Protein 5WV8 (pdb70)

Foldseek 3Di:
DFFFEEFEDEPCQCVFDDLSHDALVLDQLPLGQEYEYPAWEDDPLETHHPDPQQPDDDPRHHRLQSNLVSCVVPVSHAYEHEYEDDVRAAVSVCVCLQDPVSLVRHLVRPVCVCVVSVHQAYEYERPFQFADSQQVSVLVSLQVNLVVQVVVCVVVVHPGRFYEYEDEQDPNRCVGHYLLQSNQVSHPAYEYAQFCLDWQVDFFAAWGAFQFHDPPDDPNSRCRHQVNSLVVSVVSHHDQQRYAYEAEQKKFKFQAPALVQADGRGGGPGFFQAFPGVRDTRMGGNLSVLQCQQPAKAKDQDPRRLFIWIDDRRMIIHHHFLRSLLVVLVVSVVSVHNAHYYDHLSRASSCLPRNPQSFGRSRSQSRCCSGVVDHSDDRRDGDPSNPNGHD

B-factor: mean 26.25, std 10.49, range [10.87, 82.77]

Nearest PDB structures (foldseek):
  5wv9-assembly1_A  TM=1.002E+00  e=1.729E-93  Ostrinia furnacalis
  5wvb-assembly1_A  TM=1.001E+00  e=1.410E-90  Ostrinia furnacalis
  8fra-assembly3_C  TM=9.796E-01  e=1.006E-55  Mus musculus
  6g9c-assembly1_A  TM=9.795E-01  e=4.367E-55  Trichuris suis
  1vf8-assembly1_A  TM=9.755E-01  e=1.193E-50  Mus musculus

Organism: Ostrinia furnacalis (NCBI:txid93504)

InterPro domains:
  IPR001223 Glycoside hydrolase family 18, catalytic domain [PF00704] (94-438)
  IPR001223 Glycoside hydrolase family 18, catalytic domain [PF00704] (530-869)
  IPR001223 Glycoside hydrolase family 18, catalytic domain [PS51910] (93-464)
  IPR001223 Glycoside hydrolase family 18, catalytic domain [PS51910] (529-893)
  IPR001579 Glycosyl hydrolase family 18, active site [PS01095] (209-217)
  IPR001579 Glycosyl hydrolase family 18, active site [PS01095] (639-647)
  IPR002557 Chitin binding domain [PF01607] (922-976)
  IPR002557 Chitin binding domain [PS50940] (919-978)
  IPR002557 Chitin binding domain [SM00494] (920-978)
  IPR011583 Chitinase II/V-like, catalytic domain [SM00636] (93-438)
  IPR011583 Chitinase II/V-like, catalytic domain [SM00636] (529-869)
  IPR017853 Glycoside hydrolase superfamily [SSF51445] (94-460)
  IPR017853 Glycoside hydrolase superfamily [SSF51445] (531-890)
  IPR029070 Chitinase insertion domain superfamily [G3DSA:3.10.50.10] (343-409)
  IPR029070 Chitinase insertion domain superfamily [G3DSA:3.10.50.10] (769-840)
  IPR029070 Chitinase insertion domain superfamily [SSF54556] (340-409)
  IPR029070 Chitinase insertion domain superfamily [SSF54556] (770-840)
  IPR036508 Chitin binding domain superfamily [SSF57625] (916-980)
  IPR050314 Glycosyl hydrolase family 18 [PTHR11177] (92-491)

Sequence (391 aa):
DGYKIVCYYTNWSQYRTKIGKFMPEDIQPELCTHIIFAFGWLKKGKLSSFESNDETKDGKTGLYDRINALKKANPKLKTLLAIGGWSFGTQKFKEMSATRYARQTFIYSAIPYLRDRNFDGLDIDWLYPKGGDDKKNYVLLLKELREAFEAEAQEVKKPRLLLTAAVPVGPDNIKSGYDVPAVASYLDFINLMAYDFHGKWERETGHNAPLYAPSSDSEWRKQLSVDHAAHLWVKLGAPKEKLIIGMPTYGRTFTLSNPNNFKVNSPASGGGKAGEYTKESGFLAYYEVCEILRRNGGAYVWDDEMKVPYAIHGDQWVGFDDEKSIRNKMRWIKDNSFGGAMVWTVDMDDFSGGVCGGNVKYPLIGAMREELRGISRGKDAKDVDWASVAAS

Radius of gyration: 20.5 Å; Cα contacts (8 Å, |Δi|>4): 886; chains: 1; bounding box: 48×38×60 Å

Solvent-accessible surface area: 16095 Å² total; per-residue (Å²): 186,61,57,61,0,0,0,2,0,1,0,92,0,20,141,30,57,132,69,0,102,0,41,0,108,56,4,64,37,90,3,5,27,18,1,0,0,0,14,0,62,15,140,179,26,105,8,24,32,70,33,94,61,0,23,60,120,149,83,154,68,3,4,3,56,63,0,8,43,15,27,176,71,7,104,160,2,80,0,0,0,0,0,1,3,156,100,3,26,49,103,66,1,72,106,6,0,54,75,132,175,24,13,42,32,0,0,137,19,0,18,62,21,0,62,113,53,89,3,34,0,0,0,0,6,2,15,47,2,145,31,49,104,4,68,135,26,2,18,65,0,0,80,6,0,46,88,11,0,65,57,24,13,143,146,59,185,114,120,61,0,35,0,0,0,5,0,2,13,15,26,97,60,1,170,36,0,7,50,4,75,24,0,1,72,57,0,30,5,0,0,0,17,0,14,39,7,6,0,102,143,35,184,43,1,4,0,0,0,0,0,86,25,7,93,63,12,66,125,148,49,106,52,16,4,0,37,70,0,0,71,24,0,38,164,66,40,4,51,97,116,44,0,0,0,0,0,0,0,4,0,37,4,0,22,5,67,61,69,116,78,92,130,12,41,4,77,14,86,26,20,0,146,56,13,89,14,21,143,88,50,1,22,11,0,2,2,6,0,0,60,42,4,122,105,54,0,20,20,41,61,21,94,87,1,55,0,0,11,0,16,86,51,47,38,1,4,0,1,2,2,3,110,0,0,36,34,0,0,110,14,0,81,125,36,64,4,8,0,0,0,0,47,1,0,0,3,0,4,16,57,5,50,21,5,36,26,130,15,120,0,4,0,0,3,0,0,24,48,39,14,90,68,75,74,30,37,206,120,23,147,54,26,83,3,68,84,84,13,50,132

Structure (mmCIF, N/CA/C/O backbone):
data_5WV8
#
_entry.id   5WV8
#
_cell.length_a   72.100
_cell.length_b   72.100
_cell.length_c   192.997
_cell.angle_alpha   90.00
_cell.angle_beta   90.00
_cell.angle_gamma   90.00
#
_symmetry.space_group_name_H-M   'P 41 21 2'
#
loop_
_entity.id
_entity.type
_entity.pdbx_description
1 polymer Chitinase
2 water water
#
loop_
_atom_site.group_PDB
_atom_site.id
_atom_site.type_symbol
_atom_site.label_atom_id
_atom_site.label_alt_id
_atom_site.label_comp_id
_atom_site.label_asym_id
_atom_site.label_entity_id
_atom_site.label_seq_id
_atom_site.pdbx_PDB_ins_code
_atom_site.Cartn_x
_atom_site.Cartn_y
_atom_site.Cartn_z
_atom_site.occupancy
_atom_site.B_iso_or_equiv
_atom_site.auth_seq_id
_atom_site.auth_comp_id
_atom_site.auth_asym_id
_atom_site.auth_atom_id
_atom_site.pdbx_PDB_model_num
ATOM 1 N N . ASP A 1 91 ? -32.049 -0.129 25.235 1.00 48.34 91 ASP A N 1
ATOM 2 C CA . ASP A 1 91 ? -31.012 -0.838 24.494 1.00 46.76 91 ASP A CA 1
ATOM 3 C C . ASP A 1 91 ? -30.989 -0.421 23.021 1.00 39.77 91 ASP A C 1
ATOM 4 O O . ASP A 1 91 ? -31.625 0.557 22.633 1.00 41.68 91 ASP A O 1
ATOM 9 N N . GLY A 1 92 ? -30.235 -1.152 22.209 1.00 33.58 92 GLY A N 1
ATOM 10 C CA . GLY A 1 92 ? -30.088 -0.811 20.807 1.00 30.18 92 GLY A CA 1
ATOM 11 C C . GLY A 1 92 ? -29.156 0.370 20.593 1.00 29.52 92 GLY A C 1
ATOM 12 O O . GLY A 1 92 ? -28.343 0.701 21.457 1.00 28.01 92 GLY A O 1
ATOM 13 N N . TYR A 1 93 ? -29.273 1.007 19.433 1.00 26.02 93 TYR A N 1
ATOM 14 C CA . TYR A 1 93 ? -28.430 2.149 19.110 1.00 22.39 93 TYR A CA 1
ATOM 15 C C . TYR A 1 93 ? -28.920 3.399 19.810 1.00 22.44 93 TYR A C 1
ATOM 16 O O . TYR A 1 93 ? -30.127 3.620 19.934 1.00 23.60 93 TYR A O 1
ATOM 25 N N . LYS A 1 94 ? -27.979 4.222 20.259 1.00 21.92 94 LYS A N 1
ATOM 26 C CA . LYS A 1 94 ? -28.323 5.479 20.908 1.00 20.82 94 LYS A CA 1
ATOM 27 C C . LYS A 1 94 ? -28.493 6.605 19.895 1.00 19.84 94 LYS A C 1
ATOM 28 O O . LYS A 1 94 ? -27.860 6.601 18.840 1.00 19.29 94 LYS A O 1
ATOM 34 N N . ILE A 1 95 ? -29.359 7.556 20.232 1.00 20.17 95 ILE A N 1
ATOM 35 C CA . ILE A 1 95 ? -29.480 8.811 19.502 1.00 18.01 95 ILE A CA 1
ATOM 36 C C . ILE A 1 95 ? -29.255 9.915 20.515 1.00 19.15 95 ILE A C 1
ATOM 37 O O . ILE A 1 95 ? -30.150 10.244 21.287 1.00 19.58 95 ILE A O 1
ATOM 42 N N . VAL A 1 96 ? -28.049 10.464 20.522 1.00 17.80 96 VAL A N 1
ATOM 43 C CA . VAL A 1 96 ? -27.647 11.410 21.548 1.00 17.59 96 VAL A CA 1
ATOM 44 C C . VAL A 1 96 ? -27.692 12.833 21.003 1.00 16.96 96 VAL A C 1
ATOM 45 O O . VAL A 1 96 ? -26.886 13.203 20.157 1.00 18.95 96 VAL A O 1
ATOM 49 N N . CYS A 1 97 ? -28.632 13.632 21.494 1.00 14.80 97 CYS A N 1
ATOM 50 C CA . CYS A 1 97 ? -28.835 14.977 20.957 1.00 16.94 97 CYS A CA 1
ATOM 51 C C . CYS A 1 97 ? -28.333 16.086 21.882 1.00 18.87 97 CYS A C 1
ATOM 52 O O . CYS A 1 97 ? -28.737 16.172 23.045 1.00 16.57 97 CYS A O 1
ATOM 55 N N . TYR A 1 98 ? -27.467 16.946 21.355 1.00 18.26 98 TYR A N 1
ATOM 56 C CA . TYR A 1 98 ? -27.056 18.135 22.089 1.00 15.62 98 TYR A CA 1
ATOM 57 C C . TYR A 1 98 ? -28.078 19.242 21.888 1.00 16.81 98 TYR A C 1
ATOM 58 O O . TYR A 1 98 ? -28.439 19.562 20.755 1.00 18.24 98 TYR A O 1
ATOM 67 N N . TYR A 1 99 ? -28.552 19.803 22.992 1.00 17.60 99 TYR A N 1
ATOM 68 C CA . TYR A 1 99 ? -29.365 21.015 22.975 1.00 16.96 99 TYR A CA 1
ATOM 69 C C . TYR A 1 99 ? -28.490 22.172 23.456 1.00 20.63 99 TYR A C 1
ATOM 70 O O . TYR A 1 99 ? -27.804 22.045 24.474 1.00 16.49 99 TYR A O 1
ATOM 79 N N . THR A 1 100 ? -28.480 23.282 22.723 1.00 16.93 100 THR A N 1
ATOM 80 C CA . THR A 1 100 ? -27.647 24.419 23.122 1.00 20.10 100 THR A CA 1
ATOM 81 C C . THR A 1 100 ? -28.512 25.561 23.647 1.00 19.36 100 THR A C 1
ATOM 82 O O . THR A 1 100 ? -29.484 25.972 22.999 1.00 18.41 100 THR A O 1
ATOM 86 N N . ASN A 1 101 ? -28.172 26.071 24.827 1.00 15.69 101 ASN A N 1
ATOM 87 C CA . ASN A 1 101 ? -29.053 27.042 25.469 1.00 18.52 101 ASN A CA 1
ATOM 88 C C . ASN A 1 101 ? -29.044 28.401 24.764 1.00 20.42 101 ASN A C 1
ATOM 89 O O . ASN A 1 101 ? -29.976 29.178 24.922 1.00 20.73 101 ASN A O 1
ATOM 94 N N . TRP A 1 102 ? -28.025 28.683 23.960 1.00 18.77 102 TRP A N 1
ATOM 95 C CA . TRP A 1 102 ? -28.001 29.971 23.273 1.00 20.69 102 TRP A CA 1
ATOM 96 C C . TRP A 1 102 ? -28.903 29.991 22.034 1.00 21.02 102 TRP A C 1
ATOM 97 O O . TRP A 1 102 ? -29.116 31.046 21.440 1.00 20.21 102 TRP A O 1
ATOM 108 N N . SER A 1 103 ? -29.462 28.837 21.666 1.00 20.47 103 SER A N 1
ATOM 109 C CA . SER A 1 103 ? -30.418 28.787 20.561 1.00 21.67 103 SER A CA 1
ATOM 110 C C . SER A 1 103 ? -31.701 29.548 20.915 1.00 21.47 103 SER A C 1
ATOM 111 O O . SER A 1 103 ? -32.474 29.901 20.032 1.00 19.83 103 SER A O 1
ATOM 114 N N . GLN A 1 104 ? -31.913 29.801 22.206 1.00 19.10 104 GLN A N 1
ATOM 115 C CA . GLN A 1 104 ? -33.066 30.573 22.682 1.00 20.34 104 GLN A CA 1
ATOM 116 C C . GLN A 1 104 ? -33.068 32.022 22.171 1.00 23.58 104 GLN A C 1
ATOM 117 O O . GLN A 1 104 ? -34.114 32.669 22.148 1.00 21.22 104 GLN A O 1
ATOM 123 N N . TYR A 1 105 ? -31.901 32.530 21.779 1.00 19.23 105 TYR A N 1
ATOM 124 C CA . TYR A 1 105 ? -31.768 33.936 21.380 1.00 22.97 105 TYR A CA 1
ATOM 125 C C . TYR A 1 105 ? -31.890 34.161 19.873 1.00 24.20 105 TYR A C 1
ATOM 126 O O . TYR A 1 105 ? -31.852 35.299 19.413 1.00 28.67 105 TYR A O 1
ATOM 135 N N . ARG A 1 106 ? -32.032 33.086 19.105 1.00 23.53 106 ARG A N 1
ATOM 136 C CA . ARG A 1 106 ? -32.143 33.230 17.660 1.00 21.10 106 ARG A CA 1
ATOM 137 C C . ARG A 1 106 ? -33.513 33.796 17.297 1.00 27.95 106 ARG A C 1
ATOM 138 O O . ARG A 1 106 ? -34.466 33.690 18.070 1.00 24.84 106 ARG A O 1
ATOM 146 N N . THR A 1 107 ? -33.624 34.395 16.136 1.00 27.61 107 THR A N 1
ATOM 147 C CA . THR A 1 107 ? -34.802 35.147 15.747 1.00 31.26 107 THR A CA 1
ATOM 148 C C . THR A 1 107 ? -35.590 34.547 14.591 1.00 30.79 107 THR A C 1
ATOM 149 O O . THR A 1 107 ? -35.041 33.923 13.757 1.00 36.47 107 THR A O 1
ATOM 153 N N . LYS A 1 108 ? -36.890 34.723 14.579 1.00 26.32 108 LYS A N 1
ATOM 154 C CA . LYS A 1 108 ? -37.713 34.223 13.482 1.00 31.99 108 LYS A CA 1
ATOM 155 C C . LYS A 1 108 ? -37.411 32.730 13.377 1.00 34.83 108 LYS A C 1
ATOM 156 O O . LYS A 1 108 ? -37.223 32.108 14.360 1.00 42.27 108 LYS A O 1
ATOM 162 N N . ILE A 1 109 ? -37.372 32.173 12.183 1.00 32.13 109 ILE A N 1
ATOM 163 C CA . ILE A 1 109 ? -37.425 30.745 11.973 1.00 34.05 109 ILE A CA 1
ATOM 164 C C . ILE A 1 109 ? -36.388 30.021 12.804 1.00 35.23 109 ILE A C 1
ATOM 165 O O . ILE A 1 109 ? -36.530 28.870 13.067 1.00 32.27 109 ILE A O 1
ATOM 170 N N . GLY A 1 110 ? -35.342 30.732 13.180 1.00 29.69 110 GLY A N 1
ATOM 171 C CA . GLY A 1 110 ? -34.250 30.178 13.956 1.00 26.25 110 GLY A CA 1
ATOM 172 C C . GLY A 1 110 ? -34.585 29.964 15.421 1.00 25.72 110 GLY A C 1
ATOM 173 O O . GLY A 1 110 ? -33.933 29.170 16.101 1.00 23.17 110 GLY A O 1
ATOM 174 N N . LYS A 1 111 ? -35.605 30.664 15.908 1.00 23.91 111 LYS A N 1
ATOM 175 C CA . LYS A 1 111 ? -35.950 30.632 17.327 1.00 28.85 111 LYS A CA 1
ATOM 176 C C . LYS A 1 111 ? -36.342 29.237 17.809 1.00 26.44 111 LYS A C 1
ATOM 177 O O . LYS A 1 111 ? -37.269 28.622 17.288 1.00 24.43 111 LYS A O 1
ATOM 183 N N . PHE A 1 112 ? -35.626 28.755 18.820 1.00 26.28 112 PHE A N 1
ATOM 184 C CA . PHE A 1 112 ? -35.785 27.387 19.304 1.00 24.42 112 PHE A CA 1
ATOM 185 C C . PHE A 1 112 ? -35.961 27.391 20.816 1.00 22.93 112 PHE A C 1
ATOM 186 O O . PHE A 1 112 ? -35.268 28.121 21.525 1.00 24.05 112 PHE A O 1
ATOM 194 N N . MET A 1 113 ? -36.888 26.576 21.306 1.00 20.73 113 MET A N 1
ATOM 195 C CA . MET A 1 113 ? -37.077 26.391 22.744 1.00 22.77 113 MET A CA 1
ATOM 196 C C . MET A 1 113 ? -37.177 24.897 23.072 1.00 22.33 113 MET A C 1
ATOM 197 O O . MET A 1 113 ? -37.401 24.090 22.179 1.00 21.36 113 MET A O 1
ATOM 202 N N . PRO A 1 114 ? -36.994 24.524 24.350 1.00 23.96 114 PRO A N 1
ATOM 203 C CA . PRO A 1 114 ? -37.028 23.103 24.728 1.00 25.11 114 PRO A CA 1
ATOM 204 C C . PRO A 1 114 ? -38.275 22.358 24.238 1.00 24.98 114 PRO A C 1
ATOM 205 O O . PRO A 1 114 ? -38.181 21.189 23.877 1.00 23.94 114 PRO A O 1
ATOM 209 N N . GLU A 1 115 ? -39.416 23.036 24.192 1.00 23.40 115 GLU A N 1
ATOM 210 C CA . GLU A 1 115 ? -40.666 22.383 23.814 1.00 26.63 115 GLU A CA 1
ATOM 211 C C . GLU A 1 115 ? -40.716 22.049 22.323 1.00 26.90 115 GLU A C 1
ATOM 212 O O . GLU A 1 115 ? -41.630 21.355 21.875 1.00 26.37 115 GLU A O 1
ATOM 218 N N . ASP A 1 116 ? -39.738 22.540 21.560 1.00 24.44 116 ASP A N 1
ATOM 219 C CA . ASP A 1 116 ? -39.627 22.203 20.140 1.00 29.12 116 ASP A CA 1
ATOM 220 C C . ASP A 1 116 ? -39.033 20.810 19.938 1.00 27.38 116 ASP A C 1
ATOM 221 O O . ASP A 1 116 ? -39.033 20.281 18.825 1.00 25.37 116 ASP A O 1
ATOM 226 N N . ILE A 1 117 ? -38.510 20.230 21.012 1.00 25.04 117 ILE A N 1
ATOM 227 C CA . ILE A 1 117 ? -37.967 18.877 20.963 1.00 23.74 117 ILE A CA 1
ATOM 228 C C . ILE A 1 117 ? -39.079 17.862 21.186 1.00 23.89 117 ILE A C 1
ATOM 229 O O . ILE A 1 117 ? -39.789 17.934 22.182 1.00 25.42 117 ILE A O 1
ATOM 234 N N . GLN A 1 118 ? -39.237 16.921 20.259 1.00 28.93 118 GLN A N 1
ATOM 235 C CA . GLN A 1 118 ? -40.159 15.808 20.469 1.00 26.33 118 GLN A CA 1
ATOM 236 C C . GLN A 1 118 ? -39.548 14.827 21.468 1.00 22.23 118 GLN A C 1
ATOM 237 O O . GLN A 1 118 ? -38.424 14.378 21.276 1.00 20.59 118 GLN A O 1
ATOM 243 N N . PRO A 1 119 ? -40.287 14.494 22.539 1.00 26.98 119 PRO A N 1
ATOM 244 C CA . PRO A 1 119 ? -39.775 13.648 23.627 1.00 27.95 119 PRO A CA 1
ATOM 245 C C . PRO A 1 119 ? -39.229 12.307 23.148 1.00 26.43 119 PRO A C 1
ATOM 246 O O . PRO A 1 119 ? -38.350 11.743 23.805 1.00 24.29 119 PRO A O 1
ATOM 250 N N . GLU A 1 120 ? -39.742 11.813 22.021 1.00 23.79 120 GLU A N 1
ATOM 251 C CA . GLU A 1 120 ? -39.360 10.501 21.507 1.00 25.75 120 GLU A CA 1
ATOM 252 C C . GLU A 1 120 ? -38.291 10.577 20.421 1.00 25.57 120 GLU A C 1
ATOM 253 O O . GLU A 1 120 ? -37.894 9.553 19.868 1.00 23.90 120 GLU A O 1
ATOM 259 N N . LEU A 1 121 ? -37.827 11.784 20.109 1.00 25.01 121 LEU A N 1
ATOM 260 C CA . LEU A 1 121 ? -36.853 11.954 19.035 1.00 21.46 121 LEU A CA 1
ATOM 261 C C . LEU A 1 121 ? -35.502 11.318 19.378 1.00 23.84 121 LEU A C 1
ATOM 262 O O . LEU A 1 121 ? -34.924 10.584 18.566 1.00 24.46 121 LEU A O 1
ATOM 267 N N . CYS A 1 122 ? -35.009 11.591 20.582 1.00 22.78 122 CYS A N 1
ATOM 268 C CA . CYS A 1 122 ? -33.675 11.139 20.998 1.00 24.22 122 CYS A CA 1
ATOM 269 C C . CYS A 1 122 ? -33.750 10.130 22.146 1.00 22.79 122 CYS A C 1
ATOM 270 O O . CYS A 1 122 ? -34.744 10.078 22.869 1.00 23.36 122 CYS A O 1
ATOM 273 N N . THR A 1 123 ? -32.697 9.341 22.332 1.00 19.29 123 THR A N 1
ATOM 274 C CA . THR A 1 123 ? -32.621 8.476 23.514 1.00 21.00 123 THR A CA 1
ATOM 275 C C . THR A 1 123 ? -31.978 9.224 24.687 1.00 23.05 123 THR A C 1
ATOM 276 O O . THR A 1 123 ? -32.269 8.944 25.853 1.00 18.34 123 THR A O 1
ATOM 280 N N . HIS A 1 124 ? -31.097 10.168 24.354 1.00 19.98 124 HIS A N 1
ATOM 281 C CA . HIS A 1 124 ? -30.430 11.028 25.331 1.00 18.47 124 HIS A CA 1
ATOM 282 C C . HIS A 1 124 ? -30.427 12.470 24.848 1.00 18.45 124 HIS A C 1
ATOM 283 O O . HIS A 1 124 ? -30.190 12.728 23.670 1.00 19.86 124 HIS A O 1
ATOM 290 N N . ILE A 1 125 ? -30.679 13.405 25.757 1.00 16.27 125 ILE A N 1
ATOM 291 C CA . ILE A 1 125 ? -30.477 14.821 25.459 1.00 17.20 125 ILE A CA 1
ATOM 292 C C . ILE A 1 125 ? -29.384 15.385 26.361 1.00 17.32 125 ILE A C 1
ATOM 293 O O . ILE A 1 125 ? -29.428 15.228 27.582 1.00 17.61 125 ILE A O 1
ATOM 298 N N . ILE A 1 126 ? -28.389 16.018 25.754 1.00 14.48 126 ILE A N 1
ATOM 299 C CA . ILE A 1 126 ? -27.323 16.641 26.522 1.00 17.83 126 ILE A CA 1
ATOM 300 C C . ILE A 1 126 ? -27.490 18.161 26.477 1.00 17.40 126 ILE A C 1
ATOM 301 O O . ILE A 1 126 ? -27.586 18.759 25.404 1.00 17.80 126 ILE A O 1
ATOM 306 N N . PHE A 1 127 ? -27.554 18.767 27.657 1.00 15.69 127 PHE A N 1
ATOM 307 C CA . PHE A 1 127 ? -27.730 20.209 27.814 1.00 14.95 127 PHE A CA 1
ATOM 308 C C . PHE A 1 127 ? -26.381 20.923 27.763 1.00 17.02 127 PHE A C 1
ATOM 309 O O . PHE A 1 127 ? -25.559 20.766 28.665 1.00 15.89 127 PHE A O 1
ATOM 317 N N . ALA A 1 128 ? -26.162 21.707 26.712 1.00 15.40 128 ALA A N 1
ATOM 318 C CA . ALA A 1 128 ? -24.954 22.510 26.586 1.00 14.21 128 ALA A CA 1
ATOM 319 C C . ALA A 1 128 ? -25.281 23.976 26.858 1.00 17.60 128 ALA A C 1
ATOM 320 O O . ALA A 1 128 ? -26.054 24.578 26.115 1.00 18.90 128 ALA A O 1
ATOM 322 N N . PHE A 1 129 ? -24.711 24.563 27.911 1.00 18.11 129 PHE A N 1
ATOM 323 C CA . PHE A 1 129 ? -23.780 23.910 28.836 1.00 16.80 129 PHE A CA 1
ATOM 324 C C . PHE A 1 129 ? -24.086 24.336 30.261 1.00 20.38 129 PHE A C 1
ATOM 325 O O . PHE A 1 129 ? -24.818 25.305 30.486 1.00 17.94 129 PHE A O 1
ATOM 333 N N . GLY A 1 130 ? -23.487 23.636 31.222 1.00 17.72 130 GLY A N 1
ATOM 334 C CA . GLY A 1 130 ? -23.347 24.166 32.565 1.00 15.92 130 GLY A CA 1
ATOM 335 C C . GLY A 1 130 ? -22.109 25.052 32.592 1.00 20.06 130 GLY A C 1
ATOM 336 O O . GLY A 1 130 ? -21.650 25.513 31.547 1.00 19.30 130 GLY A O 1
ATOM 337 N N . TRP A 1 131 ? -21.555 25.292 33.776 1.00 17.26 131 TRP A N 1
ATOM 338 C CA . TRP A 1 131 ? -20.391 26.164 33.885 1.00 18.54 131 TRP A CA 1
ATOM 339 C C . TRP A 1 131 ? -19.607 25.827 35.145 1.00 18.15 131 TRP A C 1
ATOM 340 O O . TRP A 1 131 ? -19.980 24.928 35.893 1.00 19.47 131 TRP A O 1
ATOM 351 N N . LEU A 1 132 ? -18.511 26.540 35.368 1.00 18.53 132 LEU A N 1
ATOM 352 C CA . LEU A 1 132 ? -17.711 26.347 36.568 1.00 17.18 132 LEU A CA 1
ATOM 353 C C . LEU A 1 132 ? -17.489 27.681 37.256 1.00 20.34 132 LEU A C 1
ATOM 354 O O . LEU A 1 132 ? -17.093 28.653 36.618 1.00 21.42 132 LEU A O 1
ATOM 359 N N . LYS A 1 133 ? -17.745 27.725 38.554 1.00 17.98 133 LYS A N 1
ATOM 360 C CA . LYS A 1 133 ? -17.466 28.920 39.340 1.00 25.19 133 LYS A CA 1
ATOM 361 C C . LYS A 1 133 ? -16.926 28.507 40.696 1.00 18.81 133 LYS A C 1
ATOM 362 O O . LYS A 1 133 ? -17.530 27.679 41.380 1.00 20.48 133 LYS A O 1
ATOM 368 N N . LYS A 1 134 ? -15.782 29.079 41.065 1.00 20.31 134 LYS A N 1
ATOM 369 C CA . LYS A 1 134 ? -15.101 28.749 42.316 1.00 24.36 134 LYS A CA 1
ATOM 370 C C . LYS A 1 134 ? -14.870 27.238 42.426 1.00 21.12 134 LYS A C 1
ATOM 371 O O . LYS A 1 134 ? -15.035 26.646 43.491 1.00 23.45 134 LYS A O 1
ATOM 377 N N . GLY A 1 135 ? -14.503 26.627 41.304 1.00 19.59 135 GLY A N 1
ATOM 378 C CA . GLY A 1 135 ? -14.156 25.221 41.264 1.00 21.84 135 GLY A CA 1
ATOM 379 C C . GLY A 1 135 ? -15.344 24.279 41.328 1.00 19.63 135 GLY A C 1
ATOM 380 O O . GLY A 1 135 ? -15.163 23.070 41.462 1.00 17.79 135 GLY A O 1
ATOM 381 N N . LYS A 1 136 ? -16.558 24.816 41.226 1.00 19.20 136 LYS A N 1
ATOM 382 C CA . LYS A 1 136 ? -17.749 23.983 41.373 1.00 15.55 136 LYS A CA 1
ATOM 383 C C . LYS A 1 136 ? -18.709 24.091 40.188 1.00 18.41 136 LYS A C 1
ATOM 384 O O . LYS A 1 136 ? -18.826 25.143 39.560 1.00 17.07 136 LYS A O 1
ATOM 390 N N . LEU A 1 137 ? -19.399 22.993 39.894 1.00 16.96 137 LEU A N 1
ATOM 391 C CA . LEU A 1 137 ? -20.390 22.974 38.817 1.00 18.89 137 LEU A CA 1
ATOM 392 C C . LEU A 1 137 ? -21.464 24.025 39.074 1.00 17.77 137 LEU A C 1
ATOM 393 O O . LEU A 1 137 ? -22.043 24.083 40.158 1.00 16.93 137 LEU A O 1
ATOM 398 N N . SER A 1 138 ? -21.725 24.857 38.074 1.00 19.66 138 SER A N 1
ATOM 399 C CA . SER A 1 138 ? -22.663 25.960 38.240 1.00 20.62 138 SER A CA 1
ATOM 400 C C . SER A 1 138 ? -23.410 26.274 36.952 1.00 21.42 138 SER A C 1
ATOM 401 O O . SER A 1 138 ? -23.257 25.577 35.941 1.00 21.12 138 SER A O 1
ATOM 404 N N . SER A 1 139 ? -24.208 27.338 36.991 1.00 19.02 139 SER A N 1
ATOM 405 C CA . SER A 1 139 ? -25.048 27.700 35.855 1.00 23.92 139 SER A CA 1
ATOM 406 C C . SER A 1 139 ? -24.340 28.617 34.856 1.00 24.45 139 SER A C 1
ATOM 407 O O . SER A 1 139 ? -23.575 29.508 35.227 1.00 25.08 139 SER A O 1
ATOM 410 N N . PHE A 1 140 ? -24.614 28.378 33.581 1.00 21.58 140 PHE A N 1
ATOM 411 C CA . PHE A 1 140 ? -24.095 29.186 32.487 1.00 23.83 140 PHE A CA 1
ATOM 412 C C . PHE A 1 140 ? -24.709 30.592 32.497 1.00 27.28 140 PHE A C 1
ATOM 413 O O . PHE A 1 140 ? -24.045 31.576 32.175 1.00 34.21 140 PHE A O 1
ATOM 421 N N . GLU A 1 141 ? -25.978 30.670 32.876 1.00 23.31 141 GLU A N 1
ATOM 422 C CA . GLU A 1 141 ? -26.759 31.907 32.792 1.00 26.68 141 GLU A CA 1
ATOM 423 C C . GLU A 1 141 ? -27.966 31.735 33.703 1.00 27.40 141 GLU A C 1
ATOM 424 O O . GLU A 1 141 ? -28.453 30.617 33.876 1.00 25.52 141 GLU A O 1
ATOM 430 N N . SER A 1 142 ? -28.447 32.822 34.296 1.00 29.65 142 SER A N 1
ATOM 431 C CA . SER A 1 142 ? -29.456 32.704 35.345 1.00 28.35 142 SER A CA 1
ATOM 432 C C . SER A 1 142 ? -30.766 32.092 34.847 1.00 26.57 142 SER A C 1
ATOM 433 O O . SER A 1 142 ? -31.467 31.441 35.619 1.00 25.95 142 SER A O 1
ATOM 436 N N . ASN A 1 143 ? -31.094 32.265 33.568 1.00 24.86 143 ASN A N 1
ATOM 437 C CA . ASN A 1 143 ? -32.372 31.749 33.081 1.00 28.05 143 ASN A CA 1
ATOM 438 C C . ASN A 1 143 ? -32.340 30.250 32.733 1.00 28.58 143 ASN A C 1
ATOM 439 O O . ASN A 1 143 ? -33.334 29.691 32.272 1.00 23.07 143 ASN A O 1
ATOM 444 N N . ASP A 1 144 ? -31.211 29.621 32.901 1.00 23.93 144 ASP A N 1
ATOM 445 C CA . ASP A 1 144 ? -31.153 28.204 32.968 1.00 23.30 144 ASP A CA 1
ATOM 446 C C . ASP A 1 144 ? -31.834 27.652 34.227 1.00 24.53 144 ASP A C 1
ATOM 447 O O . ASP A 1 144 ? -32.381 26.613 34.202 1.00 21.72 144 ASP A O 1
ATOM 452 N N . GLU A 1 145 ? -31.675 28.357 35.334 1.00 21.90 145 GLU A N 1
ATOM 453 C CA . GLU A 1 145 ? -32.224 27.971 36.622 1.00 24.92 145 GLU A CA 1
ATOM 454 C C . GLU A 1 145 ? -33.700 28.294 36.754 1.00 30.04 145 GLU A C 1
ATOM 455 O O . GLU A 1 145 ? -34.167 29.188 36.124 1.00 28.55 145 GLU A O 1
ATOM 461 N N . THR A 1 146 ? -34.391 27.604 37.630 1.00 25.06 146 THR A N 1
ATOM 462 C CA . THR A 1 146 ? -35.729 28.003 37.985 1.00 32.64 146 THR A CA 1
ATOM 463 C C . THR A 1 146 ? -35.666 28.926 39.216 1.00 38.00 146 THR A C 1
ATOM 464 O O . THR A 1 146 ? -35.095 28.580 40.208 1.00 35.18 146 THR A O 1
ATOM 468 N N . LYS A 1 147 ? -36.218 30.119 39.106 1.00 41.62 147 LYS A N 1
ATOM 469 C CA . LYS A 1 147 ? -36.256 31.057 40.235 1.00 47.08 147 LYS A CA 1
ATOM 470 C C . LYS A 1 147 ? -37.532 31.865 40.298 1.00 56.42 147 LYS A C 1
ATOM 471 O O . LYS A 1 147 ? -38.135 32.134 39.292 1.00 51.54 147 LYS A O 1
ATOM 477 N N . ASP A 1 148 ? -37.922 32.268 41.501 1.00 59.70 148 ASP A N 1
ATOM 478 C CA . ASP A 1 148 ? -39.119 33.062 41.663 1.00 58.85 148 ASP A CA 1
ATOM 479 C C . ASP A 1 148 ? -40.104 32.209 40.915 1.00 55.92 148 ASP A C 1
ATOM 480 O O . ASP A 1 148 ? -40.039 31.020 41.021 1.00 61.66 148 ASP A O 1
ATOM 485 N N . GLY A 1 149 ? -41.041 32.801 40.205 1.00 53.96 149 GLY A N 1
ATOM 486 C CA . GLY A 1 149 ? -42.107 32.028 39.607 1.00 54.45 149 GLY A CA 1
ATOM 487 C C . GLY A 1 149 ? -41.771 31.309 38.331 1.00 57.46 149 GLY A C 1
ATOM 488 O O . GLY A 1 149 ? -42.586 30.577 37.801 1.00 58.32 149 GLY A O 1
ATOM 489 N N . LYS A 1 150 ? -40.572 31.522 37.828 1.00 49.53 150 LYS A N 1
ATOM 490 C CA . LYS A 1 150 ? -40.312 31.279 36.452 1.00 47.32 150 LYS A CA 1
ATOM 491 C C . LYS A 1 150 ? -39.482 30.044 36.167 1.00 46.25 150 LYS A C 1
ATOM 492 O O . LYS A 1 150 ? -38.367 29.955 36.567 1.00 39.46 150 LYS A O 1
ATOM 498 N N . THR A 1 151 ? -40.056 29.119 35.424 1.00 40.33 151 THR A N 1
ATOM 499 C CA . THR A 1 151 ? -39.383 27.885 35.090 1.00 36.26 151 THR A CA 1
ATOM 500 C C . THR A 1 151 ? -38.202 28.174 34.205 1.00 33.37 151 THR A C 1
ATOM 501 O O . THR A 1 151 ? -38.327 28.860 33.252 1.00 29.81 151 THR A O 1
ATOM 505 N N . GLY A 1 152 ? -37.060 27.629 34.549 1.00 26.46 152 GLY A N 1
ATOM 506 C CA . GLY A 1 152 ? -35.871 27.731 33.752 1.00 22.49 152 GLY A CA 1
ATOM 507 C C . GLY A 1 152 ? -35.714 26.734 32.629 1.00 25.20 152 GLY A C 1
ATOM 508 O O . GLY A 1 152 ? -36.466 25.831 32.514 1.00 24.04 152 GLY A O 1
ATOM 509 N N . LEU A 1 153 ? -34.689 26.916 31.817 1.00 21.01 153 LEU A N 1
ATOM 510 C CA . LEU A 1 153 ? -34.390 26.013 30.732 1.00 19.67 153 LEU A CA 1
ATOM 511 C C . LEU A 1 153 ? -34.083 24.583 31.186 1.00 22.10 153 LEU A C 1
ATOM 512 O O . LEU A 1 153 ? -34.500 23.667 30.534 1.00 19.34 153 LEU A O 1
ATOM 517 N N . TYR A 1 154 ? -33.366 24.413 32.291 1.00 18.24 154 TYR A N 1
ATOM 518 C CA . TYR A 1 154 ? -33.096 23.062 32.816 1.00 18.84 154 TYR A CA 1
ATOM 519 C C . TYR A 1 154 ? -34.401 22.280 32.960 1.00 19.76 154 TYR A C 1
ATOM 520 O O . TYR A 1 154 ? -34.539 21.161 32.458 1.00 19.88 154 TYR A O 1
ATOM 529 N N . ASP A 1 155 ? -35.356 22.875 33.668 1.00 19.42 155 ASP A N 1
ATOM 530 C CA . ASP A 1 155 ? -36.613 22.197 33.954 1.00 22.33 155 ASP A CA 1
ATOM 531 C C . ASP A 1 155 ? -37.429 21.961 32.682 1.00 21.22 155 ASP A C 1
ATOM 532 O O . ASP A 1 155 ? -38.076 20.925 32.541 1.00 24.45 155 ASP A O 1
ATOM 537 N N . ARG A 1 156 ? -37.402 22.913 31.757 1.00 19.35 156 ARG A N 1
ATOM 538 C CA . ARG A 1 156 ? -38.158 22.758 30.513 1.00 22.14 156 ARG A CA 1
ATOM 539 C C . ARG A 1 156 ? -37.588 21.632 29.647 1.00 23.73 156 ARG A C 1
ATOM 540 O O . ARG A 1 156 ? -38.330 20.934 28.951 1.00 22.17 156 ARG A O 1
ATOM 548 N N . ILE A 1 157 ? -36.275 21.433 29.709 1.00 18.63 157 ILE A N 1
ATOM 549 C CA . ILE A 1 157 ? -35.665 20.309 29.012 1.00 19.35 157 ILE A CA 1
ATOM 550 C C . ILE A 1 157 ? -36.021 18.999 29.730 1.00 19.67 157 ILE A C 1
ATOM 551 O O . ILE A 1 157 ? -36.436 18.023 29.104 1.00 21.56 157 ILE A O 1
ATOM 556 N N . ASN A 1 158 ? -35.880 18.982 31.051 1.00 20.16 158 ASN A N 1
ATOM 557 C CA . ASN A 1 158 ? -36.130 17.762 31.805 1.00 21.04 158 ASN A CA 1
ATOM 558 C C . ASN A 1 158 ? -37.621 17.405 31.855 1.00 26.36 158 ASN A C 1
ATOM 559 O O . ASN A 1 158 ? -37.976 16.251 32.102 1.00 21.08 158 ASN A O 1
ATOM 564 N N . ALA A 1 159 ? -38.481 18.389 31.588 1.00 22.79 159 ALA A N 1
ATOM 565 C CA . ALA A 1 159 ? -39.923 18.152 31.496 1.00 25.81 159 ALA A CA 1
ATOM 566 C C . ALA A 1 159 ? -40.266 17.177 30.369 1.00 27.64 159 ALA A C 1
ATOM 567 O O . ALA A 1 159 ? -41.320 16.546 30.392 1.00 28.57 159 ALA A O 1
ATOM 569 N N . LEU A 1 160 ? -39.369 17.046 29.394 1.00 24.48 160 LEU A N 1
ATOM 570 C CA . LEU A 1 160 ? -39.578 16.123 28.283 1.00 25.12 160 LEU A CA 1
ATOM 571 C C . LEU A 1 160 ? -39.669 14.663 28.761 1.00 30.15 160 LEU A C 1
ATOM 572 O O . LEU A 1 160 ? -40.271 13.815 28.091 1.00 26.35 160 LEU A O 1
ATOM 577 N N . LYS A 1 161 ? -39.085 14.380 29.924 1.00 23.19 161 LYS A N 1
ATOM 578 C CA . LYS A 1 161 ? -39.074 13.026 30.472 1.00 24.25 161 LYS A CA 1
ATOM 579 C C . LYS A 1 161 ? -40.426 12.599 31.054 1.00 31.20 161 LYS A C 1
ATOM 580 O O . LYS A 1 161 ? -40.655 11.412 31.278 1.00 27.93 161 LYS A O 1
ATOM 586 N N . LYS A 1 162 ? -41.318 13.555 31.301 1.00 29.32 162 LYS A N 1
ATOM 587 C CA . LYS A 1 162 ? -42.670 13.206 31.734 1.00 34.54 162 LYS A CA 1
ATOM 588 C C . LYS A 1 162 ? -43.423 12.502 30.608 1.00 33.05 162 LYS A C 1
ATOM 589 O O . LYS A 1 162 ? -44.152 11.545 30.848 1.00 33.99 162 LYS A O 1
ATOM 595 N N . ALA A 1 163 ? -43.237 12.975 29.379 1.00 32.03 163 ALA A N 1
ATOM 596 C CA . ALA A 1 163 ? -43.900 12.381 28.222 1.00 30.25 163 ALA A CA 1
ATOM 597 C C . ALA A 1 163 ? -43.170 11.130 27.736 1.00 35.87 163 ALA A C 1
ATOM 598 O O . ALA A 1 163 ? -43.779 10.234 27.150 1.00 34.66 163 ALA A O 1
ATOM 600 N N . ASN A 1 164 ? -41.863 11.069 27.982 1.00 29.61 164 ASN A N 1
ATOM 601 C CA . ASN A 1 164 ? -41.073 9.897 27.617 1.00 25.18 164 ASN A CA 1
ATOM 602 C C . ASN A 1 164 ? -40.139 9.508 28.755 1.00 29.77 164 ASN A C 1
ATOM 603 O O . ASN A 1 164 ? -39.001 9.971 28.816 1.00 27.14 164 ASN A O 1
ATOM 608 N N . PRO A 1 165 ? -40.624 8.647 29.663 1.00 34.55 165 PRO A N 1
ATOM 609 C CA . PRO A 1 165 ? -39.892 8.229 30.865 1.00 32.25 165 PRO A CA 1
ATOM 610 C C . PRO A 1 165 ? -38.605 7.451 30.579 1.00 32.89 165 PRO A C 1
ATOM 611 O O . PRO A 1 165 ? -37.798 7.281 31.490 1.00 35.25 165 PRO A O 1
ATOM 615 N N . LYS A 1 166 ? -38.419 6.976 29.351 1.00 29.93 166 LYS A N 1
ATOM 616 C CA . LYS A 1 166 ? -37.179 6.296 28.988 1.00 28.77 166 LYS A CA 1
ATOM 617 C C . LYS A 1 166 ? -36.070 7.284 28.614 1.00 29.39 166 LYS A C 1
ATOM 618 O O . LYS A 1 166 ? -34.900 6.918 28.565 1.00 23.59 166 LYS A O 1
ATOM 624 N N . LEU A 1 167 ? -36.448 8.526 28.323 1.00 27.83 167 LEU A N 1
ATOM 625 C CA . LEU A 1 167 ? -35.480 9.549 27.929 1.00 25.57 167 LEU A CA 1
ATOM 626 C C . LEU A 1 167 ? -34.486 9.854 29.051 1.00 22.88 167 LEU A C 1
ATOM 627 O O . LEU A 1 167 ? -34.876 9.980 30.201 1.00 20.73 167 LEU A O 1
ATOM 632 N N . LYS A 1 168 ? -33.205 9.956 28.711 1.00 22.97 168 LYS A N 1
ATOM 633 C CA . LYS A 1 168 ? -32.189 10.343 29.684 1.00 21.24 168 LYS A CA 1
ATOM 634 C C . LYS A 1 168 ? -31.644 11.723 29.353 1.00 20.60 168 LYS A C 1
ATOM 635 O O . LYS A 1 168 ? -31.474 12.067 28.188 1.00 18.85 168 LYS A O 1
ATOM 641 N N . THR A 1 169 ? -31.364 12.511 30.380 1.00 18.77 169 THR A N 1
ATOM 642 C CA . THR A 1 169 ? -30.761 13.821 30.173 1.00 21.52 169 THR A CA 1
ATOM 643 C C . THR A 1 169 ? -29.427 13.924 30.889 1.00 18.12 169 THR A C 1
ATOM 644 O O . THR A 1 169 ? -29.237 13.356 31.966 1.00 19.73 169 THR A O 1
ATOM 648 N N . LEU A 1 170 ? -28.502 14.641 30.265 1.00 15.72 170 LEU A N 1
ATOM 649 C CA . LEU A 1 170 ? -27.216 14.931 30.871 1.00 18.27 170 LEU A CA 1
ATOM 650 C C . LEU A 1 170 ? -26.901 16.417 30.731 1.00 19.72 170 LEU A C 1
ATOM 651 O O . LEU A 1 170 ? -27.371 17.085 29.805 1.00 17.49 170 LEU A O 1
ATOM 656 N N . LEU A 1 171 ? -26.119 16.923 31.675 1.00 15.56 171 LEU A N 1
ATOM 657 C CA . LEU A 1 171 ? -25.605 18.283 31.629 1.00 17.57 171 LEU A CA 1
ATOM 658 C C . LEU A 1 171 ? -24.151 18.249 31.174 1.00 15.30 171 LEU A C 1
ATOM 659 O O . LEU A 1 171 ? -23.340 17.536 31.755 1.00 16.60 171 LEU A O 1
ATOM 664 N N . ALA A 1 172 ? -23.816 19.009 30.136 1.00 14.25 172 ALA A N 1
ATOM 665 C CA . ALA A 1 172 ? -22.434 19.084 29.673 1.00 16.43 172 ALA A CA 1
ATOM 666 C C . ALA A 1 172 ? -21.701 20.253 30.327 1.00 15.61 172 ALA A C 1
ATOM 667 O O . ALA A 1 172 ? -22.273 21.325 30.509 1.00 15.14 172 ALA A O 1
ATOM 669 N N . ILE A 1 173 ? -20.438 20.040 30.679 1.00 13.96 173 ILE A N 1
ATOM 670 C CA . ILE A 1 173 ? -19.574 21.135 31.121 1.00 15.66 173 ILE A CA 1
ATOM 671 C C . ILE A 1 173 ? -18.375 21.229 30.178 1.00 20.43 173 ILE A C 1
ATOM 672 O O . ILE A 1 173 ? -17.762 20.215 29.831 1.00 15.02 173 ILE A O 1
ATOM 677 N N . GLY A 1 174 ? -18.067 22.448 29.742 1.00 16.72 174 GLY A N 1
ATOM 678 C CA . GLY A 1 174 ? -16.980 22.676 28.805 1.00 15.69 174 GLY A CA 1
ATOM 679 C C . GLY A 1 174 ? -17.449 23.363 27.538 1.00 16.32 174 GLY A C 1
ATOM 680 O O . GLY A 1 174 ? -18.345 24.207 27.580 1.00 15.90 174 GLY A O 1
ATOM 681 N N . GLY A 1 175 ? -16.851 22.989 26.410 1.00 17.46 175 GLY A N 1
ATOM 682 C CA . GLY A 1 175 ? -17.145 23.623 25.139 1.00 19.00 175 GLY A CA 1
ATOM 683 C C . GLY A 1 175 ? -16.121 24.699 24.817 1.00 19.39 175 GLY A C 1
ATOM 684 O O . GLY A 1 175 ? -15.183 24.922 25.585 1.00 17.44 175 GLY A O 1
ATOM 685 N N . TRP A 1 176 ? -16.307 25.386 23.695 1.00 18.66 176 TRP A N 1
ATOM 686 C CA . TRP A 1 176 ? -15.301 26.334 23.217 1.00 19.85 176 TRP A CA 1
ATOM 687 C C . TRP A 1 176 ? -15.207 27.609 24.064 1.00 16.79 176 TRP A C 1
ATOM 688 O O . TRP A 1 176 ? -14.103 28.069 24.364 1.00 21.16 176 TRP A O 1
ATOM 699 N N . SER A 1 177 ? -16.345 28.176 24.453 1.00 18.18 177 SER A N 1
ATOM 700 C CA . SER A 1 177 ? -16.335 29.378 25.291 1.00 18.09 177 SER A CA 1
ATOM 701 C C . SER A 1 177 ? -15.616 29.118 26.619 1.00 18.47 177 SER A C 1
ATOM 702 O O . SER A 1 177 ? -14.873 29.963 27.114 1.00 18.75 177 SER A O 1
ATOM 705 N N . PHE A 1 178 ? -15.844 27.935 27.177 1.00 17.25 178 PHE A N 1
ATOM 706 C CA . PHE A 1 178 ? -15.287 27.545 28.470 1.00 17.25 178 PHE A CA 1
ATOM 707 C C . PHE A 1 178 ? -13.760 27.549 28.490 1.00 18.36 178 PHE A C 1
ATOM 708 O O . PHE A 1 178 ? -13.145 27.927 29.491 1.00 17.59 178 PHE A O 1
ATOM 716 N N . GLY A 1 179 ? -13.151 27.115 27.392 1.00 18.24 179 GLY A N 1
ATOM 717 C CA . GLY A 1 179 ? -11.705 27.115 27.280 1.00 18.87 179 GLY A CA 1
ATOM 718 C C . GLY A 1 179 ? -11.066 25.966 28.038 1.00 20.19 179 GLY A C 1
ATOM 719 O O . GLY A 1 179 ? -11.734 25.000 28.396 1.00 17.40 179 GLY A O 1
ATOM 720 N N . THR A 1 180 ? -9.771 26.079 28.301 1.00 15.56 180 THR A N 1
ATOM 721 C CA . THR A 1 180 ? -9.018 24.972 28.876 1.00 17.76 180 THR A CA 1
ATOM 722 C C . THR A 1 180 ? -8.486 25.255 30.278 1.00 20.36 180 THR A C 1
ATOM 723 O O . THR A 1 180 ? -8.308 24.331 31.081 1.00 19.00 180 THR A O 1
ATOM 727 N N . GLN A 1 181 ? -8.216 26.524 30.570 1.00 17.95 181 GLN A N 1
ATOM 728 C CA . GLN A 1 181 ? -7.564 26.873 31.826 1.00 19.84 181 GLN A CA 1
ATOM 729 C C . GLN A 1 181 ? -8.372 26.399 33.026 1.00 17.59 181 GLN A C 1
ATOM 730 O O . GLN A 1 181 ? -7.813 25.858 33.979 1.00 18.93 181 GLN A O 1
ATOM 736 N N . LYS A 1 182 ? -9.687 26.582 32.973 1.00 14.76 182 LYS A N 1
ATOM 737 C CA . LYS A 1 182 ? -10.533 26.176 34.091 1.00 18.52 182 LYS A CA 1
ATOM 738 C C . LYS A 1 182 ? -10.497 24.656 34.284 1.00 19.11 182 LYS A C 1
ATOM 739 O O . LYS A 1 182 ? -10.550 24.182 35.416 1.00 19.79 182 LYS A O 1
ATOM 745 N N . PHE A 1 183 ? -10.381 23.895 33.193 1.00 17.48 183 PHE A N 1
ATOM 746 C CA . PHE A 1 183 ? -10.253 22.439 33.312 1.00 17.60 183 PHE A CA 1
ATOM 747 C C . PHE A 1 183 ? -8.887 22.039 33.871 1.00 18.21 183 PHE A C 1
ATOM 748 O O . PHE A 1 183 ? -8.779 21.095 34.664 1.00 19.21 183 PHE A O 1
ATOM 756 N N . LYS A 1 184 ? -7.845 22.739 33.432 1.00 17.83 184 LYS A N 1
ATOM 757 C CA . LYS A 1 184 ? -6.495 22.512 33.941 1.00 21.76 184 LYS A CA 1
ATOM 758 C C . LYS A 1 184 ? -6.428 22.660 35.455 1.00 24.31 184 LYS A C 1
ATOM 759 O O . LYS A 1 184 ? -5.861 21.818 36.151 1.00 21.85 184 LYS A O 1
ATOM 765 N N . GLU A 1 185 ? -7.023 23.731 35.962 1.00 20.57 185 GLU A N 1
ATOM 766 C CA . GLU A 1 185 ? -6.951 24.025 37.385 1.00 26.85 185 GLU A CA 1
ATOM 767 C C . GLU A 1 185 ? -7.831 23.074 38.193 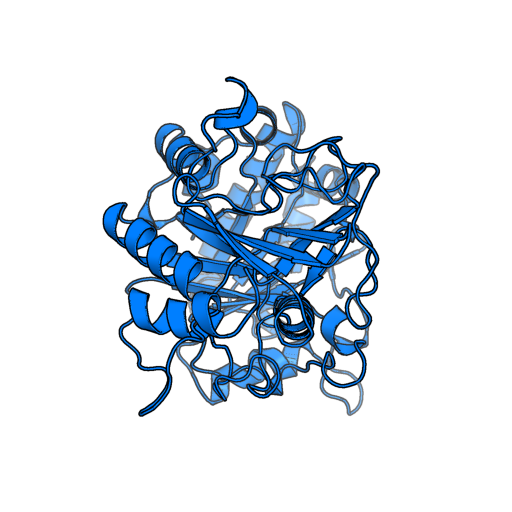1.00 24.28 185 GLU A C 1
ATOM 768 O O . GLU A 1 185 ? -7.465 22.640 39.285 1.00 26.31 185 GLU A O 1
ATOM 774 N N . MET A 1 186 ? -8.982 22.725 37.642 1.00 19.78 186 MET A N 1
ATOM 775 C CA . MET A 1 186 ? -9.882 21.842 38.359 1.00 21.15 186 MET A CA 1
ATOM 776 C C . MET A 1 186 ? -9.345 20.402 38.430 1.00 19.36 186 MET A C 1
ATOM 777 O O . MET A 1 186 ? -9.631 19.676 39.374 1.00 20.58 186 MET A O 1
ATOM 782 N N . SER A 1 187 ? -8.559 19.997 37.437 1.00 18.44 187 SER A N 1
ATOM 783 C CA . SER A 1 187 ? -8.088 18.614 37.362 1.00 19.46 187 SER A CA 1
ATOM 784 C C . SER A 1 187 ? -6.689 18.418 37.955 1.00 20.23 187 SER A C 1
ATOM 785 O O . SER A 1 187 ? -6.224 17.288 38.092 1.00 17.18 187 SER A O 1
ATOM 788 N N . ALA A 1 188 ? -6.020 19.513 38.299 1.00 17.45 188 ALA A N 1
ATOM 789 C CA . ALA A 1 188 ? -4.585 19.459 38.596 1.00 22.80 188 ALA A CA 1
ATOM 790 C C . ALA A 1 188 ? -4.256 18.796 39.935 1.00 18.91 188 ALA A C 1
ATOM 791 O O . ALA A 1 188 ? -3.180 18.231 40.098 1.00 20.47 188 ALA A O 1
ATOM 793 N N . THR A 1 189 ? -5.165 18.898 40.899 1.00 18.31 189 THR A N 1
ATOM 794 C CA . THR A 1 189 ? -4.952 18.282 42.208 1.00 21.27 189 THR A CA 1
ATOM 795 C C . THR A 1 189 ? -6.161 17.478 42.637 1.00 21.32 189 THR A C 1
ATOM 796 O O . THR A 1 189 ? -7.285 17.726 42.187 1.00 18.34 189 THR A O 1
ATOM 800 N N . ARG A 1 190 ? -5.922 16.515 43.520 1.00 15.88 190 ARG A N 1
ATOM 801 C CA . ARG A 1 190 ? -7.001 15.714 44.052 1.00 20.97 190 ARG A CA 1
ATOM 802 C C . ARG A 1 190 ? -8.015 16.586 44.800 1.00 19.35 190 ARG A C 1
ATOM 803 O O . ARG A 1 190 ? -9.220 16.374 44.685 1.00 17.36 190 ARG A O 1
ATOM 811 N N . TYR A 1 191 ? -7.533 17.569 45.558 1.00 18.38 191 TYR A N 1
ATOM 812 C CA . TYR A 1 191 ? -8.449 18.463 46.267 1.00 19.95 191 TYR A CA 1
ATOM 813 C C . TYR A 1 191 ? -9.369 19.215 45.295 1.00 14.02 191 TYR A C 1
ATOM 814 O O . TYR A 1 191 ? -10.573 19.300 45.519 1.00 14.46 191 TYR A O 1
ATOM 823 N N . ALA A 1 192 ? -8.803 19.754 44.220 1.00 14.98 192 ALA A N 1
ATOM 824 C CA . ALA A 1 192 ? -9.604 20.490 43.241 1.00 18.68 192 ALA A CA 1
ATOM 825 C C . ALA A 1 192 ? -10.589 19.564 42.533 1.00 17.10 192 ALA A C 1
ATOM 826 O O . ALA A 1 192 ? -11.732 19.949 42.272 1.00 13.77 192 ALA A O 1
ATOM 828 N N . ARG A 1 193 ? -10.147 18.346 42.225 1.00 15.24 193 ARG A N 1
ATOM 829 C CA . ARG A 1 193 ? -11.018 17.377 41.555 1.00 13.97 193 ARG A CA 1
ATOM 830 C C . ARG A 1 193 ? -12.181 16.961 42.457 1.00 15.30 193 ARG A C 1
ATOM 831 O O . ARG A 1 193 ? -13.340 16.948 42.029 1.00 18.61 193 ARG A O 1
ATOM 839 N N . GLN A 1 194 ? -11.878 16.639 43.711 1.00 16.43 194 GLN A N 1
ATOM 840 C CA . GLN A 1 194 ? -12.909 16.202 44.651 1.00 18.15 194 GLN A CA 1
ATOM 841 C C . GLN A 1 194 ? -13.888 17.333 44.929 1.00 16.17 194 GLN A C 1
ATOM 842 O O . GLN A 1 194 ? -15.079 17.097 45.086 1.00 19.00 194 GLN A O 1
ATOM 848 N N . THR A 1 195 ? -13.372 18.559 44.985 1.00 15.50 195 THR A N 1
ATOM 849 C CA . THR A 1 195 ? -14.210 19.740 45.163 1.00 15.83 195 THR A CA 1
ATOM 850 C C . THR A 1 195 ? -15.236 19.838 44.037 1.00 17.64 195 THR A C 1
ATOM 851 O O . THR A 1 195 ? -16.422 20.047 44.291 1.00 16.00 195 THR A O 1
ATOM 855 N N . PHE A 1 196 ? -14.787 19.663 42.797 1.00 15.66 196 PHE A N 1
ATOM 856 C CA . PHE A 1 196 ? -15.709 19.659 41.668 1.00 15.56 196 PHE A CA 1
ATOM 857 C C . PHE A 1 196 ? -16.714 18.509 41.750 1.00 15.94 196 PHE A C 1
ATOM 858 O O . PHE A 1 196 ? -17.913 18.707 41.563 1.00 17.12 196 PHE A O 1
ATOM 866 N N . ILE A 1 197 ? -16.210 17.313 42.036 1.00 12.99 197 ILE A N 1
ATOM 867 C CA . ILE A 1 197 ? -17.030 16.103 42.034 1.00 17.93 197 ILE A CA 1
ATOM 868 C C . ILE A 1 197 ? -18.164 16.158 43.055 1.00 16.23 197 ILE A C 1
ATOM 869 O O . ILE A 1 197 ? -19.317 15.859 42.730 1.00 16.26 197 ILE A O 1
ATOM 874 N N . TYR A 1 198 ? -17.855 16.568 44.279 1.00 12.90 198 TYR A N 1
ATOM 875 C CA . TYR A 1 198 ? -18.880 16.607 45.314 1.00 16.83 198 TYR A CA 1
ATOM 876 C C . TYR A 1 198 ? -19.782 17.833 45.176 1.00 16.72 198 TYR A C 1
ATOM 877 O O . TYR A 1 198 ? -20.818 17.912 45.820 1.00 17.64 198 TYR A O 1
ATOM 886 N N . SER A 1 199 ? -19.408 18.764 44.303 1.00 16.61 199 SER A N 1
ATOM 887 C CA . SER A 1 199 ? -20.326 19.826 43.892 1.00 16.43 199 SER A CA 1
ATOM 888 C C . SER A 1 199 ? -21.231 19.335 42.764 1.00 15.94 199 SER A C 1
ATOM 889 O O . SER A 1 199 ? -22.380 19.753 42.651 1.00 16.28 199 SER A O 1
ATOM 892 N N . ALA A 1 200 ? -20.707 18.433 41.940 1.00 16.50 200 ALA A N 1
ATOM 893 C CA . ALA A 1 200 ? -21.406 18.010 40.732 1.00 15.80 200 ALA A CA 1
ATOM 894 C C . ALA A 1 200 ? -22.575 17.086 41.048 1.00 18.24 200 ALA A C 1
ATOM 895 O O . ALA A 1 200 ? -23.648 17.206 40.451 1.00 13.88 200 ALA A O 1
ATOM 897 N N . ILE A 1 201 ? -22.375 16.169 41.989 1.00 16.15 201 ILE A N 1
ATOM 898 C CA . ILE A 1 201 ? -23.417 15.188 42.293 1.00 18.79 201 ILE A CA 1
ATOM 899 C C . ILE A 1 201 ? -24.721 15.852 42.783 1.00 18.84 201 ILE A C 1
ATOM 900 O O . ILE A 1 201 ? -25.785 15.611 42.198 1.00 17.37 201 ILE A O 1
ATOM 905 N N . PRO A 1 202 ? -24.659 16.706 43.829 1.00 15.43 202 PRO A N 1
ATOM 906 C CA . PRO A 1 202 ? -25.949 17.294 44.204 1.00 18.95 202 PRO A CA 1
ATOM 907 C C . PRO A 1 202 ? -26.484 18.268 43.152 1.00 19.29 202 PRO A C 1
ATOM 908 O O . PRO A 1 202 ? -27.698 18.384 43.025 1.00 17.00 202 PRO A O 1
ATOM 912 N N . TYR A 1 203 ? -25.608 18.945 42.412 1.00 18.31 203 TYR A N 1
ATOM 913 C CA . TYR A 1 203 ? -26.064 19.871 41.377 1.00 18.31 203 TYR A CA 1
ATOM 914 C C . TYR A 1 203 ? -26.957 19.153 40.368 1.00 21.07 203 TYR A C 1
ATOM 915 O O . TYR A 1 203 ? -28.031 19.642 40.007 1.00 19.64 203 TYR A O 1
ATOM 924 N N . LEU A 1 204 ? -26.508 17.979 39.933 1.00 15.98 204 LEU A N 1
ATOM 925 C CA . LEU A 1 204 ? -27.243 17.179 38.964 1.00 15.19 204 LEU A CA 1
ATOM 926 C C . LEU A 1 204 ? -28.511 16.565 39.561 1.00 18.46 204 LEU A C 1
ATOM 927 O O . LEU A 1 204 ? -29.587 16.640 38.958 1.00 19.99 204 LEU A O 1
ATOM 932 N N . ARG A 1 205 ? -28.384 15.960 40.741 1.00 18.55 205 ARG A N 1
ATOM 933 C CA . ARG A 1 205 ? -29.521 15.320 41.404 1.00 17.04 205 ARG A CA 1
ATOM 934 C C . ARG A 1 205 ? -30.636 16.319 41.735 1.00 19.34 205 ARG A C 1
ATOM 935 O O . ARG A 1 205 ? -31.814 16.014 41.554 1.00 20.88 205 ARG A O 1
ATOM 943 N N . ASP A 1 206 ? -30.266 17.507 42.213 1.00 15.54 206 ASP A N 1
ATOM 944 C CA . ASP A 1 206 ? -31.258 18.533 42.559 1.00 20.70 206 ASP A CA 1
ATOM 945 C C . ASP A 1 206 ? -32.018 19.048 41.338 1.00 23.48 206 ASP A C 1
ATOM 946 O O . ASP A 1 206 ? -33.111 19.596 41.469 1.00 21.63 206 ASP A O 1
ATOM 951 N N . ARG A 1 207 ? -31.436 18.879 40.155 1.00 19.51 207 ARG A N 1
ATOM 952 C CA . ARG A 1 207 ? -32.056 19.374 38.928 1.00 21.32 207 ARG A CA 1
ATOM 953 C C . ARG A 1 207 ? -32.511 18.250 37.988 1.00 19.39 207 ARG A C 1
ATOM 954 O O . ARG A 1 207 ? -32.788 18.496 36.813 1.00 21.47 207 ARG A O 1
ATOM 962 N N . ASN A 1 208 ? -32.576 17.026 38.505 1.00 17.66 208 ASN A N 1
ATOM 963 C CA . ASN A 1 208 ? -33.140 15.895 37.763 1.00 18.83 208 ASN A CA 1
ATOM 964 C C . ASN A 1 208 ? -32.395 15.620 36.450 1.00 19.80 208 ASN A C 1
ATOM 965 O O . ASN A 1 208 ? -33.003 15.289 35.430 1.00 20.67 208 ASN A O 1
ATOM 970 N N . PHE A 1 209 ? -31.073 15.773 36.477 1.00 21.26 209 PHE A N 1
ATOM 971 C CA . PHE A 1 209 ? -30.221 15.302 35.386 1.00 18.49 209 PHE A CA 1
ATOM 972 C C . PHE A 1 209 ? -29.779 13.864 35.656 1.00 20.75 209 PHE A C 1
ATOM 973 O O . PHE A 1 209 ? -29.564 13.487 36.810 1.00 20.40 209 PHE A O 1
ATOM 981 N N . ASP A 1 210 ? -29.644 13.068 34.593 1.00 18.71 210 ASP A N 1
ATOM 982 C CA . ASP A 1 210 ? -29.261 11.663 34.722 1.00 19.70 210 ASP A CA 1
ATOM 983 C C . ASP A 1 210 ? -27.767 11.432 34.537 1.00 18.98 210 ASP A C 1
ATOM 984 O O . ASP A 1 210 ? -27.303 10.291 34.583 1.00 17.85 210 ASP A O 1
ATOM 989 N N . GLY A 1 211 ? -27.011 12.500 34.313 1.00 15.72 211 GLY A N 1
ATOM 990 C CA . GLY A 1 211 ? -25.583 12.338 34.112 1.00 18.52 211 GLY A CA 1
ATOM 991 C C . GLY A 1 211 ? -24.817 13.597 33.759 1.00 16.33 211 GLY A C 1
ATOM 992 O O . GLY A 1 211 ? -25.377 14.683 33.669 1.00 15.98 211 GLY A O 1
ATOM 993 N N . LEU A 1 212 ? -23.515 13.428 33.562 1.00 16.01 212 LEU A N 1
ATOM 994 C CA . LEU A 1 212 ? -22.603 14.526 33.283 1.00 14.18 212 LEU A CA 1
ATOM 995 C C . LEU A 1 212 ? -21.775 14.218 32.044 1.00 15.98 212 LEU A C 1
ATOM 996 O O . LEU A 1 212 ? -21.231 13.120 31.915 1.00 14.24 212 LEU A O 1
ATOM 1001 N N . ASP A 1 213 ? -21.691 15.191 31.140 1.00 14.66 213 ASP A N 1
ATOM 1002 C CA . ASP A 1 213 ? -20.898 15.083 29.921 1.00 13.80 213 ASP A CA 1
ATOM 1003 C C . ASP A 1 213 ? -19.698 16.035 30.020 1.00 18.97 213 ASP A C 1
ATOM 1004 O O . ASP A 1 213 ? -19.871 17.235 30.267 1.00 14.99 213 ASP A O 1
ATOM 1009 N N . ILE A 1 214 ? -18.485 15.509 29.854 1.00 16.47 214 ILE A N 1
ATOM 1010 C CA . ILE A 1 214 ? -17.280 16.341 29.952 1.00 16.68 214 ILE A CA 1
ATOM 1011 C C . ILE A 1 214 ? -16.795 16.780 28.580 1.00 17.47 214 ILE A C 1
ATOM 1012 O O . ILE A 1 214 ? -16.438 15.942 27.751 1.00 16.03 214 ILE A O 1
ATOM 1017 N N . ASP A 1 215 ? -16.760 18.094 28.352 1.00 15.55 215 ASP A N 1
ATOM 1018 C CA . ASP A 1 215 ? -16.389 18.645 27.049 1.00 17.93 215 ASP A CA 1
ATOM 1019 C C . ASP A 1 215 ? -15.166 19.552 27.150 1.00 17.88 215 ASP A C 1
ATOM 1020 O O . ASP A 1 215 ? -15.231 20.739 26.847 1.00 15.71 215 ASP A O 1
ATOM 1025 N N . TRP A 1 216 ? -14.056 18.973 27.590 1.00 18.75 216 TRP A N 1
ATOM 1026 C CA . TRP A 1 216 ? -12.787 19.680 27.684 1.00 18.50 216 TRP A CA 1
ATOM 1027 C C . TRP A 1 216 ? -12.135 1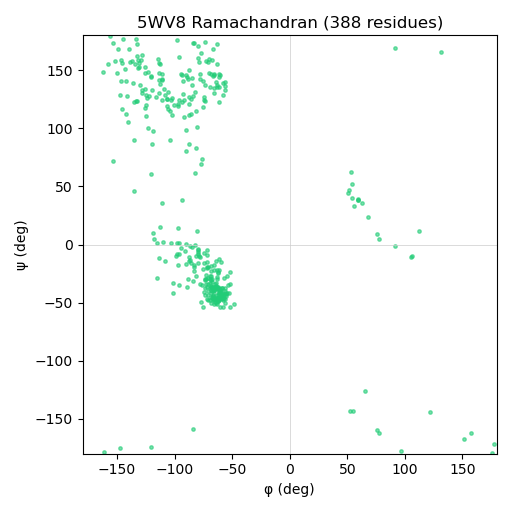9.692 26.309 1.00 16.35 216 TRP A C 1
ATOM 1028 O O . TRP A 1 216 ? -11.783 18.644 25.772 1.00 16.88 216 TRP A O 1
ATOM 1039 N N . LEU A 1 217 ? -11.986 20.880 25.733 1.00 18.15 217 LEU A N 1
ATOM 1040 C CA . LEU A 1 217 ? -11.482 20.995 24.367 1.00 18.42 217 LEU A CA 1
ATOM 1041 C C . LEU A 1 217 ? -10.181 21.800 24.243 1.00 18.82 217 LEU A C 1
ATOM 1042 O O . LEU A 1 217 ? -10.231 23.004 23.990 1.00 21.05 217 LEU A O 1
ATOM 1047 N N . TYR A 1 218 ? -9.017 21.169 24.400 1.00 17.43 218 TYR A N 1
ATOM 1048 C CA . TYR A 1 218 ? -8.856 19.754 24.740 1.00 19.40 218 TYR A CA 1
ATOM 1049 C C . TYR A 1 218 ? -7.765 19.620 25.783 1.00 20.94 218 TYR A C 1
ATOM 1050 O O . TYR A 1 218 ? -6.920 20.505 25.895 1.00 19.39 218 TYR A O 1
ATOM 1059 N N . PRO A 1 219 ? -7.764 18.509 26.544 1.00 19.93 219 PRO A N 1
ATOM 1060 C CA . PRO A 1 219 ? -6.554 18.232 27.321 1.00 17.76 219 PRO A CA 1
ATOM 1061 C C . PRO A 1 219 ? -5.365 18.123 26.373 1.00 19.26 219 PRO A C 1
ATOM 1062 O O . PRO A 1 219 ? -5.494 17.543 25.292 1.00 19.20 219 PRO A O 1
ATOM 1066 N N . LYS A 1 220 ? -4.228 18.680 26.769 1.00 18.79 220 LYS A N 1
ATOM 1067 C CA . LYS A 1 220 ? -3.062 18.723 25.895 1.00 22.46 220 LYS A CA 1
ATOM 1068 C C . LYS A 1 220 ? -1.761 18.631 26.691 1.00 23.43 220 LYS A C 1
ATOM 1069 O O . LYS A 1 220 ? -1.558 19.378 27.644 1.00 22.20 220 LYS A O 1
ATOM 1075 N N . GLY A 1 221 ? -0.882 17.715 26.295 1.00 24.13 221 GLY A N 1
ATOM 1076 C CA . GLY A 1 221 ? 0.377 17.526 26.998 1.00 21.48 221 GLY A CA 1
ATOM 1077 C C . GLY A 1 221 ? 0.274 16.477 28.091 1.00 26.49 221 GLY A C 1
ATOM 1078 O O . GLY A 1 221 ? -0.825 16.041 28.447 1.00 22.88 221 GLY A O 1
ATOM 1079 N N . GLY A 1 222 ? 1.421 16.081 28.636 1.00 23.63 222 GLY A N 1
ATOM 1080 C CA . GLY A 1 222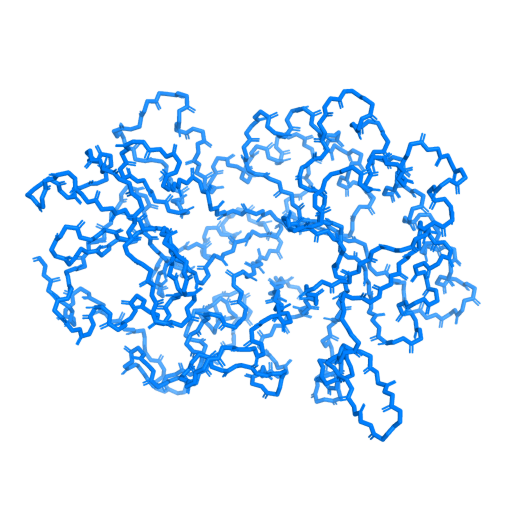 ? 1.486 14.981 29.582 1.00 24.17 222 GLY A CA 1
ATOM 1081 C C . GLY A 1 222 ? 0.759 15.178 30.901 1.00 20.11 222 GLY A C 1
ATOM 1082 O O . GLY A 1 222 ? 0.221 14.223 31.451 1.00 21.07 222 GLY A O 1
ATOM 1083 N N . ASP A 1 223 ? 0.752 16.400 31.429 1.00 20.52 223 ASP A N 1
ATOM 1084 C CA . ASP A 1 223 ? 0.062 16.648 32.692 1.00 20.34 223 ASP A CA 1
ATOM 1085 C C . ASP A 1 223 ? -1.454 16.514 32.509 1.00 19.66 223 ASP A C 1
ATOM 1086 O O . ASP A 1 223 ? -2.115 15.808 33.272 1.00 18.99 223 ASP A O 1
ATOM 1091 N N . ASP A 1 224 ? -1.990 17.191 31.495 1.00 19.30 224 ASP A N 1
ATOM 1092 C CA . ASP A 1 224 ? -3.415 17.110 31.164 1.00 22.58 224 ASP A CA 1
ATOM 1093 C C . ASP A 1 224 ? -3.840 15.667 30.888 1.00 19.59 224 ASP A C 1
ATOM 1094 O O . ASP A 1 224 ? -4.897 15.231 31.336 1.00 17.12 224 ASP A O 1
ATOM 1099 N N . LYS A 1 225 ? -3.016 14.939 30.137 1.00 17.21 225 LYS A N 1
ATOM 1100 C CA . LYS A 1 225 ? -3.333 13.559 29.774 1.00 19.82 225 LYS A CA 1
ATOM 1101 C C . LYS A 1 225 ? -3.540 12.688 31.012 1.00 18.44 225 LYS A C 1
ATOM 1102 O O . LYS A 1 225 ? -4.532 11.964 31.095 1.00 20.71 225 LYS A O 1
ATOM 1108 N N . LYS A 1 226 ? -2.627 12.769 31.979 1.00 18.32 226 LYS A N 1
ATOM 1109 C CA . LYS A 1 226 ? -2.807 12.057 33.248 1.00 16.65 226 LYS A CA 1
ATOM 1110 C C . LYS A 1 226 ? -3.963 12.599 34.087 1.00 16.30 226 LYS A C 1
ATOM 1111 O O . LYS A 1 226 ? -4.752 11.829 34.625 1.00 16.87 226 LYS A O 1
ATOM 1117 N N . ASN A 1 227 ? -4.049 13.920 34.221 1.00 16.76 227 ASN A N 1
ATOM 1118 C CA . ASN A 1 227 ? -5.045 14.526 35.111 1.00 17.62 227 ASN A CA 1
ATOM 1119 C C . ASN A 1 227 ? -6.486 14.363 34.617 1.00 18.46 227 ASN A C 1
ATOM 1120 O O . ASN A 1 227 ? -7.429 14.296 35.417 1.00 16.23 227 ASN A O 1
ATOM 1125 N N . TYR A 1 228 ? -6.652 14.299 33.300 1.00 16.36 228 TYR A N 1
ATOM 1126 C CA . TYR A 1 228 ? -7.959 14.046 32.694 1.00 15.78 228 TYR A CA 1
ATOM 1127 C C . TYR A 1 228 ? -8.472 12.654 33.064 1.00 15.26 228 TYR A C 1
ATOM 1128 O O . TYR A 1 228 ? -9.633 12.489 33.435 1.00 18.00 228 TYR A O 1
ATOM 1137 N N . VAL A 1 229 ? -7.599 11.658 32.960 1.00 17.21 229 VAL A N 1
ATOM 1138 C CA . VAL A 1 229 ? -7.919 10.302 33.397 1.00 16.90 229 VAL A CA 1
ATOM 1139 C C . VAL A 1 229 ? -8.273 10.276 34.884 1.00 17.35 229 VAL A C 1
ATOM 1140 O O . VAL A 1 229 ? -9.252 9.647 35.277 1.00 18.57 229 VAL A O 1
ATOM 1144 N N . LEU A 1 230 ? -7.484 10.968 35.705 1.00 16.13 230 LEU A N 1
ATOM 1145 C CA . LEU A 1 230 ? -7.749 11.024 37.141 1.00 17.63 230 LEU A CA 1
ATOM 1146 C C . LEU A 1 230 ? -9.115 11.658 37.415 1.00 16.42 230 LEU A C 1
ATOM 1147 O O . LEU A 1 230 ? -9.857 11.204 38.290 1.00 14.60 230 LEU A O 1
ATOM 1152 N N . LEU A 1 231 ? -9.454 12.696 36.656 1.00 13.59 231 LEU A N 1
ATOM 1153 C CA . LEU A 1 231 ? -10.764 13.327 36.795 1.00 16.97 231 LEU A CA 1
ATOM 1154 C C . LEU A 1 231 ? -11.904 12.348 36.467 1.00 15.20 231 LEU A C 1
ATOM 1155 O O . LEU A 1 231 ? -12.867 12.227 37.231 1.00 18.08 231 LEU A O 1
ATOM 1160 N N . LEU A 1 232 ? -11.804 11.654 35.334 1.00 14.29 232 LEU A N 1
ATOM 1161 C CA . LEU A 1 232 ? -12.854 10.715 34.938 1.00 13.23 232 LEU A CA 1
ATOM 1162 C C . LEU A 1 232 ? -12.929 9.537 35.908 1.00 16.15 232 LEU A C 1
ATOM 1163 O O . LEU A 1 232 ? -14.013 9.064 36.241 1.00 15.99 232 LEU A O 1
ATOM 1168 N N . LYS A 1 233 ? -11.768 9.071 36.357 1.00 14.77 233 LYS A N 1
ATOM 1169 C CA . LYS A 1 233 ? -11.706 7.939 37.280 1.00 19.35 233 LYS A CA 1
ATOM 1170 C C . LYS A 1 233 ? -12.424 8.257 38.590 1.00 17.83 233 LYS A C 1
ATOM 1171 O O . LYS A 1 233 ? -13.231 7.467 39.076 1.00 16.62 233 LYS A O 1
ATOM 1177 N N . GLU A 1 234 ? -12.122 9.424 39.150 1.00 16.51 234 GLU A N 1
ATOM 1178 C CA . GLU A 1 234 ? -12.674 9.830 40.434 1.00 19.19 234 GLU A CA 1
ATOM 1179 C C . GLU A 1 234 ? -14.145 10.229 40.309 1.00 17.37 234 GLU A C 1
ATOM 1180 O O . GLU A 1 234 ? -14.923 10.036 41.244 1.00 18.73 234 GLU A O 1
ATOM 1186 N N . LEU A 1 235 ? -14.534 10.753 39.149 1.00 14.97 235 LEU A N 1
ATOM 1187 C CA . LEU A 1 235 ? -15.948 10.985 38.871 1.00 17.16 235 LEU A CA 1
ATOM 1188 C C . LEU A 1 235 ? -16.726 9.665 38.854 1.00 15.57 235 LEU A C 1
ATOM 1189 O O . LEU A 1 235 ? -17.754 9.530 39.513 1.00 15.37 235 LEU A O 1
ATOM 1194 N N . ARG A 1 236 ? -16.231 8.699 38.092 1.00 16.16 236 ARG A N 1
ATOM 1195 C CA . ARG A 1 236 ? -16.927 7.426 37.934 1.00 16.65 236 ARG A CA 1
ATOM 1196 C C . ARG A 1 236 ? -17.031 6.722 39.288 1.00 17.61 236 ARG A C 1
ATOM 1197 O O . ARG A 1 236 ? -18.098 6.251 39.689 1.00 19.32 236 ARG A O 1
ATOM 1205 N N . GLU A 1 237 ? -15.909 6.703 39.994 1.00 18.51 237 GLU A N 1
ATOM 1206 C CA . GLU A 1 237 ? -15.803 6.203 41.359 1.00 19.80 237 GLU A CA 1
ATOM 1207 C C . GLU A 1 237 ? -16.895 6.762 42.273 1.00 22.09 237 GLU A C 1
ATOM 1208 O O . GLU A 1 237 ? -17.590 6.025 42.973 1.00 17.23 237 GLU A O 1
ATOM 1214 N N . ALA A 1 238 ? -17.030 8.083 42.269 1.00 15.60 238 ALA A N 1
ATOM 1215 C CA . ALA A 1 238 ? -17.971 8.749 43.155 1.00 18.02 238 ALA A CA 1
ATOM 1216 C C . ALA A 1 238 ? -19.408 8.519 42.718 1.00 16.59 238 ALA A C 1
ATOM 1217 O O . ALA A 1 238 ? -20.295 8.388 43.559 1.00 18.45 238 ALA A O 1
ATOM 1219 N N . PHE A 1 239 ? -19.638 8.487 41.405 1.00 15.90 239 PHE A N 1
ATOM 1220 C CA . PHE A 1 239 ? -20.971 8.192 40.877 1.00 17.13 239 PHE A CA 1
ATOM 1221 C C . PHE A 1 239 ? -21.398 6.778 41.297 1.00 15.42 239 PHE A C 1
ATOM 1222 O O . PHE A 1 239 ? -22.539 6.555 41.697 1.00 16.51 239 PHE A O 1
ATOM 1230 N N . GLU A 1 240 ? -20.473 5.830 41.199 1.00 19.37 240 GLU A N 1
ATOM 1231 C CA . GLU A 1 240 ? -20.749 4.442 41.583 1.00 21.28 240 GLU A CA 1
ATOM 1232 C C . GLU A 1 240 ? -21.124 4.345 43.068 1.00 20.60 240 GLU A C 1
ATOM 1233 O O . GLU A 1 240 ? -22.067 3.649 43.431 1.00 19.79 240 GLU A O 1
ATOM 1239 N N . ALA A 1 241 ? -20.386 5.049 43.922 1.00 17.85 241 ALA A N 1
ATOM 1240 C CA . ALA A 1 241 ? -20.662 5.013 45.355 1.00 22.20 241 ALA A CA 1
ATOM 1241 C C . ALA A 1 241 ? -22.003 5.664 45.684 1.00 22.24 241 ALA A C 1
ATOM 1242 O O . ALA A 1 241 ? -22.776 5.127 46.473 1.00 19.18 241 ALA A O 1
ATOM 1244 N N . GLU A 1 242 ? -22.278 6.815 45.072 1.00 21.51 242 GLU A N 1
ATOM 1245 C CA . GLU A 1 242 ? -23.520 7.537 45.335 1.00 21.83 242 GLU A CA 1
ATOM 1246 C C . GLU A 1 242 ? -24.747 6.680 45.015 1.00 22.69 242 GLU A C 1
ATOM 1247 O O . GLU A 1 242 ? -25.689 6.617 45.807 1.00 20.44 242 GLU A O 1
ATOM 1253 N N . ALA A 1 243 ? -24.719 6.020 43.857 1.00 19.11 243 ALA A N 1
ATOM 1254 C CA . ALA A 1 243 ? -25.849 5.227 43.378 1.00 20.56 243 ALA A CA 1
ATOM 1255 C C . ALA A 1 243 ? -26.270 4.199 44.418 1.00 22.69 243 ALA A C 1
ATOM 1256 O O . ALA A 1 243 ? -27.459 3.985 44.662 1.00 23.25 243 ALA A O 1
ATOM 1258 N N . GLN A 1 244 ? -25.275 3.578 45.036 1.00 19.81 244 GLN A N 1
ATOM 1259 C CA . GLN A 1 244 ? -25.514 2.518 45.997 1.00 23.30 244 GLN A CA 1
ATOM 1260 C C . GLN A 1 244 ? -26.072 3.082 47.297 1.00 26.88 244 GLN A C 1
ATOM 1261 O O . GLN A 1 244 ? -26.896 2.450 47.950 1.00 23.72 244 GLN A O 1
ATOM 1267 N N . GLU A 1 245 ? -25.636 4.285 47.656 1.00 26.54 245 GLU A N 1
ATOM 1268 C CA . GLU A 1 245 ? -26.074 4.905 48.904 1.00 24.68 245 GLU A CA 1
ATOM 1269 C C . GLU A 1 245 ? -27.472 5.503 48.800 1.00 24.99 245 GLU A C 1
ATOM 1270 O O . GLU A 1 245 ? -28.224 5.480 49.769 1.00 29.56 245 GLU A O 1
ATOM 1276 N N . VAL A 1 246 ? -27.834 6.028 47.633 1.00 24.69 246 VAL A N 1
ATOM 1277 C CA . VAL A 1 246 ? -29.153 6.641 47.481 1.00 23.71 246 VAL A CA 1
ATOM 1278 C C . VAL A 1 246 ? -30.166 5.700 46.850 1.00 28.80 246 VAL A C 1
ATOM 1279 O O . VAL A 1 246 ? -31.357 6.020 46.793 1.00 34.36 246 VAL A O 1
ATOM 1283 N N . LYS A 1 247 ? -29.694 4.547 46.381 1.00 25.76 247 LYS A N 1
ATOM 1284 C CA . LYS A 1 247 ? -30.558 3.552 45.744 1.00 28.07 247 LYS A CA 1
ATOM 1285 C C . LYS A 1 247 ? -31.366 4.172 44.601 1.00 30.81 247 LYS A C 1
ATOM 1286 O O . LYS A 1 247 ? -32.594 4.072 44.551 1.00 33.86 247 LYS A O 1
ATOM 1292 N N . LYS A 1 248 ? -30.648 4.838 43.703 1.00 31.17 248 LYS A N 1
ATOM 1293 C CA . LYS A 1 248 ? -31.191 5.341 42.447 1.00 28.07 248 LYS A CA 1
ATOM 1294 C C . LYS A 1 248 ? -30.262 4.873 41.333 1.00 27.38 248 LYS A C 1
ATOM 1295 O O . LYS A 1 248 ? -29.107 4.542 41.602 1.00 24.00 248 LYS A O 1
ATOM 1301 N N . PRO A 1 249 ? -30.755 4.833 40.083 1.00 28.65 249 PRO A N 1
ATOM 1302 C CA . PRO A 1 249 ? -29.859 4.492 38.971 1.00 24.85 249 PRO A CA 1
ATOM 1303 C C . PRO A 1 249 ? -28.652 5.429 38.919 1.00 20.79 249 PRO A C 1
ATOM 1304 O O . PRO A 1 249 ? -28.797 6.630 39.164 1.00 19.90 249 PRO A O 1
ATOM 1308 N N . ARG A 1 250 ? -27.477 4.872 38.638 1.00 18.95 250 ARG A N 1
ATOM 1309 C CA . ARG A 1 250 ? -26.228 5.625 38.685 1.00 20.09 250 ARG A CA 1
ATOM 1310 C C . ARG A 1 250 ? -26.187 6.763 37.664 1.00 18.13 250 ARG A C 1
ATOM 1311 O O . ARG A 1 250 ? -26.610 6.603 36.513 1.00 16.43 250 ARG A O 1
ATOM 1319 N N . LEU A 1 251 ? -25.687 7.916 38.097 1.00 16.07 251 LEU A N 1
ATOM 1320 C CA . LEU A 1 251 ? -25.422 9.026 37.187 1.00 18.01 251 LEU A CA 1
ATOM 1321 C C . LEU A 1 251 ? -24.483 8.582 36.068 1.00 18.30 251 LEU A C 1
ATOM 1322 O O . LEU A 1 251 ? -23.460 7.940 36.321 1.00 16.43 251 LEU A O 1
ATOM 1327 N N . LEU A 1 252 ? -24.836 8.924 34.832 1.00 16.26 252 LEU A N 1
ATOM 1328 C CA . LEU A 1 252 ? -24.002 8.598 33.677 1.00 16.00 252 LEU A CA 1
ATOM 1329 C C . LEU A 1 252 ? -22.812 9.547 33.557 1.00 15.47 252 LEU A C 1
ATOM 1330 O O . LEU A 1 252 ? -22.911 10.729 33.892 1.00 15.38 252 LEU A O 1
ATOM 1335 N N . LEU A 1 253 ? -21.689 9.034 33.068 1.00 16.40 253 LEU A N 1
ATOM 1336 C CA . LEU A 1 253 ? -20.538 9.882 32.791 1.00 13.80 253 LEU A CA 1
ATOM 1337 C C . LEU A 1 253 ? -20.110 9.692 31.338 1.00 16.03 253 LEU A C 1
ATOM 1338 O O . LEU A 1 253 ? -19.786 8.583 30.916 1.00 16.73 253 LEU A O 1
ATOM 1343 N N . THR A 1 254 ? -20.130 10.771 30.566 1.00 13.09 254 THR A N 1
ATOM 1344 C CA . THR A 1 254 ? -19.742 10.704 29.164 1.00 14.14 254 THR A CA 1
ATOM 1345 C C . THR A 1 254 ? -18.773 11.842 28.850 1.00 17.25 254 THR A C 1
ATOM 1346 O O . THR A 1 254 ? -18.538 12.718 29.689 1.00 16.13 254 THR A O 1
ATOM 1350 N N . ALA A 1 255 ? -18.215 11.830 27.647 1.00 15.24 255 ALA A N 1
ATOM 1351 C CA . ALA A 1 255 ? -17.360 12.922 27.203 1.00 16.82 255 ALA A CA 1
ATOM 1352 C C . ALA A 1 255 ? -17.428 13.104 25.696 1.00 18.22 255 ALA A C 1
ATOM 1353 O O . ALA A 1 255 ? -17.596 12.135 24.949 1.00 15.50 255 ALA A O 1
ATOM 1355 N N . ALA A 1 256 ? -17.284 14.351 25.256 1.00 17.69 256 ALA A N 1
ATOM 1356 C CA . ALA A 1 256 ? -17.122 14.652 23.838 1.00 19.24 256 ALA A CA 1
ATOM 1357 C C . ALA A 1 256 ? -15.636 14.698 23.522 1.00 17.08 256 ALA A C 1
ATOM 1358 O O . ALA A 1 256 ? -14.872 15.365 24.225 1.00 17.82 256 ALA A O 1
ATOM 1360 N N . VAL A 1 257 ? -15.216 13.975 22.486 1.00 15.75 257 VAL A N 1
ATOM 1361 C CA . VAL A 1 257 ? -13.791 13.813 22.204 1.00 14.92 257 VAL A CA 1
ATOM 1362 C C . VAL A 1 257 ? -13.475 14.091 20.724 1.00 16.62 257 VAL A C 1
ATOM 1363 O O . VAL A 1 257 ? -14.336 13.911 19.866 1.00 17.44 257 VAL A O 1
ATOM 1367 N N . PRO A 1 258 ? -12.234 14.527 20.430 1.00 16.98 258 PRO A N 1
ATOM 1368 C CA . PRO A 1 258 ? -11.797 14.964 19.098 1.00 20.53 258 PRO A CA 1
ATOM 1369 C C . PRO A 1 258 ? -11.502 13.866 18.087 1.00 20.90 258 PRO A C 1
ATOM 1370 O O . PRO A 1 258 ? -11.321 12.697 18.432 1.00 16.98 258 PRO A O 1
ATOM 1374 N N . VAL A 1 259 ? -11.413 14.278 16.829 1.00 20.51 259 VAL A N 1
ATOM 1375 C CA . VAL A 1 259 ? -11.170 13.355 15.732 1.00 19.86 259 VAL A CA 1
ATOM 1376 C C . VAL A 1 259 ? -9.770 13.505 15.156 1.00 20.52 259 VAL A C 1
ATOM 1377 O O . VAL A 1 259 ? -9.312 12.643 14.412 1.00 23.33 259 VAL A O 1
ATOM 1381 N N . GLY A 1 260 ? -9.097 14.601 15.499 1.00 20.54 260 GLY A N 1
ATOM 1382 C CA . GLY A 1 260 ? -7.743 14.845 15.022 1.00 22.08 260 GLY A CA 1
ATOM 1383 C C . GLY A 1 260 ? -6.696 13.979 15.707 1.00 21.44 260 GLY A C 1
ATOM 1384 O O . GLY A 1 260 ? -6.589 13.984 16.929 1.00 20.36 260 GLY A O 1
ATOM 1385 N N . PRO A 1 261 ? -5.915 13.221 14.917 1.00 26.25 261 PRO A N 1
ATOM 1386 C CA . PRO A 1 261 ? -4.902 12.294 15.445 1.00 23.00 261 PRO A CA 1
ATOM 1387 C C . PRO A 1 261 ? -3.923 12.932 16.434 1.00 24.61 261 PRO A C 1
ATOM 1388 O O . PRO A 1 261 ? -3.595 12.310 17.448 1.00 23.56 261 PRO A O 1
ATOM 1392 N N . ASP A 1 262 ? -3.460 14.146 16.137 1.00 23.47 262 ASP A N 1
ATOM 1393 C CA . ASP A 1 262 ? -2.539 14.854 17.025 1.00 25.46 262 ASP A CA 1
ATOM 1394 C C . ASP A 1 262 ? -3.204 15.234 18.353 1.00 21.84 262 ASP A C 1
ATOM 1395 O O . ASP A 1 262 ? -2.596 15.097 19.413 1.00 23.31 262 ASP A O 1
ATOM 1400 N N . ASN A 1 263 ? -4.433 15.740 18.280 1.00 21.28 263 ASN A N 1
ATOM 1401 C CA . ASN A 1 263 ? -5.210 16.070 19.473 1.00 18.43 263 ASN A CA 1
ATOM 1402 C C . ASN A 1 263 ? -5.443 14.827 20.326 1.00 23.08 263 ASN A C 1
ATOM 1403 O O . ASN A 1 263 ? -5.337 14.869 21.551 1.00 21.21 263 ASN A O 1
ATOM 1408 N N . ILE A 1 264 ? -5.752 13.718 19.665 1.00 19.19 264 ILE A N 1
ATOM 1409 C CA . ILE A 1 264 ? -5.988 12.467 20.366 1.00 21.99 264 ILE A CA 1
ATOM 1410 C C . ILE A 1 264 ? -4.730 11.982 21.076 1.00 20.93 264 ILE A C 1
ATOM 1411 O O . ILE A 1 264 ? -4.773 11.618 22.246 1.00 20.44 264 ILE A O 1
ATOM 1416 N N . LYS A 1 265 ? -3.606 11.999 20.369 1.00 22.49 265 LYS A N 1
ATOM 1417 C CA . LYS A 1 265 ? -2.348 11.524 20.935 1.00 23.65 265 LYS A CA 1
ATOM 1418 C C . LYS A 1 265 ? -1.893 12.387 22.116 1.00 21.02 265 LYS A C 1
ATOM 1419 O O . LYS A 1 265 ? -1.462 11.868 23.140 1.00 23.04 265 LYS A O 1
ATOM 1425 N N . SER A 1 266 ? -2.005 13.703 21.975 1.00 21.82 266 SER A N 1
ATOM 1426 C CA . SER A 1 266 ? -1.530 14.616 23.012 1.00 23.24 266 SER A CA 1
ATOM 1427 C C . SER A 1 266 ? -2.328 14.522 24.316 1.00 22.40 266 SER A C 1
ATOM 1428 O O . SER A 1 266 ? -1.762 14.611 25.409 1.00 23.85 266 SER A O 1
ATOM 1431 N N . GLY A 1 267 ? -3.637 14.340 24.212 1.00 20.33 267 GLY A N 1
ATOM 1432 C CA . GLY A 1 267 ? -4.483 14.495 25.383 1.00 19.11 267 GLY A CA 1
ATOM 1433 C C . GLY A 1 267 ? -5.191 13.277 25.945 1.00 17.80 267 GLY A C 1
ATOM 1434 O O . GLY A 1 267 ? -5.728 13.342 27.054 1.00 17.36 267 GLY A O 1
ATOM 1435 N N . TYR A 1 268 ? -5.195 12.169 25.209 1.00 18.00 268 TYR A N 1
ATOM 1436 C CA . TYR A 1 268 ? -6.113 11.081 25.537 1.00 18.06 268 TYR A CA 1
ATOM 1437 C C . TYR A 1 268 ? -5.430 9.739 25.746 1.00 20.86 268 TYR A C 1
ATOM 1438 O O . TYR A 1 268 ? -4.895 9.136 24.816 1.00 21.33 268 TYR A O 1
ATOM 1447 N N . ASP A 1 269 ? -5.440 9.306 27.001 1.00 18.16 269 ASP A N 1
ATOM 1448 C CA . ASP A 1 269 ? -5.060 7.953 27.377 1.00 22.80 269 ASP A CA 1
ATOM 1449 C C . ASP A 1 269 ? -6.292 7.087 27.115 1.00 18.04 269 ASP A C 1
ATOM 1450 O O . ASP A 1 269 ? -7.092 6.828 28.009 1.00 16.88 269 ASP A O 1
ATOM 1455 N N . VAL A 1 270 ? -6.448 6.676 25.863 1.00 18.13 270 VAL A N 1
ATOM 1456 C CA . VAL A 1 270 ? -7.722 6.142 25.386 1.00 15.70 270 VAL A CA 1
ATOM 1457 C C . VAL A 1 270 ? -8.247 4.920 26.162 1.00 17.39 270 VAL A C 1
ATOM 1458 O O . VAL A 1 270 ? -9.427 4.893 26.515 1.00 16.11 270 VAL A O 1
ATOM 1462 N N . PRO A 1 271 ? -7.389 3.921 26.451 1.00 17.78 271 PRO A N 1
ATOM 1463 C CA . PRO A 1 271 ? -7.975 2.762 27.143 1.00 21.43 271 PRO A CA 1
ATOM 1464 C C . PRO A 1 271 ? -8.530 3.111 28.518 1.00 20.78 271 PRO A C 1
ATOM 1465 O O . PRO A 1 271 ? -9.566 2.581 28.905 1.00 21.05 271 PRO A O 1
ATOM 1469 N N . ALA A 1 272 ? -7.854 4.006 29.234 1.00 20.99 272 ALA A N 1
ATOM 1470 C CA . ALA A 1 272 ? -8.307 4.419 30.556 1.00 22.56 272 ALA A CA 1
ATOM 1471 C C . ALA A 1 272 ? -9.530 5.327 30.440 1.00 17.79 272 ALA A C 1
ATOM 1472 O O . ALA A 1 272 ? -10.498 5.173 31.180 1.00 19.51 272 ALA A O 1
ATOM 1474 N N . VAL A 1 273 ? -9.488 6.263 29.498 1.00 18.83 273 VAL A N 1
ATOM 1475 C CA . VAL A 1 273 ? -10.617 7.159 29.270 1.00 18.91 273 VAL A CA 1
ATOM 1476 C C . VAL A 1 273 ? -11.883 6.351 28.979 1.00 19.84 273 VAL A C 1
ATOM 1477 O O . VAL A 1 273 ? -12.919 6.554 29.614 1.00 17.33 273 VAL A O 1
ATOM 1481 N N . ALA A 1 274 ? -11.780 5.404 28.050 1.00 17.51 274 ALA A N 1
ATOM 1482 C CA . ALA A 1 274 ? -12.928 4.586 27.661 1.00 21.47 274 ALA A CA 1
ATOM 1483 C C . ALA A 1 274 ? -13.475 3.747 28.822 1.00 19.87 274 ALA A C 1
ATOM 1484 O O . ALA A 1 274 ? -14.684 3.569 28.948 1.00 22.79 274 ALA A O 1
ATOM 1486 N N . SER A 1 275 ? -12.588 3.249 29.677 1.00 20.75 275 SER A N 1
ATOM 1487 C CA . SER A 1 275 ? -13.009 2.410 30.792 1.00 20.04 275 SER A CA 1
ATOM 1488 C C . SER A 1 275 ? -13.931 3.145 31.758 1.00 20.19 275 SER A C 1
ATOM 1489 O O . SER A 1 275 ? -14.878 2.561 32.294 1.00 19.60 275 SER A O 1
ATOM 1492 N N . TYR A 1 276 ? -13.657 4.426 31.986 1.00 17.90 276 TYR A N 1
ATOM 1493 C CA . TYR A 1 276 ? -14.368 5.157 33.031 1.00 18.14 276 TYR A CA 1
ATOM 1494 C C . TYR A 1 276 ? -15.642 5.821 32.501 1.00 17.13 276 TYR A C 1
ATOM 1495 O O . TYR A 1 276 ? -16.530 6.184 33.272 1.00 16.50 276 TYR A O 1
ATOM 1504 N N . LEU A 1 277 ? -15.739 5.952 31.182 1.00 17.57 277 LEU A N 1
ATOM 1505 C CA . LEU A 1 277 ? -16.908 6.573 30.566 1.00 16.63 277 LEU A CA 1
ATOM 1506 C C . LEU A 1 277 ? -17.975 5.533 30.272 1.00 18.64 277 LEU A C 1
ATOM 1507 O O . LEU A 1 277 ? -17.663 4.398 29.906 1.00 19.51 277 LEU A O 1
ATOM 1512 N N . ASP A 1 278 ? -19.234 5.927 30.422 1.00 15.50 278 ASP A N 1
ATOM 1513 C CA . ASP A 1 278 ? -20.344 5.101 29.974 1.00 16.07 278 ASP A CA 1
ATOM 1514 C C . ASP A 1 278 ? -20.390 5.030 28.456 1.00 18.49 278 ASP A C 1
ATOM 1515 O O . ASP A 1 278 ? -20.531 3.955 27.876 1.00 19.01 278 ASP A O 1
ATOM 1520 N N . PHE A 1 279 ? -20.285 6.184 27.809 1.00 17.33 279 PHE A N 1
ATOM 1521 C CA . PHE A 1 279 ? -20.048 6.198 26.376 1.00 16.68 279 PHE A CA 1
ATOM 1522 C C . PHE A 1 279 ? -19.334 7.473 25.958 1.00 18.02 279 PHE A C 1
ATOM 1523 O O . PHE A 1 279 ? -19.115 8.388 26.763 1.00 16.75 279 PHE A O 1
ATOM 1531 N N . ILE A 1 280 ? -18.958 7.491 24.687 1.00 17.38 280 ILE A N 1
ATOM 1532 C CA . ILE A 1 280 ? -18.032 8.457 24.135 1.00 15.64 280 ILE A CA 1
ATOM 1533 C C . ILE A 1 280 ? -18.648 9.164 22.940 1.00 20.83 280 ILE A C 1
ATOM 1534 O O . ILE A 1 280 ? -18.966 8.526 21.931 1.00 17.02 280 ILE A O 1
ATOM 1539 N N . ASN A 1 281 ? -18.824 10.478 23.052 1.00 14.71 281 ASN A N 1
ATOM 1540 C CA . ASN A 1 281 ? -19.388 11.255 21.960 1.00 16.14 281 ASN A CA 1
ATOM 1541 C C . ASN A 1 281 ? -18.284 11.764 21.039 1.00 17.11 281 ASN A C 1
ATOM 1542 O O . ASN A 1 281 ? -17.617 12.756 21.332 1.00 18.45 281 ASN A O 1
ATOM 1547 N N . LEU A 1 282 ? -18.078 11.059 19.932 1.00 15.42 282 LEU A N 1
ATOM 1548 C CA . LEU A 1 282 ? -17.036 11.419 18.980 1.00 13.26 282 LEU A CA 1
ATOM 1549 C C . LEU A 1 282 ? -17.439 12.633 18.149 1.00 19.28 282 LEU A C 1
ATOM 1550 O O . LEU A 1 282 ? -18.416 12.581 17.408 1.00 16.95 282 LEU A O 1
ATOM 1555 N N . MET A 1 283 ? -16.664 13.708 18.259 1.00 14.33 283 MET A N 1
ATOM 1556 C CA . MET A 1 283 ? -16.975 14.961 17.580 1.00 19.58 283 MET A CA 1
ATOM 1557 C C . MET A 1 283 ? -16.627 14.878 16.095 1.00 20.28 283 MET A C 1
ATOM 1558 O O . MET A 1 283 ? -15.690 15.533 15.623 1.00 19.89 283 MET A O 1
ATOM 1563 N N . ALA A 1 284 ? -17.390 14.069 15.362 1.00 19.34 284 ALA A N 1
ATOM 1564 C CA . ALA A 1 284 ? -17.063 13.746 13.972 1.00 17.55 284 ALA A CA 1
ATOM 1565 C C . ALA A 1 284 ? -17.535 14.836 13.004 1.00 20.33 284 ALA A C 1
ATOM 1566 O O . ALA A 1 284 ? -18.350 14.590 12.114 1.00 21.02 284 ALA A O 1
ATOM 1568 N N . TYR A 1 285 ? -16.995 16.036 13.192 1.00 19.53 285 TYR A N 1
ATOM 1569 C CA . TYR A 1 285 ? -17.293 17.198 12.363 1.00 18.87 285 TYR A CA 1
ATOM 1570 C C . TYR A 1 285 ? -16.181 18.237 12.560 1.00 20.95 285 TYR A C 1
ATOM 1571 O O . TYR A 1 285 ? -15.229 17.984 13.300 1.00 17.33 285 TYR A O 1
ATOM 1580 N N . ASP A 1 286 ? -16.302 19.392 11.905 1.00 17.34 286 ASP A N 1
ATOM 1581 C CA . ASP A 1 286 ? -15.228 20.394 11.883 1.00 19.35 286 ASP A CA 1
ATOM 1582 C C . ASP A 1 286 ? -13.913 19.816 11.376 1.00 19.44 286 ASP A C 1
ATOM 1583 O O . ASP A 1 286 ? -12.840 20.213 11.832 1.00 19.66 286 ASP A O 1
ATOM 1588 N N . PHE A 1 287 ? -13.989 18.868 10.446 1.00 18.38 287 PHE A N 1
ATOM 1589 C CA . PHE A 1 287 ? -12.776 18.323 9.848 1.00 20.90 287 PHE A CA 1
ATOM 1590 C C . PHE A 1 287 ? -12.075 19.384 9.002 1.00 21.91 287 PHE A C 1
ATOM 1591 O O . PHE A 1 287 ? -10.856 19.366 8.849 1.00 24.89 287 PHE A O 1
ATOM 1599 N N . HIS A 1 288 ? -12.861 20.302 8.452 1.00 20.24 288 HIS A N 1
ATOM 1600 C CA . HIS A 1 288 ? -12.336 21.379 7.616 1.00 21.78 288 HIS A CA 1
ATOM 1601 C C . HIS A 1 288 ? -13.178 22.625 7.822 1.00 23.36 288 HIS A C 1
ATOM 1602 O O . HIS A 1 288 ? -14.336 22.536 8.234 1.00 20.76 288 HIS A O 1
ATOM 1609 N N . GLY A 1 289 ? -12.608 23.783 7.507 1.00 24.73 289 GLY A N 1
ATOM 1610 C CA . GLY A 1 289 ? -13.312 25.038 7.685 1.00 23.19 289 GLY A CA 1
ATOM 1611 C C . GLY A 1 289 ? -12.446 26.224 7.309 1.00 22.85 289 GLY A C 1
ATOM 1612 O O . GLY A 1 289 ? -11.345 26.056 6.785 1.00 22.45 289 GLY A O 1
ATOM 1613 N N . LYS A 1 290 ? -12.937 27.424 7.604 1.00 24.97 290 LYS A N 1
ATOM 1614 C CA . LYS A 1 290 ? -12.320 28.667 7.131 1.00 22.54 290 LYS A CA 1
ATOM 1615 C C . LYS A 1 290 ? -10.883 28.897 7.617 1.00 26.48 290 LYS A C 1
ATOM 1616 O O . LYS A 1 290 ? -10.184 29.773 7.106 1.00 24.69 290 LYS A O 1
ATOM 1622 N N . TRP A 1 291 ? -10.435 28.118 8.597 1.00 24.21 291 TRP A N 1
ATOM 1623 C CA . TRP A 1 291 ? -9.052 28.215 9.050 1.00 23.78 291 TRP A CA 1
ATOM 1624 C C . TRP A 1 291 ? -8.078 27.627 8.012 1.00 25.77 291 TRP A C 1
ATOM 1625 O O . TRP A 1 291 ? -6.866 27.712 8.181 1.00 27.39 291 TRP A O 1
ATOM 1636 N N . GLU A 1 292 ? -8.612 27.047 6.937 1.00 23.26 292 GLU A N 1
ATOM 1637 C CA . GLU A 1 292 ? -7.786 26.487 5.865 1.00 25.57 292 GLU A CA 1
ATOM 1638 C C . GLU A 1 292 ? -7.958 27.274 4.565 1.00 26.67 292 GLU A C 1
ATOM 1639 O O . GLU A 1 292 ? -8.977 27.927 4.364 1.00 24.96 292 GLU A O 1
ATOM 1645 N N . ARG A 1 293 ? -6.965 27.205 3.684 1.00 28.12 293 ARG A N 1
ATOM 1646 C CA . ARG A 1 293 ? -6.952 28.058 2.495 1.00 31.07 293 ARG A CA 1
ATOM 1647 C C . ARG A 1 293 ? -7.647 27.450 1.277 1.00 30.65 293 ARG A C 1
ATOM 1648 O O . ARG A 1 293 ? -7.684 28.073 0.213 1.00 27.84 293 ARG A O 1
ATOM 1656 N N . GLU A 1 294 ? -8.179 26.239 1.421 1.00 26.76 294 GLU A N 1
ATOM 1657 C CA . GLU A 1 294 ? -8.954 25.605 0.353 1.00 24.70 294 GLU A CA 1
ATOM 1658 C C . GLU A 1 294 ? -10.250 25.045 0.916 1.00 24.47 294 GLU A C 1
ATOM 1659 O O . GLU A 1 294 ? -10.349 24.797 2.118 1.00 21.56 294 GLU A O 1
ATOM 1665 N N . THR A 1 295 ? -11.241 24.841 0.053 1.00 20.97 295 THR A N 1
ATOM 1666 C CA . THR A 1 295 ? -12.502 24.258 0.497 1.00 24.87 295 THR A CA 1
ATOM 1667 C C . THR A 1 295 ? -12.266 22.823 0.959 1.00 24.40 295 THR A C 1
ATOM 1668 O O . THR A 1 295 ? -11.414 22.117 0.421 1.00 21.51 295 THR A O 1
ATOM 1672 N N . GLY A 1 296 ? -13.015 22.413 1.975 1.00 22.32 296 GLY A N 1
ATOM 1673 C CA . GLY A 1 296 ? -12.967 21.052 2.479 1.00 22.28 296 GLY A CA 1
ATOM 1674 C C . GLY A 1 296 ? -14.268 20.811 3.208 1.00 20.66 296 GLY A C 1
ATOM 1675 O O . GLY A 1 296 ? -14.896 21.763 3.672 1.00 19.24 296 GLY A O 1
ATOM 1676 N N . HIS A 1 297 ? -14.686 19.555 3.315 1.00 20.94 297 HIS A N 1
ATOM 1677 C CA . HIS A 1 297 ? -16.000 19.270 3.876 1.00 20.16 297 HIS A CA 1
ATOM 1678 C C . HIS A 1 297 ? -15.991 19.193 5.399 1.00 19.72 297 HIS A C 1
ATOM 1679 O O . HIS A 1 297 ? -15.040 18.695 6.001 1.00 19.86 297 HIS A O 1
ATOM 1686 N N . ASN A 1 298 ? -17.072 19.676 6.007 1.00 18.51 298 ASN A N 1
ATOM 1687 C CA . ASN A 1 298 ? -17.216 19.696 7.458 1.00 20.68 298 ASN A CA 1
ATOM 1688 C C . ASN A 1 298 ? -17.062 18.302 8.070 1.00 22.20 298 ASN A C 1
ATOM 1689 O O . ASN A 1 298 ? -16.441 18.137 9.125 1.00 20.44 298 ASN A O 1
ATOM 1694 N N . ALA A 1 299 ? -17.617 17.297 7.391 1.00 18.60 299 ALA A N 1
ATOM 1695 C CA . ALA A 1 299 ? -17.636 15.936 7.926 1.00 21.63 299 ALA A CA 1
ATOM 1696 C C . ALA A 1 299 ? -17.701 14.877 6.826 1.00 16.28 299 ALA A C 1
ATOM 1697 O O . ALA A 1 299 ? -18.731 14.236 6.636 1.00 17.01 299 ALA A O 1
ATOM 1699 N N . PRO A 1 300 ? -16.600 14.699 6.091 1.00 17.72 300 PRO A N 1
ATOM 1700 C CA . PRO A 1 300 ? -16.600 13.679 5.043 1.00 19.46 300 PRO A CA 1
ATOM 1701 C C . PRO A 1 300 ? -16.523 12.292 5.671 1.00 21.95 300 PRO A C 1
ATOM 1702 O O . PRO A 1 300 ? -15.759 12.103 6.623 1.00 18.41 300 PRO A O 1
ATOM 1706 N N . LEU A 1 301 ? -17.310 11.347 5.170 1.00 20.23 301 LEU A N 1
ATOM 1707 C CA . LEU A 1 301 ? -17.212 9.974 5.652 1.00 18.17 301 LEU A CA 1
ATOM 1708 C C . LEU A 1 301 ? -15.856 9.397 5.260 1.00 21.65 301 LEU A C 1
ATOM 1709 O O . LEU A 1 301 ? -15.162 8.802 6.084 1.00 24.26 301 LEU A O 1
ATOM 1714 N N . TYR A 1 302 ? -15.474 9.591 4.002 1.00 18.10 302 TYR A N 1
ATOM 1715 C CA . TYR A 1 302 ? -14.159 9.184 3.523 1.00 22.00 302 TYR A CA 1
ATOM 1716 C C . TYR A 1 302 ? -13.445 10.400 2.947 1.00 23.85 302 TYR A C 1
ATOM 1717 O O . TYR A 1 302 ? -14.084 11.300 2.416 1.00 23.65 302 TYR A O 1
ATOM 1726 N N . ALA A 1 303 ? -12.124 10.429 3.052 1.00 20.95 303 ALA A N 1
ATOM 1727 C CA . ALA A 1 303 ? -11.358 11.563 2.554 1.00 29.06 303 ALA A CA 1
ATOM 1728 C C . ALA A 1 303 ? -11.276 11.529 1.030 1.00 33.17 303 ALA A C 1
ATOM 1729 O O . ALA A 1 303 ? -11.134 10.459 0.443 1.00 31.16 303 ALA A O 1
ATOM 1731 N N . PRO A 1 304 ? -11.370 12.704 0.386 1.00 33.01 304 PRO A N 1
ATOM 1732 C CA . PRO A 1 304 ? -11.265 12.781 -1.077 1.00 32.67 304 PRO A CA 1
ATOM 1733 C C . PRO A 1 304 ? -9.897 12.329 -1.561 1.00 34.11 304 PRO A C 1
ATOM 1734 O O . PRO A 1 304 ? -8.934 12.400 -0.803 1.00 35.30 304 PRO A O 1
ATOM 1738 N N . SER A 1 305 ? -9.812 11.864 -2.802 1.00 41.27 305 SER A N 1
ATOM 1739 C CA . SER A 1 305 ? -8.536 11.427 -3.367 1.00 42.22 305 SER A CA 1
ATOM 1740 C C . SER A 1 305 ? -7.565 12.593 -3.585 1.00 43.76 305 SER A C 1
ATOM 1741 O O . SER A 1 305 ? -6.352 12.396 -3.642 1.00 44.24 305 SER A O 1
ATOM 1744 N N . SER A 1 306 ? -8.101 13.806 -3.697 1.00 45.50 306 SER A N 1
ATOM 1745 C CA . SER A 1 306 ? -7.273 14.997 -3.884 1.00 46.14 306 SER A CA 1
ATOM 1746 C C . SER A 1 306 ? -6.687 15.475 -2.555 1.00 52.53 306 SER A C 1
ATOM 1747 O O . SER A 1 306 ? -6.142 16.574 -2.464 1.00 50.80 306 SER A O 1
ATOM 1750 N N . ASP A 1 307 ? -6.806 14.636 -1.530 1.00 47.90 307 ASP A N 1
ATOM 1751 C CA . ASP A 1 307 ? -6.262 14.918 -0.210 1.00 49.10 307 ASP A CA 1
ATOM 1752 C C . ASP A 1 307 ? -4.803 14.495 -0.149 1.00 54.14 307 ASP A C 1
ATOM 1753 O O . ASP A 1 307 ? -4.439 13.421 -0.643 1.00 54.44 307 ASP A O 1
ATOM 1758 N N . SER A 1 308 ? -3.967 15.334 0.461 1.00 56.10 308 SER A N 1
ATOM 1759 C CA . SER A 1 308 ? -2.574 14.958 0.718 1.00 64.37 308 SER A CA 1
ATOM 1760 C C . SER A 1 308 ? -2.583 13.772 1.663 1.00 67.12 308 SER A C 1
ATOM 1761 O O . SER A 1 308 ? -3.634 13.408 2.184 1.00 65.36 308 SER A O 1
ATOM 1764 N N . GLU A 1 309 ? -1.442 13.160 1.922 1.00 68.18 309 GLU A N 1
ATOM 1765 C CA . GLU A 1 309 ? -1.541 11.929 2.673 1.00 69.00 309 GLU A CA 1
ATOM 1766 C C . GLU A 1 309 ? -1.578 12.099 4.191 1.00 71.64 309 GLU A C 1
ATOM 1767 O O . GLU A 1 309 ? -1.919 11.155 4.923 1.00 67.67 309 GLU A O 1
ATOM 1773 N N . TRP A 1 310 ? -1.197 13.277 4.670 1.00 69.93 310 TRP A N 1
ATOM 1774 C CA . TRP A 1 310 ? -1.445 13.635 6.054 1.00 68.18 310 TRP A CA 1
ATOM 1775 C C . TRP A 1 310 ? -2.934 13.805 6.254 1.00 64.83 310 TRP A C 1
ATOM 1776 O O . TRP A 1 310 ? -3.496 13.317 7.237 1.00 58.56 310 TRP A O 1
ATOM 1787 N N . ARG A 1 311 ? -3.569 14.501 5.313 1.00 64.89 311 ARG A N 1
ATOM 1788 C CA . ARG A 1 311 ? -4.931 14.975 5.509 1.00 62.37 311 ARG A CA 1
ATOM 1789 C C . ARG A 1 311 ? -5.992 13.892 5.224 1.00 51.14 311 ARG A C 1
ATOM 1790 O O . ARG A 1 311 ? -7.161 14.062 5.581 1.00 50.62 311 ARG A O 1
ATOM 1798 N N . LYS A 1 312 ? -5.602 12.749 4.659 1.00 47.56 312 LYS A N 1
ATOM 1799 C CA . LYS A 1 312 ? -6.609 11.713 4.444 1.00 53.35 312 LYS A CA 1
ATOM 1800 C C . LYS A 1 312 ? -6.947 11.058 5.775 1.00 49.28 312 LYS A C 1
ATOM 1801 O O . LYS A 1 312 ? -7.831 10.205 5.853 1.00 43.01 312 LYS A O 1
ATOM 1807 N N . GLN A 1 313 ? -6.195 11.423 6.809 1.00 44.38 313 GLN A N 1
ATOM 1808 C CA . GLN A 1 313 ? -6.511 11.017 8.169 1.00 36.53 313 GLN A CA 1
ATOM 1809 C C . GLN A 1 313 ? -7.788 11.704 8.625 1.00 33.98 313 GLN A C 1
ATOM 1810 O O . GLN A 1 313 ? -8.441 11.274 9.577 1.00 33.41 313 GLN A O 1
ATOM 1816 N N . LEU A 1 314 ? -8.142 12.776 7.928 1.00 35.88 314 LEU A N 1
ATOM 1817 C CA . LEU A 1 314 ? -9.279 13.594 8.309 1.00 30.92 314 LEU A CA 1
ATOM 1818 C C . LEU A 1 314 ? -10.565 13.107 7.645 1.00 30.45 314 LEU A C 1
ATOM 1819 O O . LEU A 1 314 ? -11.001 13.651 6.633 1.00 24.97 314 LEU A O 1
ATOM 1824 N N . SER A 1 315 ? -11.157 12.065 8.221 1.00 20.46 315 SER A N 1
ATOM 1825 C CA . SER A 1 315 ? -12.466 11.593 7.801 1.00 23.12 315 SER A CA 1
ATOM 1826 C C . SER A 1 315 ? -13.139 10.931 8.988 1.00 17.89 315 SER A C 1
ATOM 1827 O O . SER A 1 315 ? -12.466 10.504 9.925 1.00 18.94 315 SER A O 1
ATOM 1830 N N . VAL A 1 316 ? -14.463 10.853 8.938 1.00 17.88 316 VAL A N 1
ATOM 1831 C CA . VAL A 1 316 ? -15.239 10.190 9.972 1.00 18.73 316 VAL A CA 1
ATOM 1832 C C . VAL A 1 316 ? -14.801 8.732 10.091 1.00 20.47 316 VAL A C 1
ATOM 1833 O O . VAL A 1 316 ? -14.609 8.210 11.193 1.00 18.23 316 VAL A O 1
ATOM 1837 N N . ASP A 1 317 ? -14.617 8.085 8.946 1.00 19.44 317 ASP A N 1
ATOM 1838 C CA . ASP A 1 317 ? -14.239 6.675 8.929 1.00 20.30 317 ASP A CA 1
ATOM 1839 C C . ASP A 1 317 ? -12.890 6.454 9.600 1.00 21.60 317 ASP A C 1
ATOM 1840 O O . ASP A 1 317 ? -12.737 5.544 10.416 1.00 17.55 317 ASP A O 1
ATOM 1845 N N . HIS A 1 318 ? -11.914 7.293 9.270 1.00 19.80 318 HIS A N 1
ATOM 1846 C CA . HIS A 1 318 ? -10.588 7.125 9.842 1.00 23.99 318 HIS A CA 1
ATOM 1847 C C . HIS A 1 318 ? -10.578 7.429 11.337 1.00 21.43 318 HIS A C 1
ATOM 1848 O O . HIS A 1 318 ? -9.941 6.716 12.109 1.00 21.27 318 HIS A O 1
ATOM 1855 N N . ALA A 1 319 ? -11.278 8.488 11.736 1.00 19.19 319 ALA A N 1
ATOM 1856 C CA . ALA A 1 319 ? -11.317 8.889 13.144 1.00 20.49 319 ALA A CA 1
ATOM 1857 C C . ALA A 1 319 ? -11.948 7.827 14.041 1.00 17.38 319 ALA A C 1
ATOM 1858 O O . ALA A 1 319 ? -11.398 7.491 15.084 1.00 20.06 319 ALA A O 1
ATOM 1860 N N . ALA A 1 320 ? -13.110 7.314 13.648 1.00 19.60 320 ALA A N 1
ATOM 1861 C CA . ALA A 1 320 ? -13.793 6.304 14.454 1.00 20.87 320 ALA A CA 1
ATOM 1862 C C . ALA A 1 320 ? -12.929 5.050 14.625 1.00 20.39 320 ALA A C 1
ATOM 1863 O O . ALA A 1 320 ? -12.834 4.494 15.716 1.00 19.27 320 ALA A O 1
ATOM 1865 N N . HIS A 1 321 ? -12.272 4.624 13.553 1.00 19.26 321 HIS A N 1
ATOM 1866 C CA . HIS A 1 321 ? -11.463 3.413 13.618 1.00 19.57 321 HIS A CA 1
ATOM 1867 C C . HIS A 1 321 ? -10.169 3.641 14.386 1.00 22.34 321 HIS A C 1
ATOM 1868 O O . HIS A 1 321 ? -9.657 2.727 15.026 1.00 20.95 321 HIS A O 1
ATOM 1875 N N . LEU A 1 322 ? -9.661 4.868 14.355 1.00 17.22 322 LEU A N 1
ATOM 1876 C CA . LEU A 1 322 ? -8.508 5.215 15.169 1.00 18.23 322 LEU A CA 1
ATOM 1877 C C . LEU A 1 322 ? -8.806 5.023 16.660 1.00 19.28 322 LEU A C 1
ATOM 1878 O O . LEU A 1 322 ? -7.993 4.460 17.388 1.00 20.22 322 LEU A O 1
ATOM 1883 N N . TRP A 1 323 ? -9.968 5.493 17.110 1.00 19.02 323 TRP A N 1
ATOM 1884 C CA . TRP A 1 323 ? -10.359 5.323 18.508 1.00 18.55 323 TRP A CA 1
ATOM 1885 C C . TRP A 1 323 ? -10.468 3.839 18.883 1.00 19.53 323 TRP A C 1
ATOM 1886 O O . TRP A 1 323 ? -10.087 3.447 19.984 1.00 20.56 323 TRP A O 1
ATOM 1897 N N . VAL A 1 324 ? -10.969 3.018 17.966 1.00 18.03 324 VAL A N 1
ATOM 1898 C CA . VAL A 1 324 ? -11.052 1.577 18.208 1.00 18.64 324 VAL A CA 1
ATOM 1899 C C . VAL A 1 324 ? -9.655 1.003 18.361 1.00 19.03 324 VAL A C 1
ATOM 1900 O O . VAL A 1 324 ? -9.366 0.318 19.335 1.00 17.20 324 VAL A O 1
ATOM 1904 N N . LYS A 1 325 ? -8.784 1.325 17.408 1.00 19.81 325 LYS A N 1
ATOM 1905 C CA . LYS A 1 325 ? -7.397 0.883 17.439 1.00 21.86 325 LYS A CA 1
ATOM 1906 C C . LYS A 1 325 ? -6.707 1.239 18.754 1.00 25.17 325 LYS A C 1
ATOM 1907 O O . LYS A 1 325 ? -5.875 0.480 19.253 1.00 20.97 325 LYS A O 1
ATOM 1913 N N . LEU A 1 326 ? -7.063 2.389 19.319 1.00 17.51 326 LEU A N 1
ATOM 1914 C CA . LEU A 1 326 ? -6.394 2.870 20.523 1.00 21.52 326 LEU A CA 1
ATOM 1915 C C . LEU A 1 326 ? -7.009 2.280 21.794 1.00 21.75 326 LEU A C 1
ATOM 1916 O O . LEU A 1 326 ? -6.533 2.545 22.904 1.00 18.04 326 LEU A O 1
ATOM 1921 N N . GLY A 1 327 ? -8.061 1.480 21.631 1.00 21.10 327 GLY A N 1
ATOM 1922 C CA . GLY A 1 327 ? -8.619 0.724 22.743 1.00 21.20 327 GLY A CA 1
ATOM 1923 C C . GLY A 1 327 ? -10.007 1.102 23.230 1.00 20.91 327 GLY A C 1
ATOM 1924 O O . GLY A 1 327 ? -10.427 0.661 24.293 1.00 21.26 327 GLY A O 1
ATOM 1925 N N . ALA A 1 328 ? -10.724 1.923 22.470 1.00 20.75 328 ALA A N 1
ATOM 1926 C CA . ALA A 1 328 ? -12.116 2.203 22.791 1.00 16.35 328 ALA A CA 1
ATOM 1927 C C . ALA A 1 328 ? -13.021 1.092 22.252 1.00 19.15 328 ALA A C 1
ATOM 1928 O O . ALA A 1 328 ? -12.903 0.713 21.091 1.00 17.57 328 ALA A O 1
ATOM 1930 N N . PRO A 1 329 ? -13.926 0.565 23.096 1.00 18.62 329 PRO A N 1
ATOM 1931 C CA . PRO A 1 329 ? -14.921 -0.404 22.618 1.00 21.83 329 PRO A CA 1
ATOM 1932 C C . PRO A 1 329 ? -15.827 0.218 21.554 1.00 23.73 329 PRO A C 1
ATOM 1933 O O . PRO A 1 329 ? -16.278 1.352 21.735 1.00 17.37 329 PRO A O 1
ATOM 1937 N N . LYS A 1 330 ? -16.090 -0.510 20.471 1.00 20.81 330 LYS A N 1
ATOM 1938 C CA . LYS A 1 330 ? -16.891 0.015 19.367 1.00 22.41 330 LYS A CA 1
ATOM 1939 C C . LYS A 1 330 ? -18.247 0.514 19.839 1.00 20.68 330 LYS A C 1
ATOM 1940 O O . LYS A 1 330 ? -18.716 1.565 19.406 1.00 19.17 330 LYS A O 1
ATOM 1946 N N . GLU A 1 331 ? -18.874 -0.247 20.729 1.00 20.21 331 GLU A N 1
ATOM 1947 C CA . GLU A 1 331 ? -20.235 0.055 21.151 1.00 20.29 331 GLU A CA 1
ATOM 1948 C C . GLU A 1 331 ? -20.308 1.293 22.048 1.00 18.32 331 GLU A C 1
ATOM 1949 O O . GLU A 1 331 ? -21.390 1.835 22.261 1.00 20.34 331 GLU A O 1
ATOM 1955 N N . LYS A 1 332 ? -19.169 1.734 22.579 1.00 17.77 332 LYS A N 1
ATOM 1956 C CA . LYS A 1 332 ? -19.139 2.957 23.383 1.00 16.91 332 LYS A CA 1
ATOM 1957 C C . LYS A 1 332 ? -18.940 4.200 22.512 1.00 20.01 332 LYS A C 1
ATOM 1958 O O . LYS A 1 332 ? -19.068 5.329 22.994 1.00 20.43 332 LYS A O 1
ATOM 1964 N N . LEU A 1 333 ? -18.609 3.993 21.241 1.00 15.74 333 LEU A N 1
ATOM 1965 C CA . LEU A 1 333 ? -18.379 5.112 20.331 1.00 18.21 333 LEU A CA 1
ATOM 1966 C C . LEU A 1 333 ? -19.679 5.564 19.692 1.00 16.29 333 LEU A C 1
ATOM 1967 O O . LEU A 1 333 ? -20.272 4.846 18.891 1.00 18.17 333 LEU A O 1
ATOM 1972 N N . ILE A 1 334 ? -20.114 6.760 20.065 1.00 15.89 334 ILE A N 1
ATOM 1973 C CA . ILE A 1 334 ? -21.322 7.354 19.518 1.00 13.66 334 ILE A CA 1
ATOM 1974 C C . ILE A 1 334 ? -20.885 8.420 18.525 1.00 19.37 334 ILE A C 1
ATOM 1975 O O . ILE A 1 334 ? -20.275 9.422 18.899 1.00 14.65 334 ILE A O 1
ATOM 1980 N N . ILE A 1 335 ? -21.191 8.210 17.251 1.00 16.64 335 ILE A N 1
ATOM 1981 C CA . ILE A 1 335 ? -20.554 9.016 16.217 1.00 17.21 335 ILE A CA 1
ATOM 1982 C C . ILE A 1 335 ? -21.319 10.302 15.947 1.00 18.18 335 ILE A C 1
ATOM 1983 O O . ILE A 1 335 ? -22.492 10.273 15.583 1.00 16.66 335 ILE A O 1
ATOM 1988 N N . GLY A 1 336 ? -20.640 11.430 16.130 1.00 16.71 336 GLY A N 1
ATOM 1989 C CA . GLY A 1 336 ? -21.255 12.729 15.931 1.00 18.62 336 GLY A CA 1
ATOM 1990 C C . GLY A 1 336 ? -21.732 12.962 14.509 1.00 19.80 336 GLY A C 1
ATOM 1991 O O . GLY A 1 336 ? -21.111 12.512 13.547 1.00 17.87 336 GLY A O 1
ATOM 1992 N N . MET A 1 337 ? -22.852 13.667 14.399 1.00 20.82 337 MET A N 1
ATOM 1993 C CA . MET A 1 337 ? -23.449 14.063 13.129 1.00 18.60 337 MET A CA 1
ATOM 1994 C C . MET A 1 337 ? -23.824 15.535 13.194 1.00 17.89 337 MET A C 1
ATOM 1995 O O . MET A 1 337 ? -24.584 15.938 14.073 1.00 17.67 337 MET A O 1
ATOM 2000 N N . PRO A 1 338 ? -23.310 16.340 12.258 1.00 14.87 338 PRO A N 1
ATOM 2001 C CA . PRO A 1 338 ? -23.578 17.784 12.249 1.00 17.52 338 PRO A CA 1
ATOM 2002 C C . PRO A 1 338 ? -24.852 18.185 11.502 1.00 17.21 338 PRO A C 1
ATOM 2003 O O . PRO A 1 338 ? -25.029 17.838 10.329 1.00 18.86 338 PRO A O 1
ATOM 2007 N N . THR A 1 339 ? -25.721 18.933 12.173 1.00 16.06 339 THR A N 1
ATOM 2008 C CA . THR A 1 339 ? -26.840 19.563 11.496 1.00 18.69 339 THR A CA 1
ATOM 2009 C C . THR A 1 339 ? -26.433 20.977 11.084 1.00 19.95 339 THR A C 1
ATOM 2010 O O . THR A 1 339 ? -27.219 21.923 11.149 1.00 21.44 339 THR A O 1
ATOM 2014 N N . TYR A 1 340 ? -25.185 21.104 10.663 1.00 19.13 340 TYR A N 1
ATOM 2015 C CA . TYR A 1 340 ? -24.663 22.379 10.203 1.00 21.10 340 TYR A CA 1
ATOM 2016 C C . TYR A 1 340 ? -23.610 22.113 9.146 1.00 22.50 340 TYR A C 1
ATOM 2017 O O . TYR A 1 340 ? -23.170 20.974 8.974 1.00 23.58 340 TYR A O 1
ATOM 2026 N N . GLY A 1 341 ? -23.203 23.166 8.447 1.00 19.45 341 GLY A N 1
ATOM 2027 C CA . GLY A 1 341 ? -22.139 23.061 7.472 1.00 16.99 341 GLY A CA 1
ATOM 2028 C C . GLY A 1 341 ? -21.073 24.111 7.712 1.00 18.22 341 GLY A C 1
ATOM 2029 O O . GLY A 1 341 ? -21.304 25.067 8.441 1.00 18.35 341 GLY A O 1
ATOM 2030 N N . ARG A 1 342 ? -19.900 23.916 7.119 1.00 17.47 342 ARG A N 1
ATOM 2031 C CA . ARG A 1 342 ? -18.834 24.910 7.167 1.00 20.45 342 ARG A CA 1
ATOM 2032 C C . ARG A 1 342 ? -18.674 25.538 5.789 1.00 23.75 342 ARG A C 1
ATOM 2033 O O . ARG A 1 342 ? -18.624 24.831 4.781 1.00 18.98 342 ARG A O 1
ATOM 2041 N N . THR A 1 343 ? -18.580 26.862 5.760 1.00 20.81 343 THR A N 1
ATOM 2042 C CA . THR A 1 343 ? -18.632 27.607 4.512 1.00 20.50 343 THR A CA 1
ATOM 2043 C C . THR A 1 343 ? -17.323 28.289 4.134 1.00 22.13 343 THR A C 1
ATOM 2044 O O . THR A 1 343 ? -16.482 28.603 4.982 1.00 22.75 343 THR A O 1
ATOM 2048 N N . PHE A 1 344 ? -17.172 28.514 2.836 1.00 21.44 344 PHE A N 1
ATOM 2049 C CA . PHE A 1 344 ? -16.020 29.204 2.285 1.00 19.65 344 PHE A CA 1
ATOM 2050 C C . PHE A 1 344 ? -16.480 30.237 1.271 1.00 23.43 344 PHE A C 1
ATOM 2051 O O . PHE A 1 344 ? -17.551 30.097 0.674 1.00 23.51 344 PHE A O 1
ATOM 2059 N N . THR A 1 345 ? -15.661 31.261 1.067 1.00 20.95 345 THR A N 1
ATOM 2060 C CA . THR A 1 345 ? -15.795 32.112 -0.106 1.00 20.50 345 THR A CA 1
ATOM 2061 C C . THR A 1 345 ? -14.735 31.683 -1.119 1.00 20.40 345 THR A C 1
ATOM 2062 O O . THR A 1 345 ? -13.539 31.711 -0.818 1.00 18.53 345 THR A O 1
ATOM 2066 N N . LEU A 1 346 ? -15.178 31.265 -2.302 1.00 19.49 346 LEU A N 1
ATOM 2067 C CA . LEU A 1 346 ? -14.269 30.812 -3.352 1.00 19.12 346 LEU A CA 1
ATOM 2068 C C . LEU A 1 346 ? -13.450 31.972 -3.911 1.00 25.64 346 LEU A C 1
ATOM 2069 O O . LEU A 1 346 ? -13.995 33.042 -4.166 1.00 23.60 346 LEU A O 1
ATOM 2074 N N . SER A 1 347 ? -12.148 31.763 -4.096 1.00 24.61 347 SER A N 1
ATOM 2075 C CA . SER A 1 347 ? -11.297 32.766 -4.744 1.00 26.48 347 SER A CA 1
ATOM 2076 C C . SER A 1 347 ? -11.742 32.988 -6.192 1.00 29.09 347 SER A C 1
ATOM 2077 O O . SER A 1 347 ? -11.579 34.074 -6.746 1.00 30.84 347 SER A O 1
ATOM 2080 N N . ASN A 1 348 ? -12.307 31.946 -6.795 1.00 26.76 348 ASN A N 1
ATOM 2081 C CA . ASN A 1 348 ? -12.836 32.014 -8.155 1.00 28.01 348 ASN A CA 1
ATOM 2082 C C . ASN A 1 348 ? -14.061 31.105 -8.255 1.00 29.02 348 ASN A C 1
ATOM 2083 O O . ASN A 1 348 ? -13.946 29.886 -8.099 1.00 26.17 348 ASN A O 1
ATOM 2088 N N . PRO A 1 349 ? -15.237 31.693 -8.528 1.00 26.12 349 PRO A N 1
ATOM 2089 C CA . PRO A 1 349 ? -16.504 30.946 -8.557 1.00 27.75 349 PRO A CA 1
ATOM 2090 C C . PRO A 1 349 ? -16.532 29.814 -9.591 1.00 27.34 349 PRO A C 1
ATOM 2091 O O . PRO A 1 349 ? -17.406 28.953 -9.512 1.00 26.44 349 PRO A O 1
ATOM 2095 N N . ASN A 1 350 ? -15.589 29.816 -10.528 1.00 29.23 350 ASN A N 1
ATOM 2096 C CA . ASN A 1 350 ? -15.507 28.773 -11.552 1.00 33.11 350 ASN A CA 1
ATOM 2097 C C . ASN A 1 350 ? -14.781 27.527 -11.052 1.00 34.09 350 ASN A C 1
ATOM 2098 O O . ASN A 1 350 ? -14.962 26.430 -11.584 1.00 31.17 350 ASN A O 1
ATOM 2103 N N . ASN A 1 351 ? -13.957 27.707 -10.026 1.00 29.90 351 ASN A N 1
ATOM 2104 C CA . ASN A 1 351 ? -13.273 26.593 -9.393 1.00 28.37 351 ASN A CA 1
ATOM 2105 C C . ASN A 1 351 ? -13.945 26.264 -8.069 1.00 30.10 351 ASN A C 1
ATOM 2106 O O . ASN A 1 351 ? -13.575 26.799 -7.021 1.00 26.92 351 ASN A O 1
ATOM 2111 N N . PHE A 1 352 ? -14.934 25.377 -8.133 1.00 24.73 352 PHE A N 1
ATOM 2112 C CA . PHE A 1 352 ? -15.854 25.159 -7.022 1.00 26.92 352 PHE A CA 1
ATOM 2113 C C . PHE A 1 352 ? -15.847 23.742 -6.454 1.00 24.37 352 PHE A C 1
ATOM 2114 O O . PHE A 1 352 ? -16.715 23.398 -5.659 1.00 26.54 352 PHE A O 1
ATOM 2122 N N . LYS A 1 353 ? -14.899 22.909 -6.869 1.00 26.47 353 LYS A N 1
ATOM 2123 C CA . LYS A 1 353 ? -14.881 21.541 -6.369 1.00 30.33 353 LYS A CA 1
ATOM 2124 C C . LYS A 1 353 ? -14.174 21.508 -5.017 1.00 33.79 353 LYS A C 1
ATOM 2125 O O . LYS A 1 353 ? -13.636 22.523 -4.566 1.00 24.86 353 LYS A O 1
ATOM 2131 N N . VAL A 1 354 ? -14.199 20.354 -4.359 1.00 32.48 354 VAL A N 1
ATOM 2132 C CA . VAL A 1 354 ? -13.533 20.218 -3.074 1.00 29.77 354 VAL A CA 1
ATOM 2133 C C . VAL A 1 354 ? -12.041 20.476 -3.291 1.00 26.11 354 VAL A C 1
ATOM 2134 O O . VAL A 1 354 ? -11.509 20.194 -4.365 1.00 25.82 354 VAL A O 1
ATOM 2138 N N . ASN A 1 355 ? -11.392 21.055 -2.284 1.00 23.01 355 ASN A N 1
ATOM 2139 C CA . ASN A 1 355 ? -9.992 21.475 -2.365 1.00 28.46 355 ASN A CA 1
ATOM 2140 C C . ASN A 1 355 ? -9.745 22.563 -3.422 1.00 29.74 355 ASN A C 1
ATOM 2141 O O . ASN A 1 355 ? -8.701 22.586 -4.070 1.00 28.30 355 ASN A O 1
ATOM 2146 N N . SER A 1 356 ? -10.705 23.471 -3.576 1.00 26.23 356 SER A N 1
ATOM 2147 C CA . SER A 1 356 ? -10.520 24.660 -4.415 1.00 25.68 356 SER A CA 1
ATOM 2148 C C . SER A 1 356 ? -10.056 25.849 -3.580 1.00 25.92 356 SER A C 1
ATOM 2149 O O . SER A 1 356 ? -10.452 25.978 -2.419 1.00 25.07 356 SER A O 1
ATOM 2152 N N . PRO A 1 357 ? -9.225 26.731 -4.167 1.00 25.16 357 PRO A N 1
ATOM 2153 C CA . PRO A 1 357 ? -8.747 27.898 -3.414 1.00 25.82 357 PRO A CA 1
ATOM 2154 C C . PRO A 1 357 ? -9.885 28.751 -2.855 1.00 23.69 357 PRO A C 1
ATOM 2155 O O . PRO A 1 357 ? -10.883 28.997 -3.536 1.00 24.16 357 PRO A O 1
ATOM 2159 N N . ALA A 1 358 ? -9.730 29.167 -1.603 1.00 24.25 358 ALA A N 1
ATOM 2160 C CA . ALA A 1 358 ? -10.703 30.015 -0.935 1.00 23.08 358 ALA A CA 1
ATOM 2161 C C . ALA A 1 358 ? -10.016 31.255 -0.382 1.00 23.50 358 ALA A C 1
ATOM 2162 O O . ALA A 1 358 ? -8.829 31.232 -0.071 1.00 24.91 358 ALA A O 1
ATOM 2164 N N . SER A 1 359 ? -10.773 32.335 -0.258 1.00 26.46 359 SER A N 1
ATOM 2165 C CA . SER A 1 359 ? -10.243 33.595 0.246 1.00 21.82 359 SER A CA 1
ATOM 2166 C C . SER A 1 359 ? -10.570 33.771 1.724 1.00 27.53 359 SER A C 1
ATOM 2167 O O . SER A 1 359 ? -10.061 34.681 2.382 1.00 25.05 359 SER A O 1
ATOM 2170 N N . GLY A 1 360 ? -11.427 32.893 2.239 1.00 27.30 360 GLY A N 1
ATOM 2171 C CA . GLY A 1 360 ? -11.832 32.950 3.631 1.00 20.46 360 GLY A CA 1
ATOM 2172 C C . GLY A 1 360 ? -13.162 32.262 3.844 1.00 22.87 360 GLY A C 1
ATOM 2173 O O . GLY A 1 360 ? -13.605 31.476 3.004 1.00 24.22 360 GLY A O 1
ATOM 2174 N N . GLY A 1 361 ? -13.799 32.554 4.973 1.00 23.26 361 GLY A N 1
ATOM 2175 C CA . GLY A 1 361 ? -15.064 31.936 5.311 1.00 22.44 361 GLY A CA 1
ATOM 2176 C C . GLY A 1 361 ? -16.200 32.437 4.447 1.00 22.31 361 GLY A C 1
ATOM 2177 O O . GLY A 1 361 ? -16.125 33.528 3.875 1.00 23.17 361 GLY A O 1
ATOM 2178 N N . GLY A 1 362 ? -17.252 31.632 4.341 1.00 22.34 362 GLY A N 1
ATOM 2179 C CA . GLY A 1 362 ? -18.465 32.058 3.678 1.00 19.96 362 GLY A CA 1
ATOM 2180 C C . GLY A 1 362 ? -19.130 33.159 4.482 1.00 27.40 362 GLY A C 1
ATOM 2181 O O . GLY A 1 362 ? -18.879 33.306 5.680 1.00 24.04 362 GLY A O 1
ATOM 2182 N N . LYS A 1 363 ? -19.974 33.942 3.823 1.00 25.20 363 LYS A N 1
ATOM 2183 C CA . LYS A 1 363 ? -20.698 35.008 4.497 1.00 28.24 363 LYS A CA 1
ATOM 2184 C C . LYS A 1 363 ? -21.670 34.430 5.519 1.00 28.60 363 LYS A C 1
ATOM 2185 O O . LYS A 1 363 ? -22.207 33.334 5.334 1.00 20.58 363 LYS A O 1
ATOM 2191 N N . ALA A 1 364 ? -21.869 35.169 6.606 1.00 23.74 364 ALA A N 1
ATOM 2192 C CA . ALA A 1 364 ? -22.678 34.705 7.728 1.00 23.56 364 ALA A CA 1
ATOM 2193 C C . ALA A 1 364 ? -24.142 34.568 7.344 1.00 25.03 364 ALA A C 1
ATOM 2194 O O . ALA A 1 364 ? -24.661 35.358 6.558 1.00 22.06 364 ALA A O 1
ATOM 2196 N N . GLY A 1 365 ? -24.802 33.563 7.910 1.00 21.33 365 GLY A N 1
ATOM 2197 C CA . GLY A 1 365 ? -26.233 33.392 7.728 1.00 24.07 365 GLY A CA 1
ATOM 2198 C C . GLY A 1 365 ? -27.015 34.326 8.629 1.00 24.19 365 GLY A C 1
ATOM 2199 O O . GLY A 1 365 ? -26.491 34.835 9.625 1.00 24.00 365 GLY A O 1
ATOM 2200 N N . GLU A 1 366 ? -28.275 34.546 8.279 1.00 21.82 366 GLU A N 1
ATOM 2201 C CA . GLU A 1 366 ? -29.127 35.490 8.988 1.00 27.91 366 GLU A CA 1
ATOM 2202 C C . GLU A 1 366 ? -29.381 35.075 10.435 1.00 29.80 366 GLU A C 1
ATOM 2203 O O . GLU A 1 366 ? -29.522 35.922 11.321 1.00 29.70 366 GLU A O 1
ATOM 2209 N N . TYR A 1 367 ? -29.433 33.769 10.673 1.00 26.03 367 TYR A N 1
ATOM 2210 C CA . TYR A 1 367 ? -29.875 33.263 11.968 1.00 23.51 367 TYR A CA 1
ATOM 2211 C C . TYR A 1 367 ? -28.745 32.823 12.882 1.00 24.94 367 TYR A C 1
ATOM 2212 O O . TYR A 1 367 ? -28.850 32.951 14.096 1.00 24.79 367 TYR A O 1
ATOM 2221 N N . THR A 1 368 ? -27.669 32.292 12.314 1.00 23.29 368 THR A N 1
ATOM 2222 C CA . THR A 1 368 ? -26.569 31.838 13.151 1.00 24.73 368 THR A CA 1
ATOM 2223 C C . THR A 1 368 ? -25.486 32.909 13.238 1.00 21.25 368 THR A C 1
ATOM 2224 O O . THR A 1 368 ? -24.651 32.878 14.140 1.00 21.38 368 THR A O 1
ATOM 2228 N N . LYS A 1 369 ? -25.523 33.856 12.300 1.00 23.45 369 LYS A N 1
ATOM 2229 C CA . LYS A 1 369 ? -24.704 35.072 12.359 1.00 21.95 369 LYS A CA 1
ATOM 2230 C C . LYS A 1 369 ? -23.225 34.806 12.606 1.00 25.37 369 LYS A C 1
ATOM 2231 O O . LYS A 1 369 ? -22.590 35.493 13.410 1.00 24.59 369 LYS A O 1
ATOM 2237 N N . GLU A 1 370 ? -22.679 33.818 11.906 1.00 20.83 370 GLU A N 1
ATOM 2238 C CA . GLU A 1 370 ? -21.283 33.442 12.078 1.00 25.34 370 GLU A CA 1
ATOM 2239 C C . GLU A 1 370 ? -20.643 33.059 10.748 1.00 23.88 370 GLU A C 1
ATOM 2240 O O . GLU A 1 370 ? -21.000 32.044 10.148 1.00 21.79 370 GLU A O 1
ATOM 2246 N N . SER A 1 371 ? -19.696 33.868 10.286 1.00 26.29 371 SER A N 1
ATOM 2247 C CA . SER A 1 371 ? -19.050 33.596 9.008 1.00 29.27 371 SER A CA 1
ATOM 2248 C C . SER A 1 371 ? -18.291 32.276 9.098 1.00 26.99 371 SER A C 1
ATOM 2249 O O . SER A 1 371 ? -17.678 31.979 10.121 1.00 23.55 371 SER A O 1
ATOM 2252 N N . GLY A 1 372 ? -18.356 31.476 8.039 1.00 26.12 372 GLY A N 1
ATOM 2253 C CA . GLY A 1 372 ? -17.725 30.166 8.039 1.00 22.46 372 GLY A CA 1
ATOM 2254 C C . GLY A 1 372 ? -18.659 29.057 8.500 1.00 20.14 372 GLY A C 1
ATOM 2255 O O . GLY A 1 372 ? -18.282 27.885 8.505 1.00 24.16 372 GLY A O 1
ATOM 2256 N N . PHE A 1 373 ? -19.887 29.425 8.854 1.00 21.07 373 PHE A N 1
ATOM 2257 C CA . PHE A 1 373 ? -20.816 28.515 9.527 1.00 20.43 373 PHE A CA 1
ATOM 2258 C C . PHE A 1 373 ? -22.243 28.731 9.017 1.00 21.67 373 PHE A C 1
ATOM 2259 O O . PHE A 1 373 ? -22.649 29.868 8.779 1.00 21.84 373 PHE A O 1
ATOM 2267 N N . LEU A 1 374 ? -22.994 27.645 8.841 1.00 16.22 374 LEU A N 1
ATOM 2268 C CA . LEU A 1 374 ? -24.434 27.731 8.573 1.00 17.91 374 LEU A CA 1
ATOM 2269 C C . LEU A 1 374 ? -25.198 26.561 9.188 1.00 18.32 374 LEU A C 1
ATOM 2270 O O . LEU A 1 374 ? -24.744 25.424 9.138 1.00 16.99 374 LEU A O 1
ATOM 2275 N N . ALA A 1 375 ? -26.381 26.827 9.727 1.00 18.49 375 ALA A N 1
ATOM 2276 C CA . ALA A 1 375 ? -27.241 25.739 10.178 1.00 17.73 375 ALA A CA 1
ATOM 2277 C C . ALA A 1 375 ? -27.781 24.986 8.966 1.00 22.56 375 ALA A C 1
ATOM 2278 O O . ALA A 1 375 ? -27.793 25.524 7.855 1.00 18.26 375 ALA A O 1
ATOM 2280 N N . TYR A 1 376 ? -28.224 23.748 9.172 1.00 21.34 376 TYR A N 1
ATOM 2281 C CA . TYR A 1 376 ? -28.783 22.961 8.073 1.00 21.27 376 TYR A CA 1
ATOM 2282 C C . TYR A 1 376 ? -29.952 23.687 7.395 1.00 23.16 376 TYR A C 1
ATOM 2283 O O . TYR A 1 376 ? -30.066 23.675 6.167 1.00 24.86 376 TYR A O 1
ATOM 2292 N N . TYR A 1 377 ? -30.816 24.316 8.187 1.00 22.19 377 TYR A N 1
ATOM 2293 C CA . TYR A 1 377 ? -31.968 24.999 7.612 1.00 22.71 377 TYR A CA 1
ATOM 2294 C C . TYR A 1 377 ? -31.567 26.276 6.865 1.00 26.04 377 TYR A C 1
ATOM 2295 O O . TYR A 1 377 ? -32.319 26.755 6.018 1.00 25.20 377 TYR A O 1
ATOM 2304 N N . GLU A 1 378 ? -30.386 26.816 7.156 1.00 18.24 378 GLU A N 1
ATOM 2305 C CA . GLU A 1 378 ? -29.875 27.938 6.374 1.00 24.69 378 GLU A CA 1
ATOM 2306 C C . GLU A 1 378 ? -29.341 27.443 5.026 1.00 28.86 378 GLU A C 1
ATOM 2307 O O . GLU A 1 378 ? -29.465 28.132 4.010 1.00 26.00 378 GLU A O 1
ATOM 2313 N N . VAL A 1 379 ? -28.756 26.248 5.014 1.00 20.64 379 VAL A N 1
ATOM 2314 C CA . VAL A 1 379 ? -28.310 25.644 3.761 1.00 21.99 379 VAL A CA 1
ATOM 2315 C C . VAL A 1 379 ? -29.519 25.322 2.880 1.00 25.46 379 VAL A C 1
ATOM 2316 O O . VAL A 1 379 ? -29.480 25.519 1.662 1.00 25.09 379 VAL A O 1
ATOM 2320 N N . CYS A 1 380 ? -30.591 24.841 3.507 1.00 22.89 380 CYS A N 1
ATOM 2321 C CA . CYS A 1 380 ? -31.843 24.563 2.803 1.00 24.81 380 CYS A CA 1
ATOM 2322 C C . CYS A 1 380 ? -32.358 25.797 2.057 1.00 33.55 380 CYS A C 1
ATOM 2323 O O . CYS A 1 380 ? -32.786 25.699 0.904 1.00 27.39 380 CYS A O 1
ATOM 2326 N N . GLU A 1 381 ? -32.314 26.954 2.714 1.00 25.80 381 GLU A N 1
ATOM 2327 C CA . GLU A 1 381 ? -32.762 28.193 2.087 1.00 30.51 381 GLU A CA 1
ATOM 2328 C C . GLU A 1 381 ? -31.974 28.488 0.817 1.00 28.74 381 GLU A C 1
ATOM 2329 O O . GLU A 1 381 ? -32.544 28.903 -0.189 1.00 28.38 381 GLU A O 1
ATOM 2335 N N . ILE A 1 382 ? -30.667 28.262 0.871 1.00 24.53 382 ILE A N 1
ATOM 2336 C CA . ILE A 1 382 ? -29.795 28.456 -0.284 1.00 25.53 382 ILE A CA 1
ATOM 2337 C C . ILE A 1 382 ? -30.169 27.539 -1.449 1.00 31.50 382 ILE A C 1
ATOM 2338 O O . ILE A 1 382 ? -30.252 27.975 -2.608 1.00 27.49 382 ILE A O 1
ATOM 2343 N N . LEU A 1 383 ? -30.397 26.270 -1.125 1.00 25.61 383 LEU A N 1
ATOM 2344 C CA . LEU A 1 383 ? -30.718 25.253 -2.120 1.00 28.32 383 LEU A CA 1
ATOM 2345 C C . LEU A 1 383 ? -32.083 25.491 -2.739 1.00 27.89 383 LEU A C 1
ATOM 2346 O O . LEU A 1 383 ? -32.337 25.092 -3.871 1.00 30.36 383 LEU A O 1
ATOM 2351 N N . ARG A 1 384 ? -32.964 26.139 -1.989 1.00 25.60 384 ARG A N 1
ATOM 2352 C CA A ARG A 1 384 ? -34.317 26.435 -2.450 0.50 30.41 384 ARG A CA 1
ATOM 2353 C CA B ARG A 1 384 ? -34.299 26.411 -2.510 0.50 30.74 384 ARG A CA 1
ATOM 2354 C C . ARG A 1 384 ? -34.395 27.803 -3.137 1.00 34.30 384 ARG A C 1
ATOM 2355 O O . ARG A 1 384 ? -35.461 28.236 -3.560 1.00 33.70 384 ARG A O 1
ATOM 2370 N N . ASN A 1 385 ? -33.261 28.486 -3.246 1.00 31.08 385 ASN A N 1
ATOM 2371 C CA . ASN A 1 385 ? -33.241 29.802 -3.884 1.00 31.46 385 ASN A CA 1
ATOM 2372 C C . ASN A 1 385 ? -32.080 29.990 -4.851 1.00 32.05 385 ASN A C 1
ATOM 2373 O O . ASN A 1 385 ? -31.405 31.014 -4.828 1.00 37.61 385 ASN A O 1
ATOM 2378 N N . GLY A 1 386 ? -31.852 28.993 -5.699 1.00 33.98 386 GLY A N 1
ATOM 2379 C CA . GLY A 1 386 ? -30.895 29.128 -6.777 1.00 32.51 386 GLY A CA 1
ATOM 2380 C C . GLY A 1 386 ? -29.582 28.392 -6.589 1.00 35.24 386 GLY A C 1
ATOM 2381 O O . GLY A 1 386 ? -28.790 28.292 -7.523 1.00 30.96 386 GLY A O 1
ATOM 2382 N N . GLY A 1 387 ? -29.340 27.875 -5.390 1.00 33.26 387 GLY A N 1
ATOM 2383 C CA . GLY A 1 387 ? -28.087 27.190 -5.117 1.00 27.22 387 GLY A CA 1
ATOM 2384 C C . GLY A 1 387 ? -27.954 25.878 -5.868 1.00 25.30 387 GLY A C 1
ATOM 2385 O O . GLY A 1 387 ? -28.937 25.175 -6.094 1.00 31.35 387 GLY A O 1
ATOM 2386 N N . ALA A 1 388 ? -26.728 25.547 -6.252 1.00 29.63 388 ALA A N 1
ATOM 2387 C CA . ALA A 1 388 ? -26.435 24.282 -6.917 1.00 28.49 388 ALA A CA 1
ATOM 2388 C C . ALA A 1 388 ? -26.002 23.226 -5.904 1.00 31.40 388 ALA A C 1
ATOM 2389 O O . ALA A 1 388 ? -25.342 23.544 -4.917 1.00 25.45 388 ALA A O 1
ATOM 2391 N N . TYR A 1 389 ? -26.368 21.975 -6.168 1.00 29.82 389 TYR A N 1
ATOM 2392 C CA . TYR A 1 389 ? -26.071 20.847 -5.282 1.00 31.52 389 TYR A CA 1
ATOM 2393 C C . TYR A 1 389 ? -25.095 19.872 -5.941 1.00 30.42 389 TYR A C 1
ATOM 2394 O O . TYR A 1 389 ? -25.281 19.483 -7.093 1.00 28.58 389 TYR A O 1
ATOM 2403 N N . VAL A 1 390 ? -24.044 19.499 -5.218 1.00 24.50 390 VAL A N 1
ATOM 2404 C CA . VAL A 1 390 ? -23.106 18.482 -5.687 1.00 22.36 390 VAL A CA 1
ATOM 2405 C C . VAL A 1 390 ? -23.029 17.328 -4.683 1.00 31.75 390 VAL A C 1
ATOM 2406 O O . VAL A 1 390 ? -22.836 17.547 -3.482 1.00 25.19 390 VAL A O 1
ATOM 2410 N N . TRP A 1 391 ? -23.211 16.104 -5.168 1.00 24.77 391 TRP A N 1
ATOM 2411 C CA . TRP A 1 391 ? -22.941 14.927 -4.351 1.00 25.21 391 TRP A CA 1
ATOM 2412 C C . TRP A 1 391 ? -21.546 14.412 -4.685 1.00 28.98 391 TRP A C 1
ATOM 2413 O O . TRP A 1 391 ? -21.249 14.100 -5.839 1.00 29.58 391 TRP A O 1
ATOM 2424 N N . ASP A 1 392 ? -20.678 14.363 -3.679 1.00 25.71 392 ASP A N 1
ATOM 2425 C CA . ASP A 1 392 ? -19.347 13.793 -3.845 1.00 22.24 392 ASP A CA 1
ATOM 2426 C C . ASP A 1 392 ? -19.372 12.307 -3.486 1.00 30.21 392 ASP A C 1
ATOM 2427 O O . ASP A 1 392 ? -19.519 11.940 -2.313 1.00 27.95 392 ASP A O 1
ATOM 2432 N N . ASP A 1 393 ? -19.231 11.446 -4.489 1.00 30.06 393 ASP A N 1
ATOM 2433 C CA . ASP A 1 393 ? -19.361 10.010 -4.253 1.00 30.90 393 ASP A CA 1
ATOM 2434 C C . ASP A 1 393 ? -18.098 9.410 -3.646 1.00 27.24 393 ASP A C 1
ATOM 2435 O O . ASP A 1 393 ? -18.095 8.249 -3.254 1.00 35.78 393 ASP A O 1
ATOM 2440 N N . GLU A 1 394 ? -17.021 10.186 -3.576 1.00 23.84 394 GLU A N 1
ATOM 2441 C CA . GLU A 1 394 ? -15.839 9.749 -2.844 1.00 27.11 394 GLU A CA 1
ATOM 2442 C C . GLU A 1 394 ? -16.063 9.920 -1.339 1.00 30.19 394 GLU A C 1
ATOM 2443 O O . GLU A 1 394 ? -15.843 8.994 -0.560 1.00 27.73 394 GLU A O 1
ATOM 2449 N N . MET A 1 395 ? -16.514 11.107 -0.942 1.00 28.44 395 MET A N 1
ATOM 2450 C CA . MET A 1 395 ? -16.658 11.446 0.473 1.00 25.05 395 MET A CA 1
ATOM 2451 C C . MET A 1 395 ? -18.013 11.035 1.037 1.00 23.12 395 MET A C 1
ATOM 2452 O O . MET A 1 395 ? -18.203 11.022 2.259 1.00 21.89 395 MET A O 1
ATOM 2457 N N . LYS A 1 396 ? -18.945 10.713 0.140 1.00 20.73 396 LYS A N 1
ATOM 2458 C CA . LYS A 1 396 ? -20.313 10.332 0.497 1.00 21.08 396 LYS A CA 1
ATOM 2459 C C . LYS A 1 396 ? -21.011 11.441 1.271 1.00 21.21 396 LYS A C 1
ATOM 2460 O O . LYS A 1 396 ? -21.765 11.182 2.214 1.00 19.02 396 LYS A O 1
ATOM 2466 N N . VAL A 1 397 ? -20.750 12.680 0.865 1.00 19.91 397 VAL A N 1
ATOM 2467 C CA . VAL A 1 397 ? -21.404 13.848 1.450 1.00 19.28 397 VAL A CA 1
ATOM 2468 C C . VAL A 1 397 ? -21.617 14.918 0.378 1.00 21.85 397 VAL A C 1
ATOM 2469 O O . VAL A 1 397 ? -20.905 14.944 -0.617 1.00 21.62 397 VAL A O 1
ATOM 2473 N N . PRO A 1 398 ? -22.600 15.807 0.582 1.00 22.08 398 PRO A N 1
ATOM 2474 C CA . PRO A 1 398 ? -22.847 16.859 -0.406 1.00 21.58 398 PRO A CA 1
ATOM 2475 C C . PRO A 1 398 ? -22.172 18.193 -0.090 1.00 27.31 398 PRO A C 1
ATOM 2476 O O . PRO A 1 398 ? -21.775 18.462 1.051 1.00 18.75 398 PRO A O 1
ATOM 2480 N N . TYR A 1 399 ? -22.050 19.029 -1.114 1.00 23.63 399 TYR A N 1
ATOM 2481 C CA . TYR A 1 399 ? -21.808 20.440 -0.883 1.00 22.07 399 TYR A CA 1
ATOM 2482 C C . TYR A 1 399 ? -22.637 21.284 -1.841 1.00 30.07 399 TYR A C 1
ATOM 2483 O O . TYR A 1 399 ? -23.073 20.805 -2.897 1.00 25.03 399 TYR A O 1
ATOM 2492 N N . ALA A 1 400 ? -22.874 22.530 -1.440 1.00 23.03 400 ALA A N 1
ATOM 2493 C CA . ALA A 1 400 ? -23.695 23.450 -2.211 1.00 22.11 400 ALA A CA 1
ATOM 2494 C C . ALA A 1 400 ? -22.896 24.681 -2.602 1.00 26.65 400 ALA A C 1
ATOM 2495 O O . ALA A 1 400 ? -22.035 25.145 -1.839 1.00 23.74 400 ALA A O 1
ATOM 2497 N N . ILE A 1 401 ? -23.172 25.186 -3.804 1.00 26.14 401 ILE A N 1
ATOM 2498 C CA . ILE A 1 401 ? -22.524 26.384 -4.325 1.00 23.54 401 ILE A CA 1
ATOM 2499 C C . ILE A 1 401 ? -23.563 27.425 -4.751 1.00 31.97 401 ILE A C 1
ATOM 2500 O O . ILE A 1 401 ? -24.553 27.100 -5.413 1.00 23.69 401 ILE A O 1
ATOM 2505 N N . HIS A 1 402 ? -23.339 28.675 -4.356 1.00 27.50 402 HIS A N 1
ATOM 2506 C CA . HIS A 1 402 ? -24.140 29.792 -4.851 1.00 30.54 402 HIS A CA 1
ATOM 2507 C C . HIS A 1 402 ? -23.216 30.977 -5.084 1.00 27.89 402 HIS A C 1
ATOM 2508 O O . HIS A 1 402 ? -22.755 31.602 -4.133 1.00 30.07 402 HIS A O 1
ATOM 2515 N N . GLY A 1 403 ? -22.920 31.273 -6.344 1.00 24.04 403 GLY A N 1
ATOM 2516 C CA . GLY A 1 403 ? -21.928 32.290 -6.649 1.00 24.37 403 GLY A CA 1
ATOM 2517 C C . GLY A 1 403 ? -20.560 31.849 -6.169 1.00 25.75 403 GLY A C 1
ATOM 2518 O O . GLY A 1 403 ? -20.104 30.753 -6.505 1.00 26.23 403 GLY A O 1
ATOM 2519 N N . ASP A 1 404 ? -19.899 32.684 -5.372 1.00 23.64 404 ASP A N 1
ATOM 2520 C CA . ASP A 1 404 ? -18.604 32.303 -4.825 1.00 23.26 404 ASP A CA 1
ATOM 2521 C C . ASP A 1 404 ? -18.751 31.748 -3.403 1.00 21.39 404 ASP A C 1
ATOM 2522 O O . ASP A 1 404 ? -17.767 31.608 -2.674 1.00 21.75 404 ASP A O 1
ATOM 2527 N N . GLN A 1 405 ? -19.985 31.427 -3.028 1.00 21.00 405 GLN A N 1
ATOM 2528 C CA . GLN A 1 405 ? -20.280 30.848 -1.723 1.00 23.43 405 GLN A CA 1
ATOM 2529 C C . GLN A 1 405 ? -20.359 29.319 -1.796 1.00 24.51 405 GLN A C 1
ATOM 2530 O O . GLN A 1 405 ? -21.128 28.769 -2.581 1.00 25.77 405 GLN A O 1
ATOM 2536 N N . TRP A 1 406 ? -19.557 28.656 -0.961 1.00 24.37 406 TRP A N 1
ATOM 2537 C CA . TRP A 1 406 ? -19.389 27.198 -0.953 1.00 20.31 406 TRP A CA 1
ATOM 2538 C C . TRP A 1 406 ? -19.684 26.660 0.449 1.00 25.53 406 TRP A C 1
ATOM 2539 O O . TRP A 1 406 ? -19.128 27.163 1.427 1.00 21.95 406 TRP A O 1
ATOM 2550 N N . VAL A 1 407 ? -20.548 25.652 0.560 1.00 22.99 407 VAL A N 1
ATOM 2551 C CA . VAL A 1 407 ? -20.858 25.077 1.872 1.00 21.68 407 VAL A CA 1
ATOM 2552 C C . VAL A 1 407 ? -20.875 23.544 1.843 1.00 24.59 407 VAL A C 1
ATOM 2553 O O . VAL A 1 407 ? -21.608 22.935 1.066 1.00 22.99 407 VAL A O 1
ATOM 2557 N N . GLY A 1 408 ? -20.040 22.934 2.681 1.00 21.42 408 GLY A N 1
ATOM 2558 C CA . GLY A 1 408 ? -20.028 21.491 2.855 1.00 21.68 408 GLY A CA 1
ATOM 2559 C C . GLY A 1 408 ? -20.926 21.158 4.032 1.00 23.55 408 GLY A C 1
ATOM 2560 O O . GLY A 1 408 ? -20.726 21.670 5.131 1.00 21.56 408 GLY A O 1
ATOM 2561 N N . PHE A 1 409 ? -21.928 20.318 3.799 1.00 18.41 409 PHE A N 1
ATOM 2562 C CA . PHE A 1 409 ? -22.931 20.033 4.813 1.00 18.82 409 PHE A CA 1
ATOM 2563 C C . PHE A 1 409 ? -23.383 18.577 4.732 1.00 19.24 409 PHE A C 1
ATOM 2564 O O . PHE A 1 409 ? -22.930 17.828 3.874 1.00 20.66 409 PHE A O 1
ATOM 2572 N N . ASP A 1 410 ? -24.258 18.177 5.644 1.00 19.45 410 ASP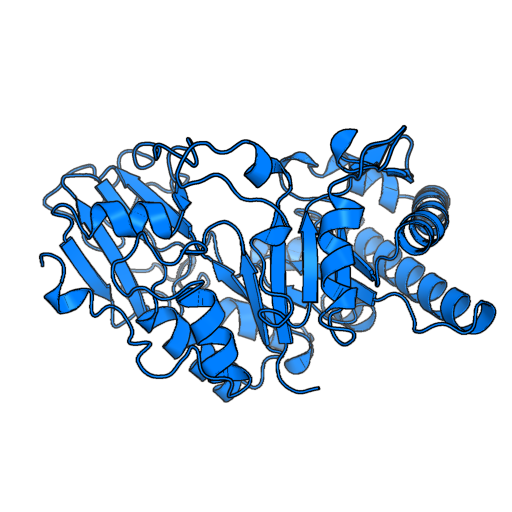 A N 1
ATOM 2573 C CA . ASP A 1 410 ? -24.857 16.848 5.588 1.00 22.97 410 ASP A CA 1
ATOM 2574 C C . ASP A 1 410 ? -26.344 16.951 5.296 1.00 18.49 410 ASP A C 1
ATOM 2575 O O . ASP A 1 410 ? -27.030 17.804 5.850 1.00 19.12 410 ASP A O 1
ATOM 2580 N N . ASP A 1 411 ? -26.841 16.077 4.424 1.00 20.90 411 ASP A N 1
ATOM 2581 C CA . ASP A 1 411 ? -28.263 16.045 4.114 1.00 22.60 411 ASP A CA 1
ATOM 2582 C C . ASP A 1 411 ? -28.862 14.674 4.454 1.00 24.34 411 ASP A C 1
ATOM 2583 O O . ASP A 1 411 ? -28.185 13.828 5.028 1.00 21.48 411 ASP A O 1
ATOM 2588 N N . GLU A 1 412 ? -30.130 14.460 4.119 1.00 21.70 412 GLU A N 1
ATOM 2589 C CA . GLU A 1 412 ? -30.772 13.190 4.443 1.00 25.70 412 GLU A CA 1
ATOM 2590 C C . GLU A 1 412 ? -30.025 12.015 3.808 1.00 22.67 412 GLU A C 1
ATOM 2591 O O . GLU A 1 412 ? -29.875 10.966 4.425 1.00 25.42 412 GLU A O 1
ATOM 2597 N N . LYS A 1 413 ? -29.523 12.216 2.597 1.00 22.81 413 LYS A N 1
ATOM 2598 C CA . LYS A 1 413 ? -28.785 11.175 1.883 1.00 26.84 413 LYS A CA 1
ATOM 2599 C C . LYS A 1 413 ? -27.480 10.801 2.591 1.00 26.82 413 LYS A C 1
ATOM 2600 O O . LYS A 1 413 ? -27.204 9.622 2.814 1.00 20.59 413 LYS A O 1
ATOM 2606 N N . SER A 1 414 ? -26.675 11.798 2.946 1.00 21.97 414 SER A N 1
ATOM 2607 C CA . SER A 1 414 ? -25.391 11.508 3.566 1.00 22.07 414 SER A CA 1
ATOM 2608 C C . SER A 1 414 ? -25.597 10.990 4.989 1.00 19.22 414 SER A C 1
ATOM 2609 O O . SER A 1 414 ? -24.843 10.143 5.462 1.00 26.01 414 SER A O 1
ATOM 2612 N N . ILE A 1 415 ? -26.623 11.490 5.664 1.00 18.52 415 ILE A N 1
ATOM 2613 C CA . ILE A 1 415 ? -26.933 11.024 7.012 1.00 19.31 415 ILE A CA 1
ATOM 2614 C C . ILE A 1 415 ? -27.341 9.539 7.021 1.00 23.70 415 ILE A C 1
ATOM 2615 O O . ILE A 1 415 ? -26.843 8.759 7.836 1.00 20.15 415 ILE A O 1
ATOM 2620 N N . ARG A 1 416 ? -28.224 9.145 6.106 1.00 21.25 416 ARG A N 1
ATOM 2621 C CA . ARG A 1 416 ? -28.650 7.745 6.018 1.00 23.27 416 ARG A CA 1
ATOM 2622 C C . ARG A 1 416 ? -27.488 6.811 5.699 1.00 19.26 416 ARG A C 1
ATOM 2623 O O . ARG A 1 416 ? -27.381 5.734 6.285 1.00 25.31 416 ARG A O 1
ATOM 2631 N N . ASN A 1 417 ? -26.620 7.221 4.777 1.00 19.43 417 ASN A N 1
ATOM 2632 C CA . ASN A 1 417 ? -25.438 6.432 4.452 1.00 21.60 417 ASN A CA 1
ATOM 2633 C C . ASN A 1 417 ? -24.511 6.311 5.666 1.00 23.68 417 ASN A C 1
ATOM 2634 O O . ASN A 1 417 ? -23.898 5.264 5.891 1.00 19.64 417 ASN 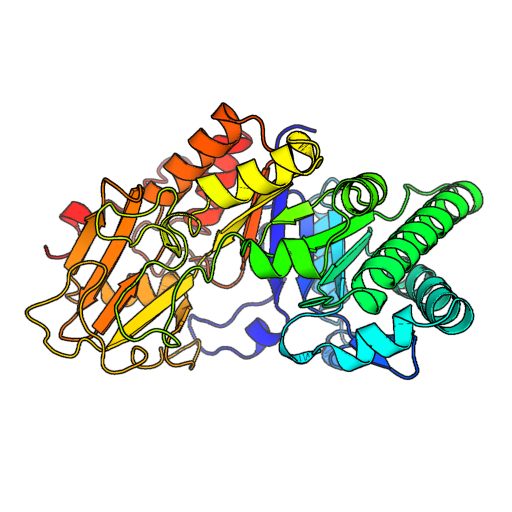A O 1
ATOM 2639 N N . LYS A 1 418 ? -24.412 7.382 6.450 1.00 20.92 418 LYS A N 1
ATOM 2640 C CA . LYS A 1 418 ? -23.605 7.338 7.671 1.00 21.23 418 LYS A CA 1
ATOM 2641 C C . LYS A 1 418 ? -24.230 6.394 8.705 1.00 19.33 418 LYS A C 1
ATOM 2642 O O . LYS A 1 418 ? -23.513 5.697 9.419 1.00 20.93 418 LYS A O 1
ATOM 2648 N N . MET A 1 419 ? -25.560 6.357 8.778 1.00 16.61 419 MET A N 1
ATOM 2649 C CA . MET A 1 419 ? -26.228 5.420 9.684 1.00 20.29 419 MET A CA 1
ATOM 2650 C C . MET A 1 419 ? -25.950 3.969 9.290 1.00 22.01 419 MET A C 1
ATOM 2651 O O . MET A 1 419 ? -25.790 3.102 10.151 1.00 19.54 419 MET A O 1
ATOM 2656 N N . ARG A 1 420 ? -25.895 3.707 7.987 1.00 22.56 420 ARG A N 1
ATOM 2657 C CA . ARG A 1 420 ? -25.579 2.369 7.513 1.00 26.61 420 ARG A CA 1
ATOM 2658 C C . ARG A 1 420 ? -24.142 2.007 7.874 1.00 22.64 420 ARG A C 1
ATOM 2659 O O . ARG A 1 420 ? -23.847 0.869 8.218 1.00 22.73 420 ARG A O 1
ATOM 2667 N N . TRP A 1 421 ? -23.255 2.990 7.811 1.00 19.79 421 TRP A N 1
ATOM 2668 C CA . TRP A 1 421 ? -21.857 2.780 8.156 1.00 22.67 421 TRP A CA 1
ATOM 2669 C C . TRP A 1 421 ? -21.696 2.546 9.664 1.00 20.93 421 TRP A C 1
ATOM 2670 O O . TRP A 1 421 ? -20.825 1.784 10.087 1.00 21.61 421 TRP A O 1
ATOM 2681 N N . ILE A 1 422 ? -22.548 3.185 10.466 1.00 20.06 422 ILE A N 1
ATOM 2682 C CA . ILE A 1 422 ? -22.545 2.974 11.915 1.00 18.94 422 ILE A CA 1
ATOM 2683 C C . ILE A 1 422 ? -22.883 1.513 12.223 1.00 22.44 422 ILE A C 1
ATOM 2684 O O . ILE A 1 422 ? -22.192 0.836 12.998 1.00 16.89 422 ILE A O 1
ATOM 2689 N N . LYS A 1 423 ? -23.951 1.033 11.596 1.00 22.14 423 LYS A N 1
ATOM 2690 C CA . LYS A 1 423 ? -24.411 -0.335 11.795 1.00 21.35 423 LYS A CA 1
ATOM 2691 C C . LYS A 1 423 ? -23.397 -1.341 11.267 1.00 21.42 423 LYS A C 1
ATOM 2692 O O . LYS A 1 423 ? -23.067 -2.308 11.955 1.00 22.01 423 LYS A O 1
ATOM 2698 N N . ASP A 1 424 ? -22.894 -1.109 10.056 1.00 21.31 424 ASP A N 1
ATOM 2699 C CA . ASP A 1 424 ? -21.895 -2.004 9.461 1.00 26.09 424 ASP A CA 1
ATOM 2700 C C . ASP A 1 424 ? -20.644 -2.155 10.319 1.00 29.31 424 ASP A C 1
ATOM 2701 O O . ASP A 1 424 ? -19.981 -3.193 10.275 1.00 24.02 424 ASP A O 1
ATOM 2706 N N . ASN A 1 425 ? -20.319 -1.120 11.093 1.00 24.97 425 ASN A N 1
ATOM 2707 C CA . ASN A 1 425 ? -19.110 -1.140 11.912 1.00 22.59 425 ASN A CA 1
ATOM 2708 C C . ASN A 1 425 ? -19.381 -1.401 13.392 1.00 18.71 425 ASN A C 1
ATOM 2709 O O . ASN A 1 425 ? -18.455 -1.411 14.202 1.00 21.84 425 ASN A O 1
ATOM 2714 N N . SER A 1 426 ? -20.653 -1.601 13.725 1.00 17.27 426 SER A N 1
ATOM 2715 C CA . SER A 1 426 ? -21.101 -1.893 15.085 1.00 18.96 426 SER A CA 1
ATOM 2716 C C . SER A 1 426 ? -20.751 -0.810 16.105 1.00 22.60 426 SER A C 1
ATOM 2717 O O . SER A 1 426 ? -20.403 -1.122 17.249 1.00 21.38 426 SER A O 1
ATOM 2720 N N . PHE A 1 427 ? -20.856 0.456 15.710 1.00 20.38 427 PHE A N 1
ATOM 2721 C CA . PHE A 1 427 ? -20.630 1.541 16.661 1.00 17.56 427 PHE A CA 1
ATOM 2722 C C . PHE A 1 427 ? -21.887 1.710 17.499 1.00 16.71 427 PHE A C 1
ATOM 2723 O O . PHE A 1 427 ? -22.908 1.095 17.212 1.00 20.00 427 PHE A O 1
ATOM 2731 N N . GLY A 1 428 ? -21.813 2.520 18.550 1.00 18.34 428 GLY A N 1
ATOM 2732 C CA . GLY A 1 428 ? -22.863 2.543 19.554 1.00 17.57 428 GLY A CA 1
ATOM 2733 C C . GLY A 1 428 ? -24.112 3.340 19.220 1.00 18.73 428 GLY A C 1
ATOM 2734 O O . GLY A 1 428 ? -25.147 3.195 19.871 1.00 18.61 428 GLY A O 1
ATOM 2735 N N . GLY A 1 429 ? -24.022 4.195 18.212 1.00 19.47 429 GLY A N 1
ATOM 2736 C CA . GLY A 1 429 ? -25.146 5.042 17.862 1.00 18.18 429 GLY A CA 1
ATOM 2737 C C . GLY A 1 429 ? -24.692 6.343 17.233 1.00 19.57 429 GLY A C 1
ATOM 2738 O O . GLY A 1 429 ? -23.533 6.487 16.854 1.00 17.41 429 GLY A O 1
ATOM 2739 N N . ALA A 1 430 ? -25.621 7.284 17.113 1.00 19.97 430 ALA A N 1
ATOM 2740 C CA . ALA A 1 430 ? -25.333 8.591 16.545 1.00 17.03 430 ALA A CA 1
ATOM 2741 C C . ALA A 1 430 ? -25.477 9.682 17.603 1.00 16.90 430 ALA A C 1
ATOM 2742 O O . ALA A 1 430 ? -26.360 9.626 18.453 1.00 18.35 430 ALA A O 1
ATOM 2744 N N . MET A 1 431 ? -24.582 10.659 17.545 1.00 18.33 431 MET A N 1
ATOM 2745 C CA . MET A 1 431 ? -24.665 11.873 18.344 1.00 16.81 431 MET A CA 1
ATOM 2746 C C . MET A 1 431 ? -24.960 13.028 17.382 1.00 15.53 431 MET A C 1
ATOM 2747 O O . MET A 1 431 ? -24.528 12.995 16.230 1.00 17.68 431 MET A O 1
ATOM 2752 N N . VAL A 1 432 ? -25.712 14.027 17.835 1.00 16.83 432 VAL A N 1
ATOM 2753 C CA . VAL A 1 432 ? -26.100 15.137 16.960 1.00 18.11 432 VAL A CA 1
ATOM 2754 C C . VAL A 1 432 ? -25.698 16.502 17.510 1.00 18.18 432 VAL A C 1
ATOM 2755 O O . VAL A 1 432 ? -26.049 16.851 18.628 1.00 15.65 432 VAL A O 1
ATOM 2759 N N . TRP A 1 433 ? -24.974 17.276 16.709 1.00 16.35 433 TRP A N 1
ATOM 2760 C CA . TRP A 1 433 ? -24.717 18.675 17.022 1.00 18.87 433 TRP A CA 1
ATOM 2761 C C . TRP A 1 433 ? -25.318 19.538 15.906 1.00 16.44 433 TRP A C 1
ATOM 2762 O O . TRP A 1 433 ? -24.693 19.685 14.863 1.00 18.91 433 TRP A O 1
ATOM 2773 N N . THR A 1 434 ? -26.520 20.098 16.077 1.00 15.93 434 THR A N 1
ATOM 2774 C CA . THR A 1 434 ? -27.346 20.050 17.282 1.00 15.70 434 THR A CA 1
ATOM 2775 C C . THR A 1 434 ? -28.801 19.703 16.952 1.00 16.48 434 THR A C 1
ATOM 2776 O O . THR A 1 434 ? -29.170 19.599 15.784 1.00 19.80 434 THR A O 1
ATOM 2780 N N . VAL A 1 435 ? -29.632 19.575 17.983 1.00 16.02 435 VAL A N 1
ATOM 2781 C CA . VAL A 1 435 ? -31.059 19.368 17.777 1.00 17.05 435 VAL A CA 1
ATOM 2782 C C . VAL A 1 435 ? -31.698 20.673 17.290 1.00 23.70 435 VAL A C 1
ATOM 2783 O O . VAL A 1 435 ? -32.698 20.646 16.570 1.00 20.99 435 VAL A O 1
ATOM 2787 N N . ASP A 1 436 ? -31.098 21.814 17.636 1.00 17.01 436 ASP A N 1
ATOM 2788 C CA . ASP A 1 436 ? -31.708 23.099 17.292 1.00 18.16 436 ASP A CA 1
ATOM 2789 C C . ASP A 1 436 ? -31.337 23.618 15.904 1.00 18.86 436 ASP A C 1
ATOM 2790 O O . ASP A 1 436 ? -31.817 24.677 15.510 1.00 20.52 436 ASP A O 1
ATOM 2795 N N . MET A 1 437 ? -30.505 22.893 15.156 1.00 17.20 437 MET A N 1
ATOM 2796 C CA . MET A 1 437 ? -30.186 23.331 13.792 1.00 20.44 437 MET A CA 1
ATOM 2797 C C . MET A 1 437 ? -30.667 22.369 12.700 1.00 22.00 437 MET A C 1
ATOM 2798 O O . MET A 1 437 ? -30.446 22.612 11.514 1.00 20.78 437 MET A O 1
ATOM 2803 N N . ASP A 1 438 ? -31.325 21.286 13.099 1.00 18.19 438 ASP A N 1
ATOM 2804 C CA . ASP A 1 438 ? -32.120 20.489 12.158 1.00 22.99 438 ASP A CA 1
ATOM 2805 C C . ASP A 1 438 ? -33.311 21.352 11.690 1.00 23.61 438 ASP A C 1
ATOM 2806 O O . ASP A 1 438 ? -33.569 22.408 12.265 1.00 21.59 438 ASP A O 1
ATOM 2811 N N . ASP A 1 439 ? -34.036 20.922 10.662 1.00 21.60 439 ASP A N 1
ATOM 2812 C CA . ASP A 1 439 ? -35.270 21.621 10.284 1.00 22.70 439 ASP A CA 1
ATOM 2813 C C . ASP A 1 439 ? -36.364 21.251 11.283 1.00 23.40 439 ASP A C 1
ATOM 2814 O O . ASP A 1 439 ? -37.277 20.485 10.970 1.00 24.91 439 ASP A O 1
ATOM 2819 N N . PHE A 1 440 ? -36.269 21.805 12.487 1.00 22.65 440 PHE A N 1
ATOM 2820 C CA . PHE A 1 440 ? -37.121 21.374 13.590 1.00 25.65 440 PHE A CA 1
ATOM 2821 C C . PHE A 1 440 ? -38.590 21.756 13.400 1.00 26.48 440 PHE A C 1
ATOM 2822 O O . PHE A 1 440 ? -39.475 21.082 13.926 1.00 24.16 440 PHE A O 1
ATOM 2830 N N . SER A 1 441 ? -38.856 22.822 12.650 1.00 25.58 441 SER A N 1
ATOM 2831 C CA . SER A 1 441 ? -40.241 23.233 12.417 1.00 26.91 441 SER A CA 1
ATOM 2832 C C . SER A 1 441 ? -40.861 22.432 11.275 1.00 29.27 441 SER A C 1
ATOM 2833 O O . SER A 1 441 ? -42.081 22.365 11.145 1.00 28.71 441 SER A O 1
ATOM 2836 N N . GLY A 1 442 ? -40.017 21.825 10.448 1.00 25.32 442 GLY A N 1
ATOM 2837 C CA . GLY A 1 442 ? -40.492 21.045 9.320 1.00 27.48 442 GLY A CA 1
ATOM 2838 C C . GLY A 1 442 ? -40.940 21.899 8.144 1.00 31.11 442 GLY A C 1
ATOM 2839 O O . GLY A 1 442 ? -41.429 21.379 7.138 1.00 30.74 442 GLY A O 1
ATOM 2840 N N . GLY A 1 443 ? -40.753 23.210 8.253 1.00 29.92 443 GLY A N 1
ATOM 2841 C CA . GLY A 1 443 ? -41.275 24.126 7.254 1.00 32.67 443 GLY A CA 1
ATOM 2842 C C . GLY A 1 443 ? -40.258 24.822 6.371 1.00 32.38 443 GLY A C 1
ATOM 2843 O O . GLY A 1 443 ? -40.634 25.630 5.526 1.00 33.74 443 GLY A O 1
ATOM 2844 N N . VAL A 1 444 ? -38.975 24.514 6.539 1.00 25.90 444 VAL A N 1
ATOM 2845 C CA . VAL A 1 444 ? -37.953 25.256 5.808 1.00 30.02 444 VAL A CA 1
ATOM 2846 C C . VAL A 1 444 ? -37.403 24.520 4.582 1.00 29.12 444 VAL A C 1
ATOM 2847 O O . VAL A 1 444 ? -37.209 25.131 3.532 1.00 29.42 444 VAL A O 1
ATOM 2851 N N . CYS A 1 445 ? -37.162 23.217 4.697 1.00 26.75 445 CYS A N 1
ATOM 2852 C CA . CYS A 1 445 ? -36.457 22.507 3.630 1.00 26.91 445 CYS A CA 1
ATOM 2853 C C . CYS A 1 445 ? -37.366 21.981 2.512 1.00 30.92 445 CYS A C 1
ATOM 2854 O O . CYS A 1 445 ? -36.877 21.595 1.452 1.00 30.08 445 CYS A O 1
ATOM 2857 N N . GLY A 1 446 ? -38.675 21.974 2.738 1.00 30.89 446 GLY A N 1
ATOM 2858 C CA . GLY A 1 446 ? -39.617 21.676 1.670 1.00 36.44 446 GLY A CA 1
ATOM 2859 C C . GLY A 1 446 ? -40.273 20.308 1.724 1.00 39.29 446 GLY A C 1
ATOM 2860 O O . GLY A 1 446 ? -41.211 20.039 0.975 1.00 36.71 446 GLY A O 1
ATOM 2861 N N . GLY A 1 447 ? -39.790 19.438 2.605 1.00 33.89 447 GLY A N 1
ATOM 2862 C CA . GLY A 1 447 ? -40.300 18.081 2.662 1.00 31.38 447 GLY A CA 1
ATOM 2863 C C . GLY A 1 447 ? -41.449 17.932 3.631 1.00 32.73 447 GLY A C 1
ATOM 2864 O O . GLY A 1 447 ? -42.064 16.864 3.718 1.00 29.03 447 GLY A O 1
ATOM 2865 N N . ASN A 1 448 ? -41.727 19.014 4.356 1.00 30.33 448 ASN A N 1
ATOM 2866 C CA . ASN A 1 448 ? -42.758 19.060 5.391 1.00 29.80 448 ASN A CA 1
ATOM 2867 C C . ASN A 1 448 ? -42.652 17.933 6.416 1.00 31.82 448 ASN A C 1
ATOM 2868 O O . ASN A 1 448 ? -43.644 17.286 6.757 1.00 26.89 448 ASN A O 1
ATOM 2873 N N . VAL A 1 449 ? -41.438 17.716 6.910 1.00 29.68 449 VAL A N 1
ATOM 2874 C CA . VAL A 1 449 ? -41.212 16.782 8.003 1.00 29.02 449 VAL A CA 1
ATOM 2875 C C . VAL A 1 449 ? -40.316 17.419 9.060 1.00 25.51 449 VAL A C 1
ATOM 2876 O O . VAL A 1 449 ? -39.215 17.887 8.762 1.00 23.54 449 VAL A O 1
ATOM 2880 N N . LYS A 1 450 ? -40.814 17.459 10.290 1.00 25.91 450 LYS A N 1
ATOM 2881 C CA . LYS A 1 450 ? -40.050 17.977 11.415 1.00 25.60 450 LYS A CA 1
ATOM 2882 C C . LYS A 1 450 ? -38.855 17.072 11.676 1.00 26.71 450 LYS A C 1
ATOM 2883 O O . LYS A 1 450 ? -38.993 15.845 11.690 1.00 25.40 450 LYS A O 1
ATOM 2889 N N . TYR A 1 451 ? -37.693 17.686 11.878 1.00 22.48 451 TYR A N 1
ATOM 2890 C CA . TYR A 1 451 ? -36.441 16.968 12.116 1.00 21.43 451 TYR A CA 1
ATOM 2891 C C .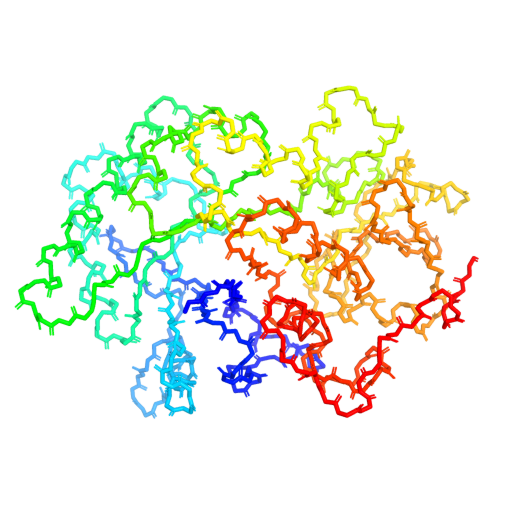 TYR A 1 451 ? -36.125 15.915 11.048 1.00 24.58 451 TYR A C 1
ATOM 2892 O O . TYR A 1 451 ? -36.056 14.725 11.357 1.00 24.94 451 TYR A O 1
ATOM 2901 N N . PRO A 1 452 ? -35.932 16.345 9.787 1.00 24.62 452 PRO A N 1
ATOM 2902 C CA . PRO A 1 452 ? -35.645 15.376 8.721 1.00 26.37 452 PRO A CA 1
ATOM 2903 C C . PRO A 1 452 ? -34.343 14.617 8.949 1.00 23.54 452 PRO A C 1
ATOM 2904 O O . PRO A 1 452 ? -34.272 13.423 8.666 1.00 22.45 452 PRO A O 1
ATOM 2908 N N . LEU A 1 453 ? -33.326 15.306 9.453 1.00 21.14 453 LEU A N 1
ATOM 2909 C CA . LEU A 1 453 ? -32.022 14.686 9.626 1.00 23.48 453 LEU A CA 1
ATOM 2910 C C . LEU A 1 453 ? -32.022 13.736 10.823 1.00 22.09 453 LEU A C 1
ATOM 2911 O O . LEU A 1 453 ? -31.673 12.565 10.694 1.00 22.24 453 LEU A O 1
ATOM 2916 N N . ILE A 1 454 ? -32.421 14.236 11.985 1.00 19.65 454 ILE A N 1
ATOM 2917 C CA . ILE A 1 454 ? -32.408 13.412 13.191 1.00 22.29 454 ILE A CA 1
ATOM 2918 C C . ILE A 1 454 ? -33.479 12.319 13.089 1.00 23.48 454 ILE A C 1
ATOM 2919 O O . ILE A 1 454 ? -33.260 11.177 13.497 1.00 19.50 454 ILE A O 1
ATOM 2924 N N . GLY A 1 455 ? -34.626 12.665 12.512 1.00 21.09 455 GLY A N 1
ATOM 2925 C CA . GLY A 1 455 ? -35.654 11.678 12.219 1.00 21.04 455 GLY A CA 1
ATOM 2926 C C . GLY A 1 455 ? -35.151 10.534 11.352 1.00 22.24 455 GLY A C 1
ATOM 2927 O O . GLY A 1 455 ? -35.547 9.386 11.550 1.00 23.13 455 GLY A O 1
ATOM 2928 N N . ALA A 1 456 ? -34.275 10.839 10.398 1.00 23.25 456 ALA A N 1
ATOM 2929 C CA . ALA A 1 456 ? -33.674 9.808 9.551 1.00 22.73 456 ALA A CA 1
ATOM 2930 C C . ALA A 1 456 ? -32.719 8.918 10.348 1.00 26.31 456 ALA A C 1
ATOM 2931 O O . ALA A 1 456 ? -32.637 7.711 10.107 1.00 22.05 456 ALA A O 1
ATOM 2933 N N . MET A 1 457 ? -31.995 9.521 11.288 1.00 20.76 457 MET A N 1
ATOM 2934 C CA . MET A 1 457 ? -31.085 8.773 12.154 1.00 21.90 457 MET A CA 1
ATOM 2935 C C . MET A 1 457 ? -31.864 7.762 12.988 1.00 19.02 457 MET A C 1
ATOM 2936 O O . MET A 1 457 ? -31.485 6.601 13.090 1.00 21.93 457 MET A O 1
ATOM 2941 N N . ARG A 1 458 ? -32.957 8.223 13.585 1.00 20.81 458 ARG A N 1
ATOM 2942 C CA . ARG A 1 458 ? -33.807 7.368 14.405 1.00 21.73 458 ARG A CA 1
ATOM 2943 C C . ARG A 1 458 ? -34.433 6.263 13.567 1.00 24.27 458 ARG A C 1
ATOM 2944 O O . ARG A 1 458 ? -34.594 5.131 14.028 1.00 23.78 458 ARG A O 1
ATOM 2952 N N . GLU A 1 459 ? -34.783 6.603 12.331 1.00 24.42 459 GLU A N 1
ATOM 2953 C CA . GLU A 1 459 ? -35.414 5.651 11.427 1.00 24.73 459 GLU A CA 1
ATOM 2954 C C . GLU A 1 459 ? -34.455 4.524 11.083 1.00 25.08 459 GLU A C 1
ATOM 2955 O O . GLU A 1 459 ? -34.790 3.353 11.223 1.00 23.83 459 GLU A O 1
ATOM 2961 N N . GLU A 1 460 ? -33.253 4.886 10.647 1.00 20.28 460 GLU A N 1
ATOM 2962 C CA . GLU A 1 460 ? -32.266 3.900 10.240 1.00 24.32 460 GLU A CA 1
ATOM 2963 C C . GLU A 1 460 ? -31.750 3.075 11.420 1.00 28.44 460 GLU A C 1
ATOM 2964 O O . GLU A 1 460 ? -31.550 1.864 11.293 1.00 24.16 460 GLU A O 1
ATOM 2970 N N . LEU A 1 461 ? -31.545 3.720 12.566 1.00 21.27 461 LEU A N 1
ATOM 2971 C CA . LEU A 1 461 ? -30.914 3.043 13.699 1.00 23.55 461 LEU A CA 1
ATOM 2972 C C . LEU A 1 461 ? -31.921 2.344 14.610 1.00 20.89 461 LEU A C 1
ATOM 2973 O O . LEU A 1 461 ? -31.638 1.274 15.143 1.00 23.95 461 LEU A O 1
ATOM 2978 N N . ARG A 1 462 ? -33.094 2.936 14.795 1.00 22.51 462 ARG A N 1
ATOM 2979 C CA . ARG A 1 462 ? -34.045 2.387 15.761 1.00 24.13 462 ARG A CA 1
ATOM 2980 C C . ARG A 1 462 ? -35.366 1.936 15.130 1.00 25.64 462 ARG A C 1
ATOM 2981 O O . ARG A 1 462 ? -36.286 1.530 15.837 1.00 25.59 462 ARG A O 1
ATOM 2989 N N . GLY A 1 463 ? -35.450 2.004 13.805 1.00 26.06 463 GLY A N 1
ATOM 2990 C CA . GLY A 1 463 ? -36.595 1.473 13.077 1.00 26.31 463 GLY A CA 1
ATOM 2991 C C . GLY A 1 463 ? -37.906 2.206 13.284 1.00 30.54 463 GLY A C 1
ATOM 2992 O O . GLY A 1 463 ? -38.979 1.637 13.089 1.00 31.39 463 GLY A O 1
ATOM 2993 N N . ILE A 1 464 ? -37.828 3.474 13.672 1.00 25.44 464 ILE A N 1
ATOM 2994 C CA . ILE A 1 464 ? -39.030 4.260 13.913 1.00 24.64 464 ILE A CA 1
ATOM 2995 C C . ILE A 1 464 ? -39.294 5.208 12.741 1.00 31.72 464 ILE A C 1
ATOM 2996 O O . ILE A 1 464 ? -38.433 6.006 12.374 1.00 26.37 464 ILE A O 1
ATOM 3001 N N . SER A 1 465 ? -40.483 5.113 12.152 1.00 30.67 465 SER A N 1
ATOM 3002 C CA . SER A 1 465 ? -40.810 5.906 10.968 1.00 29.91 465 SER A CA 1
ATOM 3003 C C . SER A 1 465 ? -40.966 7.393 11.283 1.00 27.42 465 SER A C 1
ATOM 3004 O O . SER A 1 465 ? -41.411 7.758 12.367 1.00 30.48 465 SER A O 1
ATOM 3007 N N . ARG A 1 466 ? -40.604 8.248 10.328 1.00 28.34 466 ARG A N 1
ATOM 3008 C CA . ARG A 1 466 ? -40.813 9.690 10.474 1.00 32.36 466 ARG A CA 1
ATOM 3009 C C . ARG A 1 466 ? -42.257 10.106 10.168 1.00 35.11 466 ARG A C 1
ATOM 3010 O O . AR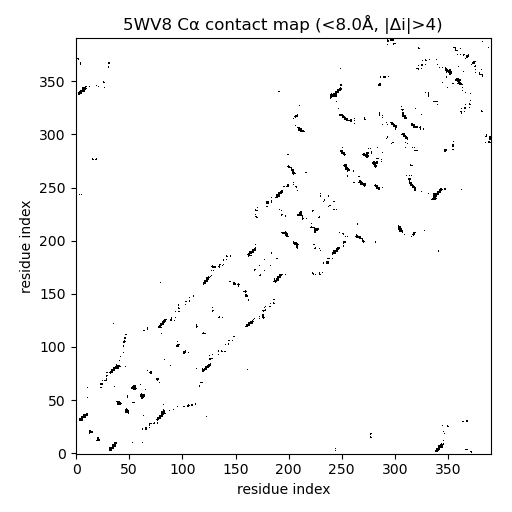G A 1 466 ? -42.617 11.276 10.302 1.00 35.96 466 ARG A O 1
ATOM 3018 N N . GLY A 1 467 ? -43.075 9.150 9.740 1.00 32.44 467 GLY A N 1
ATOM 3019 C CA . GLY A 1 467 ? -44.448 9.443 9.365 1.00 33.95 467 GLY A CA 1
ATOM 3020 C C . GLY A 1 467 ? -44.804 8.838 8.021 1.00 39.21 467 GLY A C 1
ATOM 3021 O O . GLY A 1 467 ? -43.919 8.435 7.267 1.00 42.82 467 GLY A O 1
ATO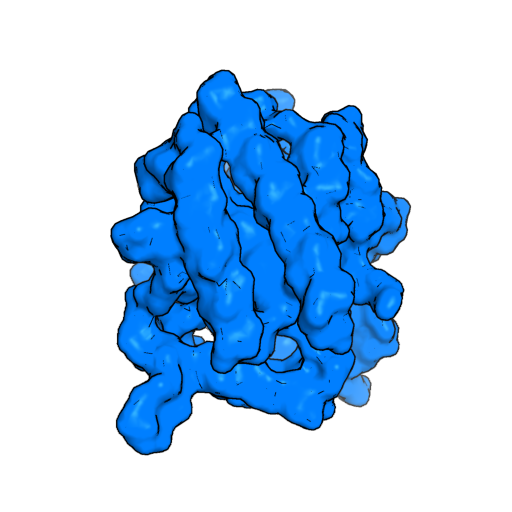M 3022 N N . LYS A 1 468 ? -46.098 8.791 7.715 1.00 46.32 468 LYS A N 1
ATOM 3023 C CA . LYS A 1 468 ? -46.601 8.065 6.546 1.00 53.90 468 LYS A CA 1
ATOM 3024 C C . LYS A 1 468 ? -45.995 8.536 5.223 1.00 49.88 468 LYS A C 1
ATOM 3025 O O . LYS A 1 468 ? -45.461 7.730 4.459 1.00 51.50 468 LYS A O 1
ATOM 3031 N N . ASP A 1 469 ? -46.074 9.833 4.944 1.00 40.56 469 ASP A N 1
ATOM 3032 C CA . ASP A 1 469 ? -45.574 10.336 3.668 1.00 45.63 469 ASP A CA 1
ATOM 3033 C C . ASP A 1 469 ? -44.324 11.194 3.843 1.00 48.30 469 ASP A C 1
ATOM 3034 O O . ASP A 1 469 ? -44.121 12.166 3.116 1.00 39.22 469 ASP A O 1
ATOM 3039 N N . ALA A 1 470 ? -43.483 10.820 4.803 1.00 41.80 470 ALA A N 1
ATOM 3040 C CA . ALA A 1 470 ? -42.226 11.520 5.027 1.00 38.66 470 ALA A CA 1
ATOM 3041 C C . ALA A 1 470 ? -41.158 11.067 4.035 1.00 37.41 470 ALA A C 1
ATOM 3042 O O . ALA A 1 470 ? -40.542 10.015 4.208 1.00 44.78 470 ALA A O 1
ATOM 3044 N N . LYS A 1 471 ? -40.934 11.869 3.000 1.00 31.74 471 LYS A N 1
ATOM 3045 C CA . LYS A 1 471 ? -39.941 11.544 1.982 1.00 30.96 471 LYS A CA 1
ATOM 3046 C C . LYS A 1 471 ? -38.742 12.486 2.051 1.00 29.93 471 LYS A C 1
ATOM 3047 O O . LYS A 1 471 ? -38.904 13.682 2.291 1.00 29.69 471 LYS A O 1
ATOM 3053 N N . ASP A 1 472 ? -37.544 11.951 1.834 1.00 29.93 472 ASP A N 1
ATOM 3054 C CA . ASP A 1 472 ? -36.345 12.784 1.767 1.00 29.35 472 ASP A CA 1
ATOM 3055 C C . ASP A 1 472 ? -36.442 13.794 0.633 1.00 34.09 472 ASP A C 1
ATOM 3056 O O . ASP A 1 472 ? -37.017 13.502 -0.419 1.00 28.43 472 ASP A O 1
ATOM 3061 N N . VAL A 1 473 ? -35.869 14.975 0.842 1.00 30.97 473 VAL A N 1
ATOM 3062 C CA . VAL A 1 473 ? -35.733 15.924 -0.248 1.00 31.87 473 VAL A CA 1
ATOM 3063 C C . VAL A 1 473 ? -34.636 15.433 -1.181 1.00 29.29 473 VAL A C 1
ATOM 3064 O O . VAL A 1 473 ? -33.504 15.195 -0.761 1.00 28.48 473 VAL A O 1
ATOM 3068 N N . ASP A 1 474 ? -34.989 15.256 -2.447 1.00 30.96 474 ASP A N 1
ATOM 3069 C CA . ASP A 1 474 ? -34.024 14.886 -3.469 1.00 30.25 474 ASP A CA 1
ATOM 3070 C C . ASP A 1 474 ? -33.409 16.156 -4.040 1.00 38.41 474 ASP A C 1
ATOM 3071 O O . ASP A 1 474 ? -33.888 16.692 -5.043 1.00 37.89 474 ASP A O 1
ATOM 3076 N N . TRP A 1 475 ? -32.352 16.642 -3.395 1.00 33.79 475 TRP A N 1
ATOM 3077 C CA . TRP A 1 475 ? -31.759 17.922 -3.769 1.00 36.44 475 TRP A CA 1
ATOM 3078 C C . TRP A 1 475 ? -31.207 17.899 -5.190 1.00 37.45 475 TRP A C 1
ATOM 3079 O O . TRP A 1 475 ? -31.092 18.944 -5.832 1.00 34.94 475 TRP A O 1
ATOM 3090 N N . ALA A 1 476 ? -30.874 16.704 -5.671 1.00 35.12 476 ALA A N 1
ATOM 3091 C CA . ALA A 1 476 ? -30.312 16.536 -7.008 1.00 38.75 476 ALA A CA 1
ATOM 3092 C C . ALA A 1 476 ? -31.257 17.068 -8.082 1.00 38.44 476 ALA A C 1
ATOM 3093 O O . ALA A 1 476 ? -30.820 17.655 -9.067 1.00 45.16 476 ALA A O 1
ATOM 3095 N N . SER A 1 477 ? -32.553 16.871 -7.881 1.00 38.04 477 SER A N 1
ATOM 3096 C CA . SER A 1 477 ? -33.544 17.347 -8.836 1.00 43.07 477 SER A CA 1
ATOM 3097 C C . SER A 1 477 ? -34.125 18.696 -8.418 1.00 46.58 477 SER A C 1
ATOM 3098 O O . SER A 1 477 ? -34.426 19.539 -9.261 1.00 51.17 477 SER A O 1
ATOM 3101 N N . VAL A 1 478 ? -34.271 18.898 -7.112 1.00 42.43 478 VAL A N 1
ATOM 3102 C CA . VAL A 1 478 ? -34.873 20.117 -6.580 1.00 41.02 478 VAL A CA 1
ATOM 3103 C C . VAL A 1 478 ? -34.014 21.351 -6.848 1.00 44.49 478 VAL A C 1
ATOM 3104 O O . VAL A 1 478 ? -34.519 22.395 -7.260 1.00 44.16 478 VAL A O 1
ATOM 3108 N N . ALA A 1 479 ? -32.712 21.227 -6.619 1.00 42.94 479 ALA A N 1
ATOM 3109 C CA . ALA A 1 479 ? -31.813 22.362 -6.765 1.00 45.59 479 ALA A CA 1
ATOM 3110 C C . ALA A 1 479 ? -31.121 22.341 -8.120 1.00 45.80 479 ALA A C 1
ATOM 3111 O O . ALA A 1 479 ? -31.293 21.405 -8.900 1.00 46.29 479 ALA A O 1
ATOM 3113 N N . ALA A 1 480 ? -30.335 23.379 -8.389 1.00 44.97 480 ALA A N 1
ATOM 3114 C CA . ALA A 1 480 ? -29.556 23.466 -9.622 1.00 42.22 480 ALA A CA 1
ATOM 3115 C C . ALA A 1 480 ? -28.357 22.517 -9.604 1.00 46.57 480 ALA A C 1
ATOM 3116 O O . ALA A 1 480 ? -28.067 21.871 -8.590 1.00 40.69 480 ALA A O 1
ATOM 3118 N N . SER A 1 481 ? -27.658 22.439 -10.732 1.00 47.03 481 SER A N 1
ATOM 3119 C CA . SER A 1 481 ? -26.510 21.545 -10.854 1.00 54.04 481 SER A CA 1
ATOM 3120 C C . SER A 1 481 ? -25.349 22.212 -11.586 1.00 46.83 481 SER A C 1
ATOM 3121 O O . SER A 1 481 ? -25.463 23.350 -12.034 1.00 49.52 481 SER A O 1
#

Secondary structure (DSSP, 8-state):
--SEEEEEEEGGGGG--GGG---GGGS-TTT-SEEEEE--EEETTEEE-SSGGGS-BTTB--HHHHHHTHHHH-TT-EEEEEEE-TTT-SHHHHHHHSSHHHHHHHHHHHHHHHHHTT--EEEEE-S---SHHHHHHHHHHHHHHHHHHHHHHHHHTSPPPEEEEEE---HHHHHHH--HHHHHHH-SEEEE----SS-TTSSB---SS-SS--TTS-TTGGG-SHHHHHHHHHHTT--GGGEEEEEESEEEEEEESSTT--STT-BEEEEPPPPTTT--TTEEEHHHHHHHHTTT-EEEEETTTTEEEEEETTEEEE---HHHHHHHHHHHHHTT--EEEEE-GGGS-TTS-SSSS--SSHHHHHHHHHHH---S-TT-----HHHHSB-